Protein 1USC (pdb70)

CATH classification: 2.30.110.10

Organism: Thermus thermophilus (NCBI:txid274)

Radius of gyration: 19.07 Å; Cα contacts (8 Å, |Δi|>4): 968; chains: 2; bounding box: 37×52×51 Å

Structure (mmCIF, N/CA/C/O backbone):
data_1USC
#
_entry.id   1USC
#
_cell.length_a   70.321
_cell.length_b   77.571
_cell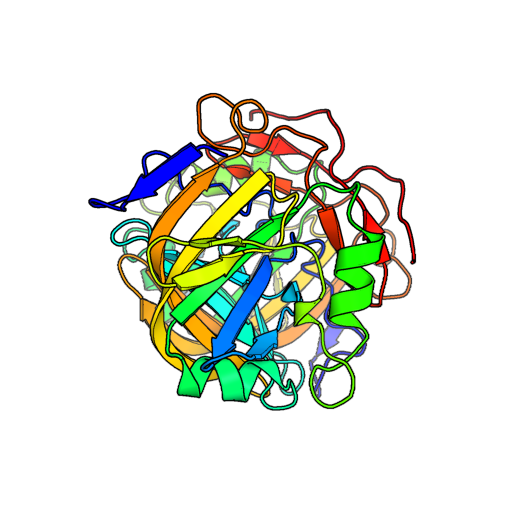.length_c   63.860
_cell.angle_alpha   90.00
_cell.angle_beta   90.00
_cell.angle_gamma   90.00
#
_symmetry.space_group_name_H-M   'P 21 21 2'
#
loop_
_entity.id
_entity.type
_entity.pdbx_description
1 polymer 'PUTATIVE STYRENE MONOOXYGENASE SMALL COMPONENT'
2 non-polymer 'FLAVIN MONONUCLEOTIDE'
3 non-polymer 'ACETATE ION'
4 water water
#
loop_
_atom_site.group_PDB
_atom_site.id
_atom_site.type_symbol
_atom_site.label_atom_id
_atom_site.label_alt_id
_atom_site.label_comp_id
_atom_site.label_asym_id
_atom_site.label_entity_id
_atom_site.label_seq_id
_atom_site.pdbx_PDB_ins_code
_atom_site.Cartn_x
_atom_site.Cartn_y
_atom_site.Cartn_z
_atom_site.occupancy
_atom_site.B_iso_or_equiv
_atom_site.auth_seq_id
_atom_site.auth_comp_id
_atom_site.auth_asym_id
_atom_site.auth_atom_id
_atom_site.pdbx_PDB_model_num
ATOM 1 N N . MET A 1 1 ? 62.972 -16.883 -8.890 1.00 33.06 1 MET A N 1
ATOM 2 C CA . MET A 1 1 ? 62.296 -17.403 -7.668 1.00 27.76 1 MET A CA 1
ATOM 3 C C . MET A 1 1 ? 61.258 -18.454 -8.054 1.00 26.14 1 MET A C 1
ATOM 4 O O . MET A 1 1 ? 60.257 -18.146 -8.701 1.00 32.88 1 MET A O 1
ATOM 9 N N . ARG A 1 2 ? 61.513 -19.699 -7.660 1.00 23.80 2 ARG A N 1
ATOM 10 C CA . ARG A 1 2 ? 60.616 -20.813 -7.958 1.00 21.75 2 ARG A CA 1
ATOM 11 C C . ARG A 1 2 ? 59.240 -20.608 -7.346 1.00 19.35 2 ARG A C 1
ATOM 12 O O . ARG A 1 2 ? 59.111 -20.025 -6.272 1.00 17.05 2 ARG A O 1
ATOM 20 N N . SER A 1 3 ? 58.213 -21.099 -8.028 1.00 15.97 3 SER A N 1
ATOM 21 C CA . SER A 1 3 ? 56.857 -20.999 -7.514 1.00 13.40 3 SER A CA 1
ATOM 22 C C . SER A 1 3 ? 56.040 -22.198 -7.958 1.00 15.77 3 SER A C 1
ATOM 23 O O . SER A 1 3 ? 56.341 -22.838 -8.969 1.00 17.12 3 SER A O 1
ATOM 26 N N . TYR A 1 4 ? 55.018 -22.514 -7.179 1.00 14.24 4 TYR A N 1
ATOM 27 C CA . TYR A 1 4 ? 54.121 -23.605 -7.501 1.00 13.42 4 TYR A CA 1
ATOM 28 C C . TYR A 1 4 ? 52.796 -23.336 -6.812 1.00 14.64 4 TYR A C 1
ATOM 29 O O . TYR A 1 4 ? 52.746 -22.642 -5.793 1.00 14.35 4 TYR A O 1
ATOM 38 N N . ARG A 1 5 ? 51.716 -23.843 -7.393 1.00 13.90 5 ARG A N 1
ATOM 39 C CA . ARG A 1 5 ? 50.395 -23.659 -6.817 1.00 14.05 5 ARG A CA 1
ATOM 40 C C . ARG A 1 5 ? 50.160 -24.743 -5.778 1.00 14.42 5 ARG A C 1
ATOM 41 O O . ARG A 1 5 ? 50.538 -25.895 -5.983 1.00 15.39 5 ARG A O 1
ATOM 49 N N . ALA A 1 6 ? 49.555 -24.370 -4.655 1.00 13.41 6 ALA A N 1
ATOM 50 C CA . ALA A 1 6 ? 49.269 -25.334 -3.603 1.00 13.85 6 ALA A CA 1
ATOM 51 C C . ALA A 1 6 ? 48.261 -26.333 -4.150 1.00 14.98 6 ALA A C 1
ATOM 52 O O . ALA A 1 6 ? 47.295 -25.957 -4.814 1.00 14.95 6 ALA A O 1
ATOM 54 N N . GLN A 1 7 ? 48.494 -27.608 -3.867 1.00 13.09 7 GLN A N 1
ATOM 55 C CA . GLN A 1 7 ? 47.634 -28.683 -4.343 1.00 14.98 7 GLN A CA 1
ATOM 56 C C . GLN A 1 7 ? 47.173 -29.534 -3.164 1.00 15.36 7 GLN A C 1
ATOM 57 O O . GLN A 1 7 ? 46.573 -30.595 -3.335 1.00 16.95 7 GLN A O 1
ATOM 63 N N . GLY A 1 8 ? 47.450 -29.031 -1.966 1.00 15.41 8 GLY A N 1
ATOM 64 C CA . GLY A 1 8 ? 47.098 -29.715 -0.736 1.00 15.29 8 GLY A CA 1
ATOM 65 C C . GLY A 1 8 ? 48.158 -29.323 0.274 1.00 15.00 8 GLY A C 1
ATOM 66 O O . GLY A 1 8 ? 48.734 -28.242 0.159 1.00 15.38 8 GLY A O 1
ATOM 67 N N . PRO A 1 9 ? 48.446 -30.163 1.277 1.00 13.17 9 PRO A N 1
ATOM 68 C CA . PRO A 1 9 ? 49.477 -29.789 2.252 1.00 13.25 9 PRO A CA 1
ATOM 69 C C . PRO A 1 9 ? 50.805 -29.572 1.529 1.00 11.45 9 PRO A C 1
ATOM 70 O O . PRO A 1 9 ? 51.089 -30.236 0.529 1.00 12.58 9 PRO A O 1
ATOM 75 N N . LEU A 1 10 ? 51.614 -28.642 2.020 1.00 11.99 10 LEU A N 1
ATOM 76 C CA . LEU A 1 10 ? 52.899 -28.377 1.388 1.00 10.66 10 LEU A CA 1
ATOM 77 C C . LEU A 1 10 ? 53.892 -29.494 1.705 1.00 11.13 10 LEU A C 1
ATOM 78 O O . LEU A 1 10 ? 53.781 -30.160 2.734 1.00 10.85 10 LEU A O 1
ATOM 83 N N . PRO A 1 11 ? 54.873 -29.724 0.814 1.00 12.14 11 PRO A N 1
ATOM 84 C CA . PRO A 1 11 ? 55.872 -30.775 1.044 1.00 13.95 11 PRO A CA 1
ATOM 85 C C . PRO A 1 11 ? 56.573 -30.517 2.372 1.00 16.11 11 PRO A C 1
ATOM 86 O O . PRO A 1 11 ? 56.928 -31.443 3.101 1.00 19.05 11 PRO A O 1
ATOM 90 N N . GLY A 1 12 ? 56.761 -29.233 2.657 1.00 15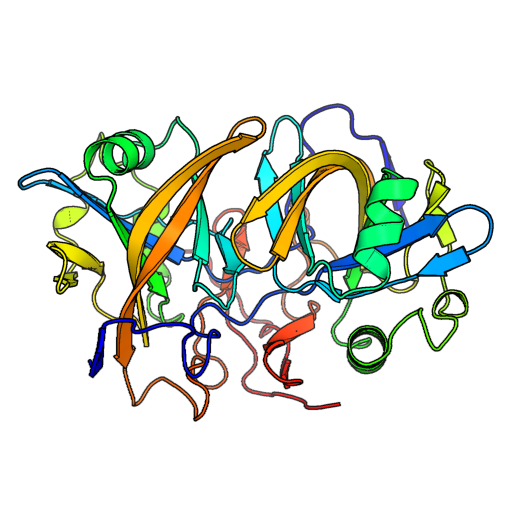.90 12 GLY A N 1
ATOM 91 C CA . GLY A 1 12 ? 57.385 -28.784 3.885 1.00 15.51 12 GLY A CA 1
ATOM 92 C C . GLY A 1 12 ? 56.740 -27.445 4.196 1.00 17.24 12 GLY A C 1
ATOM 93 O O . GLY A 1 12 ? 56.780 -26.533 3.373 1.00 20.73 12 GLY A O 1
ATOM 94 N N . PHE A 1 13 ? 56.132 -27.326 5.371 1.00 11.75 13 PHE A N 1
ATOM 95 C CA . PHE A 1 13 ? 55.451 -26.098 5.772 1.00 10.63 13 PHE A CA 1
ATOM 96 C C . PHE A 1 13 ? 56.304 -25.393 6.827 1.00 11.48 13 PHE A C 1
ATOM 97 O O . PHE A 1 13 ? 55.870 -25.193 7.965 1.00 12.68 13 PHE A O 1
ATOM 105 N N . TYR A 1 14 ? 57.513 -24.999 6.433 1.00 11.40 14 TYR A N 1
ATOM 106 C CA . TYR A 1 14 ? 58.446 -24.365 7.364 1.00 10.12 14 TYR A CA 1
ATOM 107 C C . TYR A 1 14 ? 59.054 -23.052 6.880 1.00 10.57 14 TYR A C 1
ATOM 108 O O . TYR A 1 14 ? 60.050 -22.589 7.439 1.00 12.03 14 TYR A O 1
ATOM 117 N N . HIS A 1 15 ? 58.459 -22.442 5.864 1.00 8.98 15 HIS A N 1
ATOM 118 C CA . HIS A 1 15 ? 59.007 -21.204 5.316 1.00 10.29 15 HIS A CA 1
ATOM 119 C C . HIS A 1 15 ? 59.058 -20.037 6.289 1.00 10.30 15 HIS A C 1
ATOM 120 O O . HIS A 1 15 ? 59.883 -19.133 6.132 1.00 10.65 15 HIS A O 1
ATOM 127 N N . TYR A 1 16 ? 58.176 -20.060 7.283 1.00 8.75 16 TYR A N 1
ATOM 128 C CA . TYR A 1 16 ? 58.093 -18.987 8.269 1.00 9.82 16 TYR A CA 1
ATOM 129 C C . TYR A 1 16 ? 58.846 -19.267 9.567 1.00 8.26 16 TYR A C 1
ATOM 130 O O . TYR A 1 16 ? 58.719 -18.515 10.532 1.00 8.37 16 TYR A O 1
ATOM 139 N N . TYR A 1 17 ? 59.620 -20.348 9.590 1.00 9.15 17 TYR A N 1
ATOM 140 C CA . TYR A 1 17 ? 60.414 -20.703 10.765 1.00 8.55 17 TYR A CA 1
ATOM 141 C C . TYR A 1 17 ? 61.745 -19.953 10.660 1.00 10.34 17 TYR A C 1
ATOM 142 O O . TYR A 1 17 ? 62.102 -19.468 9.589 1.00 10.35 17 TYR A O 1
ATOM 151 N N . PRO A 1 18 ? 62.520 -19.882 11.752 1.00 9.91 18 PRO A N 1
ATOM 152 C CA . PRO A 1 18 ? 62.287 -20.442 13.085 1.00 8.72 18 PRO A CA 1
ATOM 153 C C . PRO A 1 18 ? 61.333 -19.643 13.964 1.00 9.83 18 PRO A C 1
ATOM 154 O O . PRO A 1 18 ? 60.986 -18.496 13.673 1.00 9.88 18 PRO A O 1
ATOM 158 N N . GLY A 1 19 ? 60.924 -20.274 15.056 1.00 9.15 19 GLY A N 1
ATOM 159 C CA . GLY A 1 19 ? 60.039 -19.628 16.001 1.00 8.48 19 GLY A CA 1
ATOM 160 C C . GLY A 1 19 ? 60.357 -20.126 17.394 1.00 8.69 19 GLY A C 1
ATOM 161 O O . GLY A 1 19 ? 60.920 -21.209 17.561 1.00 9.71 19 GLY A O 1
ATOM 162 N N . VAL A 1 20 ? 60.030 -19.324 18.398 1.00 9.04 20 VAL A N 1
ATOM 163 C CA . VAL A 1 20 ? 60.247 -19.729 19.776 1.00 8.23 20 VAL A CA 1
ATOM 164 C C . VAL A 1 20 ? 59.102 -20.666 20.140 1.00 8.37 20 VAL A C 1
ATOM 165 O O . VAL A 1 20 ? 57.938 -20.360 19.886 1.00 9.43 20 VAL A O 1
ATOM 169 N N . PRO A 1 21 ? 59.417 -21.836 20.701 1.00 7.02 21 PRO A N 1
ATOM 170 C CA . PRO A 1 21 ? 58.355 -22.768 21.079 1.00 9.20 21 PRO A CA 1
ATOM 171 C C . PRO A 1 21 ? 57.824 -22.414 22.466 1.00 8.41 21 PRO A C 1
ATOM 172 O O . PRO A 1 21 ? 58.597 -22.156 23.389 1.00 13.52 21 PRO A O 1
ATOM 176 N N . ALA A 1 22 ? 56.506 -22.364 22.601 1.00 7.48 22 ALA A N 1
ATOM 177 C CA . ALA A 1 22 ? 55.893 -22.067 23.886 1.00 8.46 22 ALA A CA 1
ATOM 178 C C . ALA A 1 22 ? 55.604 -23.405 24.543 1.00 9.21 22 ALA A C 1
ATOM 179 O O . ALA A 1 22 ? 54.935 -24.253 23.952 1.00 10.54 22 ALA A O 1
ATOM 181 N N . VAL A 1 23 ? 56.128 -23.621 25.744 1.00 6.36 23 VAL A N 1
ATOM 182 C CA . VAL A 1 23 ? 55.844 -24.871 26.424 1.00 7.04 23 VAL A CA 1
ATOM 183 C C . VAL A 1 23 ? 54.510 -24.701 27.130 1.00 6.01 23 VAL A C 1
ATOM 184 O O . VAL A 1 23 ? 54.357 -23.863 28.018 1.00 6.72 23 VAL A O 1
ATOM 188 N N . VAL A 1 24 ? 53.543 -25.501 26.706 1.00 7.48 24 VAL A N 1
ATOM 189 C CA . VAL A 1 24 ? 52.206 -25.450 27.263 1.00 7.78 24 VAL A CA 1
ATOM 190 C C . VAL A 1 24 ? 52.063 -26.432 28.412 1.00 6.20 24 VAL A C 1
ATOM 191 O O . VAL A 1 24 ? 52.205 -27.642 28.230 1.00 8.07 24 VAL A O 1
ATOM 195 N N . GLY A 1 25 ? 51.806 -25.894 29.600 1.00 7.05 25 GLY A N 1
ATOM 196 C CA . GLY A 1 25 ? 51.626 -26.725 30.775 1.00 7.18 25 GLY A CA 1
ATOM 197 C C . GLY A 1 25 ? 50.165 -26.752 31.172 1.00 7.45 25 GLY A C 1
ATOM 198 O O . GLY A 1 25 ? 49.498 -25.717 31.203 1.00 8.26 25 GLY A O 1
ATOM 199 N N . VAL A 1 26 ? 49.655 -27.939 31.471 1.00 7.21 26 VAL A N 1
ATOM 200 C CA . VAL A 1 26 ? 48.260 -28.063 31.862 1.00 7.51 26 VAL A CA 1
ATOM 201 C C . VAL A 1 26 ? 48.129 -29.104 32.964 1.00 9.24 26 VAL A C 1
ATOM 202 O O . VAL A 1 26 ? 48.852 -30.104 32.980 1.00 8.76 26 VAL A O 1
ATOM 206 N N . ARG A 1 27 ? 47.218 -28.848 33.897 1.00 9.65 27 ARG A N 1
ATOM 207 C CA . ARG A 1 27 ? 46.979 -29.756 35.009 1.00 9.33 27 ARG A CA 1
ATOM 208 C C . ARG A 1 27 ? 45.493 -30.054 35.147 1.00 10.77 27 ARG A C 1
ATOM 209 O O . ARG A 1 27 ? 44.665 -29.145 35.115 1.00 11.59 27 ARG A O 1
ATOM 217 N N . VAL A 1 28 ? 45.169 -31.337 35.263 1.00 10.61 28 VAL A N 1
ATOM 218 C CA . VAL A 1 28 ? 43.796 -31.781 35.477 1.00 10.63 28 VAL A CA 1
ATOM 219 C C . VAL A 1 28 ? 43.899 -32.630 36.740 1.00 10.66 28 VAL A C 1
ATOM 220 O O . VAL A 1 28 ? 44.438 -33.739 36.724 1.00 11.32 28 VAL A O 1
ATOM 224 N N . GLU A 1 29 ? 43.398 -32.076 37.839 1.00 12.09 29 GLU A N 1
ATOM 225 C CA . GLU A 1 29 ? 43.465 -32.720 39.143 1.00 12.84 29 GLU A CA 1
ATOM 226 C C . GLU A 1 29 ? 44.942 -32.952 39.475 1.00 12.56 29 GLU A C 1
ATOM 227 O O . GLU A 1 29 ? 45.698 -31.984 39.537 1.00 12.27 29 GLU A O 1
ATOM 233 N N . GLU A 1 30 ? 45.381 -34.191 39.671 1.00 11.69 30 GLU A N 1
ATOM 234 C CA . GLU A 1 30 ? 46.792 -34.408 39.997 1.00 13.52 30 GLU A CA 1
ATOM 235 C C . GLU A 1 30 ? 47.704 -34.517 38.777 1.00 12.63 30 GLU A C 1
ATOM 236 O O . GLU A 1 30 ? 48.921 -34.347 38.890 1.00 16.79 30 GLU A O 1
ATOM 242 N N . ARG A 1 31 ? 47.121 -34.791 37.616 1.00 11.17 31 ARG A N 1
ATOM 243 C CA . ARG A 1 31 ? 47.902 -34.981 36.399 1.00 11.56 31 ARG A CA 1
ATOM 244 C C . ARG A 1 31 ? 48.418 -33.712 35.735 1.00 9.84 31 ARG A C 1
ATOM 245 O O . ARG A 1 31 ? 47.659 -32.785 35.452 1.00 10.76 31 ARG A O 1
ATOM 253 N N . VAL A 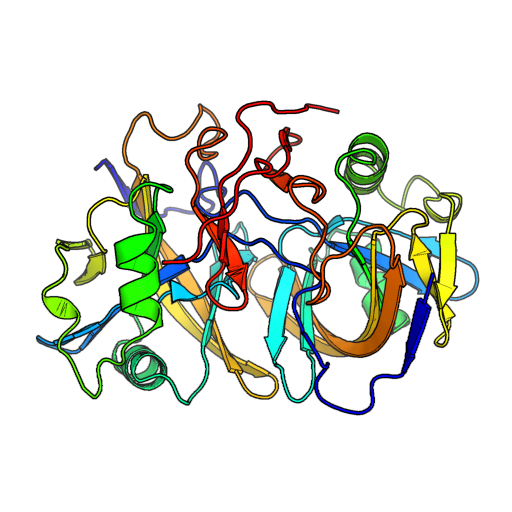1 32 ? 49.722 -33.693 35.486 1.00 9.58 32 VAL A N 1
ATOM 254 C CA . VAL A 1 32 ? 50.375 -32.563 34.839 1.00 8.63 32 VAL A CA 1
ATOM 255 C C . VAL A 1 32 ? 50.993 -33.015 33.522 1.00 9.55 32 VAL A C 1
ATOM 256 O O . VAL A 1 32 ? 51.568 -34.102 33.436 1.00 8.73 32 VAL A O 1
ATOM 260 N N . ASN A 1 33 ? 50.859 -32.184 32.494 1.00 8.04 33 ASN A N 1
ATOM 261 C CA . ASN A 1 33 ? 51.420 -32.499 31.184 1.00 8.07 33 ASN A CA 1
ATOM 262 C C . ASN A 1 33 ? 52.031 -31.241 30.587 1.00 9.46 33 ASN A C 1
ATOM 263 O O . ASN A 1 33 ? 51.609 -30.128 30.908 1.00 8.52 33 ASN A O 1
ATOM 268 N N . PHE A 1 34 ? 53.038 -31.428 29.734 1.00 8.07 34 PHE A N 1
ATOM 269 C CA . PHE A 1 34 ? 53.702 -30.325 29.050 1.00 8.09 34 PHE A CA 1
ATOM 270 C C . PHE A 1 34 ? 53.918 -30.727 27.609 1.00 7.68 34 PHE A C 1
ATOM 271 O O . PHE A 1 34 ? 54.162 -31.890 27.308 1.00 9.91 34 PHE A O 1
ATOM 279 N N A CYS A 1 35 ? 53.793 -29.759 26.703 0.50 10.66 35 CYS A N 1
ATOM 280 N N B CYS A 1 35 ? 53.869 -29.750 26.725 0.50 10.38 35 CYS A N 1
ATOM 281 C CA A CYS A 1 35 ? 53.957 -30.012 25.271 0.50 12.82 35 CYS A CA 1
ATOM 282 C CA B CYS A 1 35 ? 54.145 -30.027 25.339 0.50 9.90 35 CYS A CA 1
ATOM 283 C C A CYS A 1 35 ? 54.323 -28.718 24.529 0.50 12.35 35 CYS A C 1
ATOM 284 C C B CYS A 1 35 ? 54.443 -28.708 24.667 0.50 8.63 35 CYS A C 1
ATOM 285 O O A CYS A 1 35 ? 53.575 -27.739 24.567 0.50 17.30 35 CYS A O 1
ATOM 286 O O B CYS A 1 35 ? 53.785 -27.693 24.909 0.50 5.78 35 CYS A O 1
ATOM 291 N N . PRO A 1 36 ? 55.491 -28.694 23.854 1.00 8.30 36 PRO A N 1
ATOM 292 C CA . PRO A 1 36 ? 55.881 -27.484 23.141 1.00 7.46 36 PRO A CA 1
ATOM 293 C C . PRO A 1 36 ? 54.963 -27.210 21.969 1.00 9.42 36 PRO A C 1
ATOM 294 O O . PRO A 1 36 ? 54.439 -28.129 21.334 1.00 7.81 36 PRO A O 1
ATOM 298 N N . ALA A 1 37 ? 54.771 -25.928 21.702 1.00 8.84 37 ALA A N 1
ATOM 299 C CA . ALA A 1 37 ? 53.946 -25.489 20.593 1.00 9.95 37 ALA A CA 1
ATOM 300 C C . ALA A 1 37 ? 54.674 -24.357 19.877 1.00 9.81 37 ALA A C 1
ATOM 301 O O . ALA A 1 37 ? 54.778 -23.260 20.415 1.00 8.95 37 ALA A O 1
ATOM 303 N N . VAL A 1 38 ? 55.205 -24.621 18.682 1.00 10.42 38 VAL A N 1
ATOM 304 C CA . VAL A 1 38 ? 55.895 -23.568 17.942 1.00 13.80 38 VAL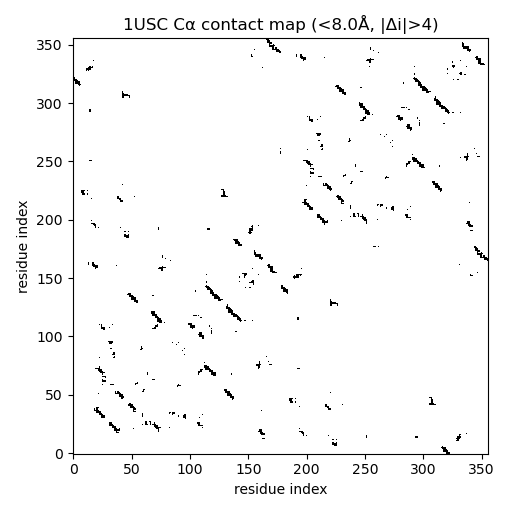 A CA 1
ATOM 305 C C . VAL A 1 38 ? 54.862 -22.696 17.227 1.00 9.65 38 VAL A C 1
ATOM 306 O O . VAL A 1 38 ? 55.161 -21.573 16.808 1.00 11.05 38 VAL A O 1
ATOM 310 N N . TRP A 1 39 ? 53.639 -23.208 17.091 1.00 8.96 39 TRP A N 1
ATOM 311 C CA . TRP A 1 39 ? 52.586 -22.405 16.484 1.00 7.61 39 TRP A CA 1
ATOM 312 C C . TRP A 1 39 ? 51.933 -21.639 17.626 1.00 8.61 39 TRP A C 1
ATOM 313 O O . TRP A 1 39 ? 50.960 -22.095 18.238 1.00 8.58 39 TRP A O 1
ATOM 324 N N . ASN A 1 40 ? 52.509 -20.482 17.934 1.00 6.45 40 ASN A N 1
ATOM 325 C CA . ASN A 1 40 ? 52.009 -19.628 18.998 1.00 6.76 40 ASN A CA 1
ATOM 326 C C . ASN A 1 40 ? 52.228 -18.192 18.564 1.00 7.86 40 ASN A C 1
ATOM 327 O O . ASN A 1 40 ? 53.068 -17.913 17.701 1.00 8.55 40 ASN A O 1
ATOM 332 N N . THR A 1 41 ? 51.466 -17.278 19.147 1.00 7.94 41 THR A N 1
ATOM 333 C CA . THR A 1 41 ? 51.586 -15.879 18.784 1.00 9.67 41 THR A CA 1
ATOM 334 C C . THR A 1 41 ? 50.794 -14.996 19.725 1.00 9.17 41 THR A C 1
ATOM 335 O O . THR A 1 41 ? 49.850 -15.444 20.382 1.00 7.93 41 THR A O 1
ATOM 339 N N . GLY A 1 42 ? 51.202 -13.736 19.798 1.00 10.25 42 GLY A N 1
ATOM 340 C CA . GLY A 1 42 ? 50.467 -12.787 20.602 1.00 8.98 42 GLY A CA 1
ATOM 341 C C . GLY A 1 42 ? 49.217 -12.532 19.782 1.00 8.71 42 GLY A C 1
ATOM 342 O O . GLY A 1 42 ? 49.234 -12.695 18.557 1.00 8.80 42 GLY A O 1
ATOM 343 N N . LEU A 1 43 ? 48.127 -12.152 20.439 1.00 7.04 43 LEU A N 1
ATOM 344 C CA . LEU A 1 43 ? 46.884 -11.890 19.729 1.00 7.21 43 LEU A CA 1
ATOM 345 C C . LEU A 1 43 ? 46.252 -10.559 20.104 1.00 8.28 43 LEU A C 1
ATOM 346 O O . LEU A 1 43 ? 45.436 -10.029 19.349 1.00 9.25 43 LEU A O 1
ATOM 351 N N . SER A 1 44 ? 46.630 -10.018 21.258 1.00 7.84 44 SER A N 1
ATOM 352 C CA . SER A 1 44 ? 46.091 -8.738 21.713 1.00 9.33 44 SER A CA 1
ATOM 353 C C . SER A 1 44 ? 46.969 -8.196 22.826 1.00 7.88 44 SER A C 1
ATOM 354 O O . SER A 1 44 ? 47.502 -8.962 23.628 1.00 8.61 44 SER A O 1
ATOM 357 N N . ALA A 1 45 ? 47.133 -6.878 22.870 1.00 8.71 45 ALA A N 1
ATOM 358 C CA . ALA A 1 45 ? 47.938 -6.266 23.917 1.00 10.10 45 ALA A CA 1
ATOM 359 C C . ALA A 1 45 ? 47.027 -5.813 25.058 1.00 10.13 45 ALA A C 1
ATOM 360 O O . ALA A 1 45 ? 47.347 -5.997 26.231 1.00 10.58 45 ALA A O 1
ATOM 362 N N . ASP A 1 46 ? 45.886 -5.230 24.704 1.00 10.62 46 ASP A N 1
ATOM 363 C CA . ASP A 1 46 ? 44.925 -4.752 25.695 1.00 11.42 46 ASP A CA 1
ATOM 364 C C . ASP A 1 46 ? 43.529 -5.259 25.340 1.00 12.77 46 ASP A C 1
ATOM 365 O O . ASP A 1 46 ? 42.853 -4.687 24.488 1.00 13.75 46 ASP A O 1
ATOM 370 N N . PRO A 1 47 ? 43.074 -6.341 25.993 1.00 11.34 47 PRO A N 1
ATOM 371 C CA . PRO A 1 47 ? 43.755 -7.120 27.032 1.00 11.16 47 PRO A CA 1
ATOM 372 C C . PRO A 1 47 ? 44.857 -8.015 26.468 1.00 9.55 47 PRO A C 1
ATOM 373 O O . PRO A 1 47 ? 44.889 -8.300 25.271 1.00 9.56 47 PRO A O 1
ATOM 377 N N . PRO A 1 48 ? 45.775 -8.473 27.329 1.00 10.07 48 PRO A N 1
ATOM 378 C CA . PRO A 1 48 ? 46.851 -9.337 26.837 1.00 8.73 48 PRO A CA 1
ATOM 379 C C . PRO A 1 48 ? 46.344 -10.742 26.527 1.00 9.74 48 PRO A C 1
ATOM 380 O O . PRO A 1 48 ? 45.943 -11.483 27.430 1.00 9.42 48 PRO A O 1
ATOM 384 N N . LEU A 1 49 ? 46.345 -11.092 25.244 1.00 7.80 49 LEU A N 1
ATOM 385 C CA . LEU A 1 49 ? 45.887 -12.405 24.806 1.00 7.76 49 LEU A CA 1
ATOM 386 C C . LEU A 1 49 ? 47.014 -13.087 24.047 1.00 8.80 49 LEU A C 1
ATOM 387 O O . LEU A 1 49 ? 47.720 -12.457 23.256 1.00 8.05 49 LEU A O 1
ATOM 392 N N . PHE A 1 50 ? 47.158 -14.384 24.283 1.00 8.08 50 PHE A N 1
ATOM 393 C CA . PHE A 1 50 ? 48.211 -15.181 23.671 1.00 8.27 50 PHE A CA 1
ATOM 394 C C . PHE A 1 50 ? 47.589 -16.486 23.193 1.00 7.77 50 PHE A C 1
ATOM 395 O O . PHE A 1 50 ? 46.793 -17.096 23.910 1.00 9.53 50 PHE A O 1
ATOM 403 N N . GLY A 1 51 ? 47.950 -16.925 21.993 1.00 6.71 51 GLY A N 1
ATOM 404 C CA . GLY A 1 51 ? 47.371 -18.153 21.484 1.00 9.85 51 GLY A CA 1
ATOM 405 C C . GLY A 1 51 ? 48.356 -19.245 21.125 1.00 8.87 51 GLY A C 1
ATOM 406 O O . GLY A 1 51 ? 49.500 -18.969 20.757 1.00 7.37 51 GLY A O 1
ATOM 407 N N . VAL A 1 52 ? 47.913 -20.492 21.264 1.00 6.78 52 VAL A N 1
ATOM 408 C CA . VAL A 1 52 ? 48.713 -21.658 20.901 1.00 7.39 52 VAL A CA 1
ATOM 409 C C . VAL A 1 52 ? 47.813 -22.555 20.048 1.00 7.19 52 VAL A C 1
ATOM 410 O O . VAL A 1 52 ? 46.634 -22.748 20.367 1.00 8.54 52 VAL A O 1
ATOM 414 N N . SER A 1 53 ? 48.364 -23.075 18.953 1.00 6.75 53 SER A N 1
ATOM 415 C CA . SER A 1 53 ? 47.617 -23.933 18.034 1.00 7.59 53 SER A CA 1
ATOM 416 C C . SER A 1 53 ? 47.995 -25.382 18.300 1.00 8.00 53 SER A C 1
ATOM 417 O O . SER A 1 53 ? 49.127 -25.795 18.040 1.00 9.18 53 SER A O 1
ATOM 420 N N . ILE A 1 54 ? 47.032 -26.150 18.802 1.00 8.38 54 ILE A N 1
ATOM 421 C CA . ILE A 1 54 ? 47.249 -27.541 19.182 1.00 8.93 54 ILE A CA 1
ATOM 422 C C . ILE A 1 54 ? 46.399 -28.534 18.393 1.00 8.23 54 ILE A C 1
ATOM 423 O O . ILE A 1 54 ? 45.187 -28.356 18.247 1.00 8.36 54 ILE A O 1
ATOM 428 N N . SER A 1 55 ? 47.038 -29.591 17.902 1.00 8.31 55 SER A N 1
ATOM 429 C CA . SER A 1 55 ? 46.336 -30.624 17.152 1.00 10.11 55 SER A CA 1
ATOM 430 C C . SER A 1 55 ? 45.441 -31.453 18.069 1.00 10.00 55 SER A C 1
ATOM 431 O O . SER A 1 55 ? 45.806 -31.746 19.205 1.00 9.70 55 SER A O 1
ATOM 434 N N . PRO A 1 56 ? 44.251 -31.839 17.586 1.00 9.77 56 PRO A N 1
ATOM 435 C CA . PRO A 1 56 ? 43.349 -32.650 18.412 1.00 10.97 56 PRO A CA 1
ATOM 436 C C . PRO A 1 56 ? 43.979 -34.011 18.720 1.00 12.43 56 PRO A C 1
ATOM 437 O O . PRO A 1 56 ? 43.481 -34.758 19.560 1.00 14.23 56 PRO A O 1
ATOM 442 N N . LYS A 1 57 ? 45.079 -34.322 18.038 1.00 11.68 57 LYS A N 1
ATOM 443 C CA . LYS A 1 57 ? 45.780 -35.587 18.242 1.00 13.73 57 LYS A CA 1
ATOM 444 C C . LYS A 1 57 ? 46.653 -35.577 19.491 1.00 11.79 57 LYS A C 1
ATOM 445 O O . LYS A 1 57 ? 47.076 -36.633 19.962 1.00 13.90 57 LYS A O 1
ATOM 451 N N . ARG A 1 58 ? 46.940 -34.392 20.023 1.00 11.62 58 ARG A N 1
ATOM 452 C CA . ARG A 1 58 ? 47.778 -34.311 21.214 1.00 10.00 58 ARG A CA 1
ATOM 453 C C . ARG A 1 58 ? 46.969 -34.570 22.478 1.00 9.52 58 ARG A C 1
ATOM 454 O O . ARG A 1 58 ? 45.813 -34.158 22.585 1.00 10.67 58 ARG A O 1
ATOM 462 N N . PHE A 1 59 ? 47.591 -35.246 23.435 1.00 8.54 59 PHE A N 1
ATOM 463 C CA . PHE A 1 59 ? 46.954 -35.536 24.715 1.00 9.88 59 PHE A CA 1
ATOM 464 C C . PHE A 1 59 ? 46.598 -34.191 25.364 1.00 10.58 59 PHE A C 1
ATOM 465 O O . PHE A 1 59 ? 45.568 -34.044 26.025 1.00 10.08 59 PHE A O 1
ATOM 473 N N . THR A 1 60 ? 47.457 -33.202 25.140 1.00 8.15 60 THR A N 1
ATOM 474 C CA . THR A 1 60 ? 47.274 -31.867 25.689 1.00 10.02 60 THR A CA 1
ATOM 475 C C . THR A 1 60 ? 45.960 -31.211 25.262 1.00 9.19 60 THR A C 1
ATOM 476 O O . THR A 1 60 ? 45.364 -30.454 26.023 1.00 8.89 60 THR A O 1
ATOM 480 N N . HIS A 1 61 ? 45.513 -31.500 24.046 1.00 9.96 61 HIS A N 1
ATOM 481 C CA . HIS A 1 61 ? 44.281 -30.914 23.529 1.00 8.79 61 HIS A CA 1
ATOM 482 C C . HIS A 1 61 ? 43.107 -31.167 24.478 1.00 8.78 61 HIS A C 1
ATOM 483 O O . HIS A 1 61 ? 42.412 -30.236 24.884 1.00 10.48 61 HIS A O 1
ATOM 490 N N . GLY A 1 62 ? 42.906 -32.428 24.845 1.00 9.85 62 GLY A N 1
ATOM 491 C CA . GLY A 1 62 ? 41.818 -32.770 25.744 1.00 10.91 62 GLY A CA 1
ATOM 492 C C . GLY A 1 62 ? 41.985 -32.184 27.132 1.00 10.60 62 GLY A C 1
ATOM 493 O O . GLY A 1 62 ? 41.009 -31.793 27.767 1.00 11.07 62 GLY A O 1
ATOM 494 N N . LEU A 1 63 ? 43.223 -32.128 27.615 1.00 9.49 63 LEU A N 1
ATOM 495 C CA . LEU A 1 63 ? 43.486 -31.573 28.939 1.00 9.81 63 LEU A CA 1
ATOM 496 C C . LEU A 1 63 ? 43.142 -30.085 28.991 1.00 9.47 63 LEU A C 1
ATOM 497 O O . LEU A 1 63 ? 42.600 -29.604 29.984 1.00 8.74 63 LEU A O 1
ATOM 502 N N . LEU A 1 64 ? 43.453 -29.361 27.919 1.00 9.50 64 LEU A N 1
ATOM 503 C CA . LEU A 1 64 ? 43.161 -27.932 27.854 1.00 9.24 64 LEU A CA 1
ATOM 504 C C . LEU A 1 64 ? 41.654 -27.688 27.919 1.00 8.55 64 LEU A C 1
ATOM 505 O O . LEU A 1 64 ? 41.194 -26.767 28.595 1.00 9.48 64 LEU A O 1
ATOM 510 N N . LEU A 1 65 ? 40.888 -28.515 27.216 1.00 10.10 65 LEU A N 1
ATOM 511 C CA . LEU A 1 65 ? 39.439 -28.365 27.211 1.00 11.12 65 LEU A CA 1
ATOM 512 C C . LEU A 1 65 ? 38.846 -28.664 28.585 1.00 12.21 65 LEU A C 1
ATOM 513 O O . LEU A 1 65 ? 37.829 -28.088 28.973 1.00 13.61 65 LEU A O 1
ATOM 518 N N . LYS A 1 66 ? 39.485 -29.562 29.326 1.00 11.57 66 LYS A N 1
ATOM 519 C CA . LYS A 1 66 ? 39.009 -29.903 30.659 1.00 12.83 66 LYS A CA 1
ATOM 520 C C . LYS A 1 66 ? 39.394 -28.850 31.697 1.00 11.48 66 LYS A C 1
ATOM 521 O O . LYS A 1 66 ? 38.555 -28.401 32.477 1.00 13.63 66 LYS A O 1
ATOM 527 N N . ALA A 1 67 ? 40.663 -28.449 31.697 1.00 10.24 67 ALA A N 1
ATOM 528 C CA . ALA A 1 67 ? 41.174 -27.476 32.657 1.00 10.51 67 ALA A CA 1
ATOM 529 C C . ALA A 1 67 ? 40.736 -26.032 32.423 1.00 9.64 67 ALA A C 1
ATOM 530 O O . ALA A 1 67 ? 40.459 -25.302 33.376 1.00 12.22 67 ALA A O 1
ATOM 532 N N . ARG A 1 68 ? 40.688 -25.623 31.159 1.00 10.22 68 ARG A N 1
ATOM 533 C CA . ARG A 1 68 ? 40.310 -24.257 30.794 1.00 11.28 68 ARG A CA 1
ATOM 534 C C . ARG A 1 68 ? 41.329 -23.248 31.335 1.00 10.40 68 ARG A C 1
ATOM 535 O O . ARG A 1 68 ? 41.051 -22.053 31.416 1.00 10.19 68 ARG A O 1
ATOM 543 N N . ARG A 1 69 ? 42.505 -23.745 31.708 1.00 10.66 69 ARG A N 1
ATOM 544 C CA . ARG A 1 69 ? 43.594 -22.920 32.233 1.00 10.28 69 ARG A CA 1
ATOM 545 C C . ARG A 1 69 ? 44.893 -23.601 31.840 1.00 9.69 69 ARG A C 1
ATOM 546 O O . ARG A 1 69 ? 44.963 -24.827 31.800 1.00 10.20 69 ARG A O 1
ATOM 554 N N . PHE A 1 70 ? 45.924 -22.816 31.558 1.00 9.06 70 PHE A N 1
ATOM 555 C CA . PHE A 1 70 ? 47.205 -23.394 31.186 1.00 8.24 70 PHE A CA 1
ATOM 556 C C . PHE A 1 70 ? 48.318 -22.379 31.302 1.00 7.53 70 PHE A C 1
ATOM 557 O O . PHE A 1 70 ? 48.075 -21.191 31.507 1.00 7.96 70 PHE A O 1
ATOM 565 N N . SER A 1 71 ? 49.548 -22.864 31.200 1.00 8.53 71 SER A N 1
ATOM 566 C CA . SER A 1 71 ? 50.700 -21.984 31.236 1.00 7.21 71 SER A CA 1
ATOM 567 C C . SER A 1 71 ? 51.366 -22.041 29.871 1.00 7.43 71 SER A C 1
ATOM 568 O O . SER A 1 71 ? 51.150 -22.970 29.094 1.00 7.32 71 SER A O 1
ATOM 571 N N . ALA A 1 72 ? 52.156 -21.015 29.581 1.00 7.45 72 ALA A N 1
ATOM 572 C CA . ALA A 1 72 ? 52.947 -20.953 28.362 1.00 7.14 72 ALA A CA 1
ATOM 573 C C . ALA A 1 72 ? 54.286 -20.438 28.874 1.00 7.22 72 ALA A C 1
ATOM 574 O O . ALA A 1 72 ? 54.382 -19.299 29.333 1.00 7.10 72 ALA A O 1
ATOM 576 N N . SER A 1 73 ? 55.306 -21.289 28.837 1.00 6.74 73 SER A N 1
ATOM 577 C CA . SER A 1 73 ? 56.622 -20.899 29.315 1.00 6.99 73 SER A CA 1
ATOM 578 C C . SER A 1 73 ? 57.652 -20.876 28.195 1.00 7.63 73 SER A C 1
ATOM 579 O O . SER A 1 73 ? 57.557 -21.622 27.213 1.00 7.40 73 SER A O 1
ATOM 582 N N . PHE A 1 74 ? 58.641 -20.007 28.365 1.00 7.41 74 PHE A N 1
ATOM 583 C CA . PHE A 1 74 ? 59.684 -19.795 27.371 1.00 7.23 74 PHE A CA 1
ATOM 584 C C . PHE A 1 74 ? 61.021 -20.120 28.009 1.00 7.92 74 PHE A C 1
ATOM 585 O O . PHE A 1 74 ? 61.394 -19.558 29.039 1.00 8.65 74 PHE A O 1
ATOM 593 N N . HIS A 1 75 ? 61.732 -21.038 27.369 1.00 7.77 75 HIS A N 1
ATOM 594 C CA . HIS A 1 75 ? 62.971 -21.571 27.905 1.00 8.47 75 HIS A CA 1
ATOM 595 C C . HIS A 1 75 ? 64.274 -21.260 27.195 1.00 8.58 75 HIS A C 1
ATOM 596 O O . HIS A 1 75 ? 64.308 -21.061 25.984 1.00 9.41 75 HIS A O 1
ATOM 603 N N . PRO A 1 76 ? 65.377 -21.218 27.960 1.00 8.66 76 PRO A N 1
ATOM 604 C CA . PRO A 1 76 ? 66.701 -20.934 27.402 1.00 10.68 76 PRO A CA 1
ATOM 605 C C . PRO A 1 76 ? 67.159 -22.073 26.501 1.00 10.03 76 PRO A C 1
ATOM 606 O O . PRO A 1 76 ? 66.702 -23.213 26.639 1.00 10.37 76 PRO A O 1
ATOM 611 N N . PHE A 1 77 ? 68.066 -21.756 25.585 1.00 10.68 77 PHE A N 1
ATOM 612 C CA . PHE A 1 77 ? 68.608 -22.739 24.657 1.00 12.79 77 PHE A CA 1
ATOM 613 C C . PHE A 1 77 ? 69.156 -23.957 25.405 1.00 12.67 77 PHE A C 1
ATOM 614 O O . PHE A 1 77 ? 69.126 -25.077 24.893 1.00 11.50 77 PHE A O 1
ATOM 622 N N . GLY A 1 78 ? 69.649 -23.729 26.618 1.00 11.12 78 GLY A N 1
ATOM 623 C CA . GLY A 1 78 ? 70.205 -24.808 27.417 1.00 12.13 78 GLY A CA 1
ATOM 624 C C . GLY A 1 78 ? 69.241 -25.941 27.717 1.00 14.10 78 GLY A C 1
ATOM 625 O O . GLY A 1 78 ? 69.669 -27.042 28.073 1.00 14.28 78 GLY A O 1
ATOM 626 N N . GLN A 1 79 ? 67.942 -25.683 27.584 1.00 10.58 79 GLN A N 1
ATOM 627 C CA . GLN A 1 79 ? 66.940 -26.713 27.841 1.00 10.08 79 GLN A CA 1
ATOM 628 C C . GLN A 1 79 ? 66.398 -27.351 26.564 1.00 10.72 79 GLN A C 1
ATOM 629 O O . GLN A 1 79 ? 65.330 -27.965 26.569 1.00 10.94 79 GLN A O 1
ATOM 635 N N . LYS A 1 80 ? 67.144 -27.213 25.475 1.00 9.04 80 LYS A N 1
ATOM 636 C CA . LYS A 1 80 ? 66.751 -27.781 24.192 1.00 10.80 80 LYS A CA 1
ATOM 637 C C . LYS A 1 80 ? 66.370 -29.262 24.281 1.00 10.61 80 LYS A C 1
ATOM 638 O O . LYS A 1 80 ? 65.338 -29.681 23.748 1.00 10.87 80 LYS A O 1
ATOM 644 N N . ASP A 1 81 ? 67.203 -30.055 24.948 1.00 10.74 81 ASP A N 1
ATOM 645 C CA . ASP A 1 81 ? 66.943 -31.486 25.065 1.00 11.97 81 ASP A CA 1
ATOM 646 C C . ASP A 1 81 ? 65.636 -31.810 25.786 1.00 10.96 81 ASP A C 1
ATOM 647 O O . ASP A 1 81 ? 64.897 -32.698 25.362 1.00 11.10 81 ASP A O 1
ATOM 652 N N . LEU A 1 82 ? 65.349 -31.092 26.867 1.00 10.22 82 LEU A N 1
ATOM 653 C CA . LEU A 1 82 ? 64.120 -31.325 27.621 1.00 8.92 82 LEU A CA 1
ATOM 654 C C . LEU A 1 82 ? 62.906 -30.926 26.781 1.00 8.23 82 LEU A C 1
ATOM 655 O O . LEU A 1 82 ? 61.918 -31.664 26.696 1.00 9.08 82 LEU A O 1
ATOM 660 N N . VAL A 1 83 ? 62.978 -29.758 26.153 1.00 8.21 83 VAL A N 1
ATOM 661 C CA . VAL A 1 83 ? 61.873 -29.303 25.327 1.00 8.31 83 VAL A CA 1
ATOM 662 C C . VAL A 1 83 ? 61.616 -30.299 24.198 1.00 8.52 83 VAL A C 1
ATOM 663 O O . VAL A 1 83 ? 60.468 -30.666 23.933 1.00 8.57 83 VAL A O 1
ATOM 667 N N . HIS A 1 84 ? 62.678 -30.763 23.545 1.00 9.37 84 HIS A N 1
ATOM 668 C CA . HIS A 1 84 ? 62.502 -31.719 22.460 1.00 9.81 84 HIS A CA 1
ATOM 669 C C . HIS A 1 84 ? 61.891 -33.029 22.958 1.00 9.40 84 HIS A C 1
ATOM 670 O O . HIS A 1 84 ? 61.037 -33.619 22.290 1.00 9.89 84 HIS A O 1
ATOM 677 N N . TRP A 1 85 ? 62.326 -33.483 24.129 1.00 8.86 85 TRP A N 1
ATOM 678 C CA . TRP A 1 85 ? 61.796 -34.721 24.691 1.00 9.86 85 TRP A CA 1
ATOM 679 C C . TRP A 1 85 ? 60.295 -34.568 24.942 1.00 8.95 85 TRP A C 1
ATOM 680 O O . TRP A 1 85 ? 59.505 -35.454 24.615 1.00 8.96 85 TRP A O 1
ATOM 691 N N . LEU A 1 86 ? 59.903 -33.439 25.520 1.00 7.99 86 LEU A N 1
ATOM 692 C CA . LEU A 1 86 ? 58.494 -33.187 25.793 1.00 8.35 86 LEU A CA 1
ATOM 693 C C . LEU A 1 86 ? 57.682 -33.114 24.503 1.00 8.56 86 LEU A C 1
ATOM 694 O O . LEU A 1 86 ? 56.478 -33.381 24.502 1.00 10.20 86 LEU A O 1
ATOM 699 N N . GLY A 1 87 ? 58.339 -32.747 23.406 1.00 7.36 87 GLY A N 1
ATOM 700 C CA . GLY A 1 87 ? 57.649 -32.659 22.132 1.00 9.05 87 GLY A CA 1
ATOM 701 C C . GLY A 1 87 ? 57.792 -33.906 21.277 1.00 10.02 87 GLY A C 1
ATOM 702 O O . GLY A 1 87 ? 57.377 -33.910 20.118 1.00 11.57 87 GLY A O 1
ATOM 703 N N . SER A 1 88 ? 58.365 -34.966 21.841 1.00 8.42 88 SER A N 1
ATOM 704 C CA . SER A 1 88 ? 58.560 -36.210 21.097 1.00 9.73 88 SER A CA 1
ATOM 705 C C . SER A 1 88 ? 57.948 -37.424 21.791 1.00 10.84 88 SER A C 1
ATOM 706 O O . SER A 1 88 ? 58.122 -38.558 21.344 1.00 11.31 88 SER A O 1
ATOM 710 N N . HIS A 1 89 ? 57.236 -37.176 22.884 1.00 9.71 89 HIS A N 1
ATOM 711 C CA . HIS A 1 89 ? 56.579 -38.229 23.651 1.00 9.41 89 HIS A CA 1
ATOM 712 C C . HIS A 1 89 ? 55.214 -37.707 24.078 1.00 10.40 89 HIS A C 1
ATOM 713 O O . HIS A 1 89 ? 55.037 -36.501 24.258 1.00 10.11 89 HIS A O 1
ATOM 720 N N . SER A 1 90 ? 54.254 -38.612 24.238 1.00 9.38 90 SER A N 1
ATOM 721 C CA . SER A 1 90 ? 52.896 -38.233 24.617 1.00 10.62 90 SER A CA 1
ATOM 722 C C . SER A 1 90 ? 52.510 -38.603 26.043 1.00 10.83 90 SER A C 1
ATOM 723 O O . SER A 1 90 ? 52.942 -39.631 26.572 1.00 9.43 90 SER A O 1
ATOM 726 N N . GLY A 1 91 ? 51.673 -37.762 26.647 1.00 10.21 91 GLY A N 1
ATOM 727 C CA . GLY A 1 91 ? 51.201 -38.010 27.996 1.00 10.55 91 GLY A CA 1
ATOM 728 C C . GLY A 1 91 ? 50.344 -39.260 28.044 1.00 9.57 91 GLY A C 1
ATOM 729 O O . GLY A 1 91 ? 50.007 -39.744 29.125 1.00 10.69 91 GLY A O 1
ATOM 730 N N . ARG A 1 92 ? 49.970 -39.772 26.875 1.00 9.99 92 ARG A N 1
ATOM 731 C CA . ARG A 1 92 ? 49.177 -40.996 26.805 1.00 10.09 92 ARG A CA 1
ATOM 732 C C . ARG A 1 92 ? 50.060 -42.180 27.173 1.00 11.24 92 ARG A C 1
ATOM 733 O O . ARG A 1 92 ? 49.562 -43.233 27.573 1.00 11.21 92 ARG A O 1
ATOM 741 N N . GLU A 1 93 ? 51.373 -42.004 27.039 1.00 8.95 93 GLU A N 1
ATOM 742 C CA . GLU A 1 93 ? 52.318 -43.088 27.294 1.00 10.56 93 GLU A CA 1
ATOM 743 C C . GLU A 1 93 ? 53.415 -42.845 28.324 1.00 9.05 93 GLU A C 1
ATOM 744 O O . GLU A 1 93 ? 54.171 -43.762 28.648 1.00 11.33 93 GLU A O 1
ATOM 750 N N . VAL A 1 94 ? 53.514 -41.626 28.840 1.00 8.51 94 VAL A N 1
ATOM 751 C CA . VAL A 1 94 ? 54.525 -41.319 29.842 1.00 9.71 94 VAL A CA 1
ATOM 752 C C . VAL A 1 94 ? 54.058 -40.140 30.685 1.00 11.09 94 VAL A C 1
ATOM 753 O O . VAL A 1 94 ? 53.391 -39.235 30.180 1.00 10.90 94 VAL A O 1
ATOM 757 N N . ASP A 1 95 ? 54.380 -40.165 31.976 1.00 9.05 95 ASP A N 1
ATOM 758 C CA . ASP A 1 95 ? 53.995 -39.074 32.860 1.00 10.15 95 ASP A CA 1
ATOM 759 C C . ASP A 1 95 ? 55.015 -37.952 32.744 1.00 12.94 95 ASP A C 1
ATOM 760 O O . ASP A 1 95 ? 56.094 -38.013 33.337 1.00 14.51 95 ASP A O 1
ATOM 765 N N . LYS A 1 96 ? 54.676 -36.925 31.976 1.00 10.43 96 LYS A N 1
ATOM 766 C CA . LYS A 1 96 ? 55.585 -35.804 31.800 1.00 11.86 96 LYS A CA 1
ATOM 767 C C . LYS A 1 96 ? 55.529 -34.869 33.004 1.00 13.05 96 LYS A C 1
ATOM 768 O O . LYS A 1 96 ? 56.311 -33.926 33.109 1.00 13.01 96 LYS A O 1
ATOM 774 N N . GLY A 1 97 ? 54.617 -35.160 33.926 1.00 13.44 97 GLY A N 1
ATOM 775 C CA . GLY A 1 97 ? 54.481 -34.349 35.121 1.00 14.92 97 GLY A CA 1
ATOM 776 C C . GLY A 1 97 ? 55.664 -34.494 36.056 1.00 18.61 97 GLY A C 1
ATOM 777 O O . GLY A 1 97 ? 55.784 -33.752 37.030 1.00 21.28 97 GLY A O 1
ATOM 778 N N . GLN A 1 98 ? 56.541 -35.451 35.769 1.00 17.52 98 GLN A N 1
ATOM 779 C CA . GLN A 1 98 ? 57.716 -35.664 36.598 1.00 19.50 98 GLN A CA 1
ATOM 780 C C . GLN A 1 98 ? 58.823 -34.677 36.251 1.00 17.49 98 GLN A C 1
ATOM 781 O O . GLN A 1 98 ? 59.837 -34.597 36.945 1.00 19.48 98 GLN A O 1
ATOM 787 N N . ALA A 1 99 ? 58.629 -33.926 35.171 1.00 13.59 99 ALA A N 1
ATOM 788 C CA . ALA A 1 99 ? 59.608 -32.921 34.781 1.00 14.36 99 ALA A CA 1
ATOM 789 C C . ALA A 1 99 ? 59.512 -31.846 35.859 1.00 12.49 99 ALA A C 1
ATOM 790 O O . ALA A 1 99 ? 58.413 -31.449 36.244 1.00 12.79 99 ALA A O 1
ATOM 792 N N . PRO A 1 100 ? 60.657 -31.368 36.370 1.00 11.37 100 PRO A N 1
ATOM 793 C CA . PRO A 1 100 ? 60.645 -30.336 37.412 1.00 10.53 100 PRO A CA 1
ATOM 794 C C . PRO A 1 100 ? 59.744 -29.159 37.048 1.00 11.08 100 PRO A C 1
ATOM 795 O O . PRO A 1 100 ? 59.871 -28.573 35.968 1.00 10.40 100 PRO A O 1
ATOM 799 N N . HIS A 1 101 ? 58.838 -28.815 37.958 1.00 10.21 101 HIS A N 1
ATOM 800 C CA . HIS A 1 101 ? 57.902 -27.724 37.727 1.00 9.10 101 HIS A CA 1
ATOM 801 C C . HIS A 1 101 ? 57.318 -27.215 39.036 1.00 12.98 101 HIS A C 1
ATOM 802 O O . HIS A 1 101 ? 57.528 -27.805 40.096 1.00 12.95 101 HIS A O 1
ATOM 809 N N . PHE A 1 102 ? 56.583 -26.112 38.954 1.00 11.24 102 PHE A N 1
ATOM 810 C CA . PHE A 1 102 ? 55.925 -25.548 40.123 1.00 10.51 102 PHE A CA 1
ATOM 811 C C . PHE A 1 102 ? 54.534 -25.100 39.694 1.00 11.07 102 PHE A C 1
ATOM 812 O O . PHE A 1 102 ? 54.241 -25.031 38.496 1.00 12.98 102 PHE A O 1
ATOM 820 N N . LEU A 1 103 ? 53.666 -24.829 40.660 1.00 11.69 103 LEU A N 1
ATOM 821 C CA . LEU A 1 103 ? 52.315 -24.392 40.350 1.00 12.34 103 LEU A CA 1
ATOM 822 C C . LEU A 1 103 ? 52.190 -22.883 40.503 1.00 12.44 103 LEU A C 1
ATOM 823 O O . LEU A 1 103 ? 52.643 -22.306 41.490 1.00 12.76 103 LEU A O 1
ATOM 828 N N . GLY A 1 104 ? 51.580 -22.248 39.510 1.00 10.50 104 GLY A N 1
ATOM 829 C CA . GLY A 1 104 ? 51.406 -20.808 39.555 1.00 9.89 104 GLY A CA 1
ATOM 830 C C . GLY A 1 104 ? 50.271 -20.385 40.471 1.00 13.09 104 GLY A C 1
ATOM 831 O O . GLY A 1 104 ? 49.631 -21.219 41.122 1.00 12.93 104 GLY A O 1
ATOM 832 N N . HIS A 1 105 ? 50.013 -19.082 40.513 1.00 11.62 105 HIS A N 1
ATOM 833 C CA . HIS A 1 105 ? 48.960 -18.524 41.353 1.00 11.48 105 HIS A CA 1
ATOM 834 C C . HIS A 1 105 ? 47.572 -19.083 41.042 1.00 15.41 105 HIS A C 1
ATOM 835 O O . HIS A 1 105 ? 46.730 -19.203 41.935 1.00 16.22 105 HIS A O 1
ATOM 842 N N . THR A 1 106 ? 47.335 -19.427 39.779 1.00 12.25 106 THR A N 1
ATOM 843 C CA . THR A 1 106 ? 46.040 -19.960 39.371 1.00 13.29 106 THR A CA 1
ATOM 844 C C . THR A 1 106 ? 46.027 -21.484 39.360 1.00 12.34 106 THR A C 1
ATOM 845 O O . THR A 1 106 ? 45.044 -22.099 38.948 1.00 15.01 106 THR A O 1
ATOM 849 N N . GLY A 1 107 ? 47.128 -22.088 39.799 1.00 10.61 107 GLY A N 1
ATOM 850 C CA . GLY A 1 107 ? 47.200 -23.535 39.851 1.00 11.41 107 GLY A CA 1
ATOM 851 C C . GLY A 1 107 ? 47.739 -24.226 38.613 1.00 11.15 107 GLY A C 1
ATOM 852 O O . GLY A 1 107 ? 47.836 -25.451 38.593 1.00 11.19 107 GLY A O 1
ATOM 853 N N . VAL A 1 108 ? 48.085 -23.465 37.579 1.00 10.94 108 VAL A N 1
ATOM 854 C CA . VAL A 1 108 ? 48.621 -24.066 36.362 1.00 9.39 108 VAL A CA 1
ATOM 855 C C . VAL A 1 108 ? 50.074 -24.483 36.595 1.00 9.17 108 VAL A C 1
ATOM 856 O O . VAL A 1 108 ? 50.801 -23.835 37.346 1.00 10.56 108 VAL A O 1
ATOM 860 N N . PRO A 1 109 ? 50.512 -25.583 35.966 1.00 8.26 109 PRO A N 1
ATOM 861 C CA . PRO A 1 109 ? 51.891 -26.041 36.143 1.00 8.88 109 PRO A CA 1
ATOM 862 C C . PRO A 1 109 ? 52.839 -25.310 35.202 1.00 8.80 109 PRO A C 1
ATOM 863 O O . PRO A 1 109 ? 52.553 -25.168 34.012 1.00 8.86 109 PRO A O 1
ATOM 867 N N . ILE A 1 110 ? 53.959 -24.852 35.748 1.00 8.90 110 ILE A N 1
ATOM 868 C CA . ILE A 1 110 ? 54.966 -24.127 34.978 1.00 8.02 110 ILE A CA 1
ATOM 869 C C . ILE A 1 110 ? 56.292 -24.892 35.013 1.00 9.15 110 ILE A C 1
ATOM 870 O O . ILE A 1 110 ? 56.850 -25.147 36.085 1.00 9.86 110 ILE A O 1
ATOM 875 N N . LEU A 1 111 ? 56.783 -25.268 33.836 1.00 8.59 111 LEU A N 1
ATOM 876 C CA . LEU A 1 111 ? 58.031 -26.014 33.724 1.00 9.16 111 LEU A CA 1
ATOM 877 C C . LEU A 1 111 ? 59.186 -25.186 34.279 1.00 10.37 111 LEU A C 1
ATOM 878 O O . LEU A 1 111 ? 59.364 -24.025 33.908 1.00 9.79 111 LEU A O 1
ATOM 883 N N A GLU A 1 112 ? 59.964 -25.778 35.179 0.50 10.65 112 GLU A N 1
ATOM 884 N N B GLU A 1 112 ? 59.974 -25.800 35.155 0.50 10.32 112 GLU A N 1
ATOM 885 C CA A GLU A 1 112 ? 61.083 -25.061 35.774 0.50 10.50 112 GLU A CA 1
ATOM 886 C CA B GLU A 1 112 ? 61.116 -25.142 35.783 0.50 10.66 112 GLU A CA 1
ATOM 887 C C A GLU A 1 112 ? 62.212 -24.792 34.787 0.50 10.22 112 GLU A C 1
ATOM 888 C C B GLU A 1 112 ? 62.246 -24.821 34.800 0.50 9.95 112 GLU A C 1
ATOM 889 O O A GLU A 1 112 ? 62.445 -25.564 33.856 0.50 10.79 112 GLU A O 1
ATOM 890 O O B GLU A 1 112 ? 62.512 -25.588 33.874 0.50 10.63 112 GLU A O 1
ATOM 901 N N . GLY A 1 113 ? 62.905 -23.681 35.008 1.00 11.28 113 GLY A N 1
ATOM 902 C CA . GLY A 1 113 ? 64.010 -23.294 34.147 1.00 10.45 113 GLY A CA 1
ATOM 903 C C . GLY A 1 113 ? 63.700 -22.198 33.142 1.00 10.26 113 GLY A C 1
ATOM 904 O O . GLY A 1 113 ? 64.601 -21.683 32.480 1.00 11.39 113 GLY A O 1
ATOM 905 N N . ALA A 1 114 ? 62.426 -21.834 33.028 1.00 9.65 114 ALA A N 1
ATOM 906 C CA . ALA A 1 114 ? 62.003 -20.807 32.079 1.00 8.52 114 ALA A CA 1
ATOM 907 C C . ALA A 1 114 ? 62.511 -19.416 32.440 1.00 9.70 114 ALA A C 1
ATOM 908 O O . ALA A 1 114 ? 62.697 -19.104 33.614 1.00 10.19 114 ALA A O 1
ATOM 910 N N . TYR A 1 115 ? 62.755 -18.581 31.433 1.00 9.00 115 TYR A N 1
ATOM 911 C CA . TYR A 1 115 ? 63.164 -17.214 31.724 1.00 8.92 115 TYR A CA 1
ATOM 912 C C . TYR A 1 115 ? 61.904 -16.357 31.862 1.00 8.52 115 TYR A C 1
ATOM 913 O O . TYR A 1 115 ? 61.946 -15.253 32.396 1.00 9.12 115 TYR A O 1
ATOM 922 N N . ALA A 1 116 ? 60.778 -16.887 31.394 1.00 7.95 116 ALA A N 1
ATOM 923 C CA . ALA A 1 116 ? 59.502 -16.187 31.493 1.00 8.13 116 ALA A CA 1
ATOM 924 C C . ALA A 1 116 ? 58.354 -17.160 31.266 1.00 8.00 116 ALA A C 1
ATOM 925 O O . ALA A 1 116 ? 58.517 -18.194 30.615 1.00 7.86 116 ALA A O 1
ATOM 927 N N . ALA A 1 117 ? 57.191 -16.832 31.816 1.00 7.64 117 ALA A N 1
ATOM 928 C CA . ALA A 1 117 ? 56.015 -17.674 31.645 1.00 8.09 117 ALA A CA 1
ATOM 929 C C . ALA A 1 117 ? 54.733 -16.903 31.916 1.00 7.23 117 ALA A C 1
ATOM 930 O O . ALA A 1 117 ? 54.720 -15.935 32.680 1.00 8.14 117 ALA A O 1
ATOM 932 N N . TYR A 1 118 ? 53.661 -17.334 31.259 1.00 6.90 118 TYR A N 1
ATOM 933 C CA . TYR A 1 118 ? 52.343 -16.739 31.432 1.00 7.48 118 TYR A CA 1
ATOM 934 C C . TYR A 1 118 ? 51.383 -17.758 32.029 1.00 8.88 118 TYR A C 1
ATOM 935 O O . TYR A 1 118 ? 51.452 -18.950 31.718 1.00 8.96 118 TYR A O 1
ATOM 944 N N . GLU A 1 119 ? 50.500 -17.283 32.897 1.00 7.77 119 GLU A N 1
ATOM 945 C CA . GLU A 1 119 ? 49.442 -18.124 33.435 1.00 7.89 119 GLU A CA 1
ATOM 946 C C . GLU A 1 119 ? 48.261 -17.615 32.619 1.00 8.06 119 GLU A C 1
ATOM 947 O O . GLU A 1 119 ? 47.995 -16.411 32.579 1.00 9.08 119 GLU A O 1
ATOM 953 N N . LEU A 1 120 ? 47.570 -18.524 31.947 1.00 8.65 120 LEU A N 1
ATOM 954 C CA . LEU A 1 120 ? 46.459 -18.141 31.091 1.00 8.34 120 LEU A CA 1
ATOM 955 C C . LEU A 1 120 ? 45.119 -18.772 31.425 1.00 9.65 120 LEU A C 1
ATOM 956 O O . LEU A 1 120 ? 45.047 -19.907 31.896 1.00 10.02 120 LEU A O 1
ATOM 961 N N . GLU A 1 121 ? 44.062 -18.006 31.179 1.00 9.16 121 GLU A N 1
ATOM 962 C CA . GLU A 1 121 ? 42.694 -18.474 31.351 1.00 10.24 121 GLU A CA 1
ATOM 963 C C . GLU A 1 121 ? 42.205 -18.661 29.922 1.00 8.60 121 GLU A C 1
ATOM 964 O O . GLU A 1 121 ? 42.324 -17.749 29.105 1.00 10.80 121 GLU A O 1
ATOM 970 N N . LEU A 1 122 ? 41.676 -19.837 29.606 1.00 9.54 122 LEU A N 1
ATOM 971 C CA . LEU A 1 122 ? 41.201 -20.094 28.252 1.00 11.14 122 LEU A CA 1
ATOM 972 C C . LEU A 1 122 ? 39.948 -19.283 27.950 1.00 11.81 122 LEU A C 1
ATOM 973 O O . LEU A 1 122 ? 38.938 -19.405 28.643 1.00 13.82 122 LEU A O 1
ATOM 978 N N . LEU A 1 123 ? 40.015 -18.453 26.915 1.00 10.95 123 LEU A N 1
ATOM 979 C CA . LEU A 1 123 ? 38.877 -17.623 26.536 1.00 11.87 123 LEU A CA 1
ATOM 980 C C . LEU A 1 123 ? 38.052 -18.231 25.414 1.00 13.35 123 LEU A C 1
ATOM 981 O O . LEU A 1 123 ? 36.823 -18.309 25.503 1.00 14.48 123 LEU A O 1
ATOM 986 N N . GLU A 1 124 ? 38.730 -18.663 24.356 1.00 12.85 124 GLU A N 1
ATOM 987 C CA . GLU A 1 124 ? 38.053 -19.243 23.204 1.00 13.76 124 GLU A CA 1
ATOM 988 C C . GLU A 1 124 ? 38.915 -20.287 22.522 1.00 11.94 124 GLU A C 1
ATOM 989 O O . GLU A 1 124 ? 40.138 -20.297 22.676 1.00 12.15 124 GLU A O 1
ATOM 995 N N . VAL A 1 125 ? 38.261 -21.153 21.757 1.00 11.31 125 VAL A N 1
ATOM 996 C CA . VAL A 1 125 ? 38.934 -22.194 20.990 1.00 11.85 125 VAL A CA 1
ATOM 997 C C . VAL A 1 125 ? 38.318 -22.157 19.598 1.00 12.24 125 VAL A C 1
ATOM 998 O O . VAL A 1 125 ? 37.095 -22.189 19.454 1.00 13.57 125 VAL A O 1
ATOM 1002 N N . HIS A 1 126 ? 39.158 -22.083 18.573 1.00 10.76 126 HIS A N 1
ATOM 1003 C CA . HIS A 1 126 ? 38.677 -22.031 17.200 1.00 11.38 126 HIS A CA 1
ATOM 1004 C C . HIS A 1 126 ? 39.380 -23.059 16.335 1.00 11.63 126 HIS A C 1
ATOM 1005 O O . HIS A 1 126 ? 40.605 -23.161 16.352 1.00 12.11 126 HIS A O 1
ATOM 1012 N N . THR A 1 127 ? 38.601 -23.819 15.576 1.00 10.49 127 THR A N 1
ATOM 1013 C CA . THR A 1 127 ? 39.159 -24.826 14.695 1.00 12.55 127 THR A CA 1
ATOM 1014 C C . THR A 1 127 ? 39.547 -24.216 13.355 1.00 13.59 127 THR A C 1
ATOM 1015 O O . THR A 1 127 ? 38.734 -23.569 12.694 1.00 13.69 127 THR A O 1
ATOM 1019 N N . PHE A 1 128 ? 40.803 -24.413 12.974 1.00 10.73 128 PHE A N 1
ATOM 1020 C CA . PHE A 1 128 ? 41.314 -23.944 11.690 1.00 10.26 128 PHE A CA 1
ATOM 1021 C C . PHE A 1 128 ? 42.000 -25.152 11.067 1.00 10.55 128 PHE A C 1
ATOM 1022 O O . PHE A 1 128 ? 43.125 -25.493 11.430 1.00 11.41 128 PHE A O 1
ATOM 1030 N N . GLY A 1 129 ? 41.321 -25.820 10.143 1.00 11.71 129 GLY A N 1
ATOM 1031 C CA . GLY A 1 129 ? 41.935 -26.980 9.529 1.00 12.00 129 GLY A CA 1
ATOM 1032 C C . GLY A 1 129 ? 42.224 -28.079 10.538 1.00 11.84 129 GLY A C 1
ATOM 1033 O O . GLY A 1 129 ? 41.358 -28.425 11.346 1.00 15.13 129 GLY A O 1
ATOM 1034 N N . ASP A 1 130 ? 43.445 -28.607 10.518 1.00 10.73 130 ASP A N 1
ATOM 1035 C CA . ASP A 1 130 ? 43.807 -29.702 11.417 1.00 10.15 130 ASP A CA 1
ATOM 1036 C C . ASP A 1 130 ? 44.356 -29.353 12.803 1.00 9.35 130 ASP A C 1
ATOM 1037 O O . ASP A 1 130 ? 44.898 -30.218 13.491 1.00 11.32 130 ASP A O 1
ATOM 1042 N N . HIS A 1 131 ? 44.225 -28.095 13.214 1.00 9.63 131 HIS A N 1
ATOM 1043 C CA . HIS A 1 131 ? 44.670 -27.678 14.547 1.00 8.96 131 HIS A CA 1
ATOM 1044 C C . HIS A 1 131 ? 43.639 -26.722 15.128 1.00 9.11 131 HIS A C 1
ATOM 1045 O O . HIS A 1 131 ? 42.947 -26.014 14.388 1.00 10.83 131 HIS A O 1
ATOM 1052 N N . ASP A 1 132 ? 43.544 -26.694 16.451 1.00 7.96 132 ASP A N 1
ATOM 1053 C CA . ASP A 1 132 ? 42.631 -25.789 17.131 1.00 8.67 132 ASP A CA 1
ATOM 1054 C C . ASP A 1 132 ? 43.445 -24.698 17.821 1.00 8.06 132 ASP A C 1
ATOM 1055 O O . ASP A 1 132 ? 44.436 -24.986 18.502 1.00 8.39 132 ASP A O 1
ATOM 1060 N N . LEU A 1 133 ? 43.038 -23.451 17.628 1.00 8.53 133 LEU A N 1
ATOM 1061 C CA . LEU A 1 133 ? 43.717 -22.333 18.257 1.00 8.30 133 LEU A CA 1
ATOM 1062 C C . LEU A 1 133 ? 43.086 -22.073 19.618 1.00 8.25 133 LEU A C 1
ATOM 1063 O O . LEU A 1 133 ? 41.889 -21.785 19.716 1.00 9.30 133 LEU A O 1
ATOM 1068 N N . PHE A 1 134 ? 43.894 -22.194 20.665 1.00 8.19 134 PHE A N 1
ATOM 1069 C CA . PHE A 1 134 ? 43.445 -21.949 22.026 1.00 7.55 134 PHE A CA 1
ATOM 1070 C C . PHE A 1 134 ? 43.881 -20.538 22.371 1.00 8.57 134 PHE A C 1
ATOM 1071 O O . PHE A 1 134 ? 45.077 -20.251 22.446 1.00 9.08 134 PHE A O 1
ATOM 1079 N N . VAL A 1 135 ? 42.910 -19.652 22.557 1.00 8.34 135 VAL A N 1
ATOM 1080 C CA . VAL A 1 135 ? 43.194 -18.259 22.876 1.00 9.54 135 VAL A CA 1
ATOM 1081 C C . VAL A 1 135 ? 43.091 -18.048 24.375 1.00 9.88 135 VAL A C 1
ATOM 1082 O O . VAL A 1 135 ? 42.022 -18.226 24.966 1.00 10.76 135 VAL A O 1
ATOM 1086 N N . GLY A 1 136 ? 44.206 -17.671 24.993 1.00 8.72 136 GLY A N 1
ATOM 1087 C CA . GLY A 1 136 ? 44.200 -17.457 26.424 1.00 9.67 136 GLY A CA 1
ATOM 1088 C C . GLY A 1 136 ? 44.453 -16.027 26.842 1.00 8.89 136 GLY A C 1
ATOM 1089 O O . GLY A 1 136 ? 45.131 -15.267 26.145 1.00 10.17 136 GLY A O 1
ATOM 1090 N N . ARG A 1 137 ? 43.875 -15.649 27.974 1.00 9.31 137 ARG A N 1
ATOM 1091 C CA . ARG A 1 137 ? 44.079 -14.319 28.513 1.00 8.40 137 ARG A CA 1
ATOM 1092 C C . ARG A 1 137 ? 45.160 -14.440 29.573 1.00 8.90 137 ARG A C 1
ATOM 1093 O O . ARG A 1 137 ? 45.085 -15.300 30.455 1.00 9.34 137 ARG A O 1
ATOM 1101 N N . VAL A 1 138 ? 46.175 -13.592 29.474 1.00 8.99 138 VAL A N 1
ATOM 1102 C CA . VAL A 1 138 ? 47.269 -13.614 30.435 1.00 8.61 138 VAL A CA 1
ATOM 1103 C C . VAL A 1 138 ? 46.772 -13.028 31.752 1.00 10.09 138 VAL A C 1
ATOM 1104 O O . VAL A 1 138 ? 46.391 -11.859 31.803 1.00 10.43 138 VAL A O 1
ATOM 1108 N N . VAL A 1 139 ? 46.767 -13.834 32.811 1.00 8.51 139 VAL A N 1
ATOM 1109 C CA . VAL A 1 139 ? 46.307 -13.344 34.108 1.00 10.55 139 VAL A CA 1
ATOM 1110 C C . VAL A 1 139 ? 47.444 -13.173 35.108 1.00 10.45 139 VAL A C 1
ATOM 1111 O O . VAL A 1 139 ? 47.289 -12.481 36.115 1.00 11.35 139 VAL A O 1
ATOM 1115 N N . ALA A 1 140 ? 48.584 -13.802 34.835 1.00 9.01 140 ALA A N 1
ATOM 1116 C CA . ALA A 1 140 ? 49.754 -13.669 35.694 1.00 8.44 140 ALA A CA 1
ATOM 1117 C C . ALA A 1 140 ? 51.009 -13.844 34.849 1.00 8.21 140 ALA A C 1
ATOM 1118 O O . ALA A 1 140 ? 51.006 -14.586 33.866 1.00 8.09 140 ALA A O 1
ATOM 1120 N N . VAL A 1 141 ? 52.071 -13.149 35.240 1.00 7.92 141 VAL A N 1
ATOM 1121 C CA . VAL A 1 141 ? 53.340 -13.178 34.523 1.00 8.74 141 VAL A CA 1
ATOM 1122 C C . VAL A 1 141 ? 54.489 -13.549 35.448 1.00 9.33 141 VAL A C 1
ATOM 1123 O O . VAL A 1 141 ? 54.588 -13.032 36.561 1.00 9.24 141 VAL A O 1
ATOM 1127 N N . TRP A 1 142 ? 55.353 -14.440 34.976 1.00 8.70 142 TRP A N 1
ATOM 1128 C CA . TRP A 1 142 ? 56.529 -14.872 35.721 1.00 8.86 142 TRP A CA 1
ATOM 1129 C C . TRP A 1 142 ? 57.770 -14.492 34.924 1.00 10.14 142 TRP A C 1
ATOM 1130 O O . TRP A 1 142 ? 57.812 -14.681 33.708 1.00 8.27 142 TRP A O 1
ATOM 1141 N N . GLU A 1 143 ? 58.775 -13.952 35.606 1.00 10.76 143 GLU A N 1
ATOM 1142 C CA . GLU A 1 143 ? 60.013 -13.553 34.946 1.00 9.72 143 GLU A CA 1
ATOM 1143 C C . GLU A 1 143 ? 61.234 -13.902 35.786 1.00 13.82 143 GLU A C 1
ATOM 1144 O O . GLU A 1 143 ? 61.240 -13.678 36.997 1.00 13.83 143 GLU A O 1
ATOM 1150 N N . GLU A 1 144 ? 62.261 -14.460 35.152 1.00 13.57 144 GLU A N 1
ATOM 1151 C CA . GLU A 1 144 ? 63.491 -14.771 35.869 1.00 16.15 144 GLU A CA 1
ATOM 1152 C C . GLU A 1 144 ? 64.296 -13.481 35.734 1.00 17.84 144 GLU A C 1
ATOM 1153 O O . GLU A 1 144 ? 64.912 -13.220 34.701 1.00 19.15 144 GLU A O 1
ATOM 1159 N N A GLU A 1 145 ? 64.263 -12.678 36.792 0.50 21.51 145 GLU A N 1
ATOM 1160 N N B GLU A 1 145 ? 64.271 -12.673 36.787 0.50 22.02 145 GLU A N 1
ATOM 1161 C CA A GLU A 1 145 ? 64.951 -11.392 36.846 0.50 23.87 145 GLU A CA 1
ATOM 1162 C CA B GLU A 1 145 ? 64.959 -11.386 36.820 0.50 25.02 145 GLU A CA 1
ATOM 1163 C C A GLU A 1 145 ? 66.396 -11.428 36.358 0.50 21.76 145 GLU A C 1
ATOM 1164 C C B GLU A 1 145 ? 66.364 -11.363 36.217 0.50 23.91 145 GLU A C 1
ATOM 1165 O O A GLU A 1 145 ? 67.209 -12.217 36.840 0.50 22.55 145 GLU A O 1
ATOM 1166 O O B GLU A 1 145 ? 66.790 -10.345 35.671 0.50 24.95 145 GLU A O 1
ATOM 1177 N N A GLY A 1 146 ? 66.706 -10.561 35.398 0.50 18.41 146 GLY A N 1
ATOM 1178 N N B GLY A 1 146 ? 67.079 -12.480 36.303 0.50 21.94 146 GLY A N 1
ATOM 1179 C CA A GLY A 1 146 ? 68.054 -10.491 34.866 0.50 16.08 146 GLY A CA 1
ATOM 1180 C CA B GLY A 1 146 ? 68.431 -12.522 35.774 0.50 19.21 146 GLY A CA 1
ATOM 1181 C C A GLY A 1 146 ? 68.208 -11.084 33.480 0.50 15.22 146 GLY A C 1
ATOM 1182 C C B GLY A 1 146 ? 68.601 -13.026 34.352 0.50 16.56 146 GLY A C 1
ATOM 1183 O O A GLY A 1 146 ? 69.213 -10.849 32.810 0.50 15.12 146 GLY A O 1
ATOM 1184 O O B GLY A 1 146 ? 69.719 -13.048 33.837 0.50 16.05 146 GLY A O 1
ATOM 1185 N N A LEU A 1 147 ? 67.214 -11.847 33.038 0.50 11.74 147 LEU A N 1
ATOM 1186 N N B LEU A 1 147 ? 67.510 -13.420 33.705 0.50 15.39 147 LEU A N 1
ATOM 1187 C CA A LEU A 1 147 ? 67.279 -12.470 31.723 0.50 11.42 147 LEU A CA 1
ATOM 1188 C CA B LEU A 1 147 ? 67.596 -13.931 32.341 0.50 13.99 147 LEU A CA 1
ATOM 1189 C C A LEU A 1 147 ? 66.526 -11.690 30.649 0.50 12.02 147 LEU A C 1
ATOM 1190 C C B LEU A 1 147 ? 66.911 -13.046 31.301 0.50 13.44 147 LEU A C 1
ATOM 1191 O O A LEU A 1 147 ? 66.554 -12.054 29.474 0.50 12.44 147 LEU A O 1
ATOM 1192 O O B LEU A 1 147 ? 66.919 -13.363 30.111 0.50 14.67 147 LEU A O 1
ATOM 1201 N N A LEU A 1 148 ? 65.864 -10.612 31.058 0.50 11.71 148 LEU A N 1
ATOM 1202 N N B LEU A 1 148 ? 66.331 -11.934 31.745 0.50 12.59 148 LEU A N 1
ATOM 1203 C CA A LEU A 1 148 ? 65.117 -9.759 30.136 0.50 11.56 148 LEU A CA 1
ATOM 1204 C CA B LEU A 1 148 ? 65.635 -11.019 30.841 0.50 12.89 148 LEU A CA 1
ATOM 1205 C C A LEU A 1 148 ? 65.683 -8.346 30.233 0.50 12.65 148 LEU A C 1
ATOM 1206 C C B LEU A 1 148 ? 66.275 -9.634 30.810 0.50 15.56 148 LEU A C 1
ATOM 1207 O O A LEU A 1 148 ? 66.098 -7.922 31.313 0.50 13.96 148 LEU A O 1
ATOM 1208 O O B LEU A 1 148 ? 66.976 -9.245 31.745 0.50 13.66 148 LEU A O 1
ATOM 1217 N N A ASP A 1 149 ? 65.710 -7.615 29.119 0.50 11.40 149 ASP A N 1
ATOM 1218 N N B ASP A 1 149 ? 66.026 -8.893 29.732 0.50 16.65 149 ASP A N 1
ATOM 1219 C CA A ASP A 1 149 ? 66.229 -6.251 29.159 0.50 11.53 149 ASP A CA 1
ATOM 1220 C CA B ASP A 1 149 ? 66.563 -7.544 29.602 0.50 20.68 149 ASP A CA 1
ATOM 1221 C C A ASP A 1 149 ? 65.219 -5.315 29.815 0.50 11.40 149 ASP A C 1
ATOM 1222 C C B ASP A 1 149 ? 65.564 -6.555 30.194 0.50 22.06 149 ASP A C 1
ATOM 1223 O O A ASP A 1 149 ? 64.156 -5.754 30.256 0.50 12.37 149 ASP A O 1
ATOM 1224 O O B ASP A 1 149 ? 64.564 -6.958 30.788 0.50 20.27 149 ASP A O 1
ATOM 1233 N N A GLU A 1 150 ? 65.554 -4.031 29.885 0.50 14.67 150 GLU A N 1
ATOM 1234 N N B GLU A 1 150 ? 65.833 -5.266 30.022 0.50 26.32 150 GLU A N 1
ATOM 1235 C CA A GLU A 1 150 ? 64.681 -3.040 30.510 0.50 19.65 150 GLU A CA 1
ATOM 1236 C CA B GLU A 1 150 ? 64.972 -4.215 30.556 0.50 29.01 150 GLU A CA 1
ATOM 1237 C C A GLU A 1 150 ? 63.284 -2.973 29.902 0.50 16.98 150 GLU A C 1
ATOM 1238 C C B GLU A 1 150 ? 63.500 -4.318 30.163 0.50 27.88 150 GLU A C 1
ATOM 1239 O O A GLU A 1 150 ? 62.339 -2.533 30.558 0.50 18.99 150 GLU A O 1
ATOM 1240 O O B GLU A 1 150 ? 62.624 -3.899 30.923 0.50 26.94 150 GLU A O 1
ATOM 1251 N N A LYS A 1 151 ? 63.151 -3.409 28.654 0.50 12.70 151 LYS A N 1
ATOM 1252 N N B LYS A 1 151 ? 63.221 -4.875 28.989 0.50 26.77 151 LYS A N 1
ATOM 1253 C CA A LYS A 1 151 ? 61.862 -3.369 27.976 0.50 10.90 151 LYS A CA 1
ATOM 1254 C CA B LYS A 1 151 ? 61.841 -4.979 28.525 0.50 24.06 151 LYS A CA 1
ATOM 1255 C C A LYS A 1 151 ? 61.091 -4.682 28.046 0.50 9.32 151 LYS A C 1
ATOM 1256 C C B LYS A 1 151 ? 61.211 -6.366 28.598 0.50 23.51 151 LYS A C 1
ATOM 1257 O O A LYS A 1 151 ? 59.981 -4.782 27.522 0.50 11.16 151 LYS A O 1
ATOM 1258 O O B LYS A 1 151 ? 60.173 -6.612 27.984 0.50 23.34 151 LYS A O 1
ATOM 1269 N N A GLY A 1 152 ? 61.678 -5.684 28.694 0.50 10.05 152 GLY A N 1
ATOM 1270 N N B GLY A 1 152 ? 61.835 -7.268 29.345 0.50 22.62 152 GLY A N 1
ATOM 1271 C CA A GLY A 1 152 ? 61.013 -6.968 28.833 0.50 10.01 152 GLY A CA 1
ATOM 1272 C CA B GLY A 1 152 ? 61.285 -8.605 29.490 0.50 21.97 152 GLY A CA 1
ATOM 1273 C C A GLY A 1 152 ? 61.315 -7.972 27.736 0.50 8.11 152 GLY A C 1
ATOM 1274 C C B GLY A 1 152 ? 61.567 -9.578 28.362 0.50 19.56 152 GLY A C 1
ATOM 1275 O O A GLY A 1 152 ? 60.706 -9.039 27.676 0.50 9.29 152 GLY A O 1
ATOM 1276 O O B GLY A 1 152 ? 60.941 -10.635 28.286 0.50 21.10 152 GLY A O 1
ATOM 1277 N N A ARG A 1 153 ? 62.262 -7.639 26.869 0.50 7.16 153 ARG A N 1
ATOM 1278 N N B ARG A 1 153 ? 62.501 -9.234 27.483 0.50 20.13 153 ARG A N 1
ATOM 1279 C CA A ARG A 1 153 ? 62.628 -8.527 25.773 0.50 7.88 153 ARG A CA 1
ATOM 1280 C CA B ARG A 1 153 ? 62.853 -10.117 26.377 0.50 18.24 153 ARG A CA 1
ATOM 1281 C C A ARG A 1 153 ? 63.703 -9.513 26.214 0.50 8.45 153 ARG A C 1
ATOM 1282 C C B ARG A 1 153 ? 64.036 -10.968 26.831 0.50 17.19 153 ARG A C 1
ATOM 1283 O O A ARG A 1 153 ? 64.680 -9.123 26.855 0.50 7.43 153 ARG A O 1
ATOM 1284 O O B ARG A 1 153 ? 64.837 -10.530 27.655 0.50 15.75 153 ARG A O 1
ATOM 1299 N N A PRO A 1 154 ? 63.532 -10.808 25.906 0.50 10.31 154 PRO A N 1
ATOM 1300 N N B PRO A 1 154 ? 64.156 -12.201 26.312 0.50 13.84 154 PRO A N 1
ATOM 1301 C CA A PRO A 1 154 ? 64.562 -11.768 26.316 0.50 10.67 154 PRO A CA 1
ATOM 1302 C CA B PRO A 1 154 ? 65.277 -13.056 26.715 0.50 12.98 154 PRO A CA 1
ATOM 1303 C C A PRO A 1 154 ? 65.893 -11.347 25.688 0.50 8.53 154 PRO A C 1
ATOM 1304 C C B PRO A 1 154 ? 66.611 -12.398 26.373 0.50 13.36 154 PRO A C 1
ATOM 1305 O O A PRO A 1 154 ? 65.946 -11.038 24.494 0.50 9.11 154 PRO A O 1
ATOM 1306 O O B PRO A 1 154 ? 66.752 -11.777 25.319 0.50 12.03 154 PRO A O 1
ATOM 1313 N N A LYS A 1 155 ? 66.957 -11.304 26.485 0.50 12.56 155 LYS A N 1
ATOM 1314 N N B LYS A 1 155 ? 67.583 -12.528 27.271 0.50 13.72 155 LYS A N 1
ATOM 1315 C CA A LYS A 1 155 ? 68.259 -10.891 25.958 0.50 13.75 155 LYS A CA 1
ATOM 1316 C CA B LYS A 1 155 ? 68.895 -11.934 27.057 0.50 16.84 155 LYS A CA 1
ATOM 1317 C C A LYS A 1 155 ? 68.686 -11.733 24.757 0.50 11.90 155 LYS A C 1
ATOM 1318 C C B LYS A 1 155 ? 69.578 -12.465 25.799 0.50 15.80 155 LYS A C 1
ATOM 1319 O O A LYS A 1 155 ? 68.446 -12.938 24.709 0.50 11.64 155 LYS A O 1
ATOM 1320 O O B LYS A 1 155 ? 69.163 -13.479 25.233 0.50 12.85 155 LYS A O 1
ATOM 1331 N N A PRO A 1 156 ? 69.333 -11.096 23.771 0.50 11.87 156 PRO A N 1
ATOM 1332 N N B PRO A 1 156 ? 70.644 -11.780 25.347 0.50 13.51 156 PRO A N 1
ATOM 1333 C CA A PRO A 1 156 ? 69.814 -11.737 22.546 0.50 12.26 156 PRO A CA 1
ATOM 1334 C CA B PRO A 1 156 ? 71.416 -12.140 24.154 0.50 14.25 156 PRO A CA 1
ATOM 1335 C C A PRO A 1 156 ? 70.675 -12.987 22.759 0.50 12.45 156 PRO A C 1
ATOM 1336 C C B PRO A 1 156 ? 71.579 -13.629 23.880 0.50 14.76 156 PRO A C 1
ATOM 1337 O O A PRO A 1 156 ? 71.675 -12.939 23.475 0.50 13.56 156 PRO A O 1
ATOM 1338 O O B PRO A 1 156 ? 72.132 -14.367 24.698 0.50 14.90 156 PRO A O 1
ATOM 1345 N N A GLY A 1 157 ? 70.291 -14.099 22.133 0.50 11.85 157 GLY A N 1
ATOM 1346 N N B GLY A 1 157 ? 71.096 -14.050 22.715 0.50 13.29 157 GLY A N 1
ATOM 1347 C CA A GLY A 1 157 ? 71.059 -15.329 22.247 0.50 14.03 157 GLY A CA 1
ATOM 1348 C CA B GLY A 1 157 ? 71.190 -15.438 22.310 0.50 14.17 157 GLY A CA 1
ATOM 1349 C C A GLY A 1 157 ? 70.544 -16.390 23.208 0.50 14.91 157 GLY A C 1
ATOM 1350 C C B GLY A 1 157 ? 70.650 -16.423 23.324 0.50 13.80 157 GLY A C 1
ATOM 1351 O O A GLY A 1 157 ? 70.873 -17.568 23.077 0.50 14.03 157 GLY A O 1
ATOM 1352 O O B GLY A 1 157 ? 71.056 -17.586 23.340 0.50 14.93 157 GLY A O 1
ATOM 1353 N N . LEU A 1 158 ? 69.727 -15.974 24.169 1.00 13.43 158 LEU A N 1
ATOM 1354 C CA . LEU A 1 158 ? 69.170 -16.867 25.176 1.00 15.03 158 LEU A CA 1
ATOM 1355 C C . LEU A 1 158 ? 68.033 -17.777 24.715 1.00 12.45 158 LEU A C 1
ATOM 1356 O O . LEU A 1 158 ? 67.962 -18.938 25.111 1.00 12.60 158 LEU A O 1
ATOM 1361 N N . ALA A 1 159 ? 67.149 -17.249 23.879 1.00 11.74 159 ALA A N 1
ATOM 1362 C CA . ALA A 1 159 ? 65.987 -18.003 23.423 1.00 10.96 159 ALA A CA 1
ATOM 1363 C C . ALA A 1 159 ? 66.257 -19.264 22.617 1.00 11.47 159 ALA A C 1
ATOM 1364 O O . ALA A 1 159 ? 67.228 -19.361 21.869 1.00 13.32 159 ALA A O 1
ATOM 1366 N N . LEU A 1 160 ? 65.376 -20.240 22.795 1.00 11.86 160 LEU A N 1
ATOM 1367 C CA . LEU A 1 160 ? 65.458 -21.490 22.059 1.00 11.16 160 LEU A CA 1
ATOM 1368 C C . LEU A 1 160 ? 64.634 -21.276 20.790 1.00 11.31 160 LEU A C 1
ATOM 1369 O O . LEU A 1 160 ? 63.488 -20.822 20.859 1.00 12.60 160 LEU A O 1
ATOM 1374 N N . LEU A 1 161 ? 65.221 -21.567 19.634 1.00 10.10 161 LEU A N 1
ATOM 1375 C CA . LEU A 1 161 ? 64.522 -21.417 18.362 1.00 12.28 161 LEU A CA 1
ATOM 1376 C C . LEU A 1 161 ? 64.299 -22.785 17.737 1.00 11.96 161 LEU A C 1
ATOM 1377 O O . LEU A 1 161 ? 65.185 -23.643 17.767 1.00 13.17 161 LEU A O 1
ATOM 1382 N N . TYR A 1 162 ? 63.117 -22.986 17.166 1.00 9.91 162 TYR A N 1
ATOM 1383 C CA . TYR A 1 162 ? 62.795 -24.253 16.526 1.00 10.33 162 TYR A CA 1
ATOM 1384 C C . TYR A 1 162 ? 62.656 -24.039 15.028 1.00 8.84 162 TYR A C 1
ATOM 1385 O O . TYR A 1 162 ? 61.965 -23.120 14.595 1.00 9.37 162 TYR A O 1
ATOM 1394 N N . TYR A 1 163 ? 63.313 -24.893 14.245 1.00 10.36 163 TYR A N 1
ATOM 1395 C CA . TYR A 1 163 ? 63.279 -24.812 12.784 1.00 10.53 163 TYR A CA 1
ATOM 1396 C C . TYR A 1 163 ? 62.373 -25.874 12.167 1.00 11.28 163 TYR A C 1
ATOM 1397 O O . TYR A 1 163 ? 62.227 -25.939 10.946 1.00 13.04 163 TYR A O 1
ATOM 1406 N N . GLY A 1 164 ? 61.776 -26.712 13.006 1.00 9.78 164 GLY A N 1
ATOM 1407 C CA . GLY A 1 164 ? 60.914 -27.765 12.501 1.00 14.11 164 GLY A CA 1
ATOM 1408 C C . GLY A 1 164 ? 61.678 -29.065 12.318 1.00 11.51 164 GLY A C 1
ATOM 1409 O O . GLY A 1 164 ? 62.900 -29.062 12.175 1.00 13.70 164 GLY A O 1
ATOM 1410 N N . LYS A 1 165 ? 60.959 -30.183 12.333 1.00 15.44 165 LYS A N 1
ATOM 1411 C CA . LYS A 1 165 ? 61.570 -31.496 12.159 1.00 15.00 165 LYS A CA 1
ATOM 1412 C C . LYS A 1 165 ? 62.769 -31.783 13.063 1.00 14.38 165 LYS A C 1
ATOM 1413 O O . LYS A 1 165 ? 63.803 -32.273 12.601 1.00 17.98 165 LYS A O 1
ATOM 1419 N N . GLY A 1 166 ? 62.628 -31.467 14.348 1.00 13.93 166 GLY A N 1
ATOM 1420 C CA . GLY A 1 166 ? 63.688 -31.735 15.305 1.00 15.03 166 GLY A CA 1
ATOM 1421 C C . GLY A 1 166 ? 64.958 -30.908 15.226 1.00 15.83 166 GLY A C 1
ATOM 1422 O O . GLY A 1 166 ? 65.969 -31.271 15.828 1.00 17.70 166 GLY A O 1
ATOM 1423 N N . LEU A 1 167 ? 64.925 -29.800 14.495 1.00 14.25 167 LEU A N 1
ATOM 1424 C CA . LEU A 1 167 ? 66.105 -28.954 14.380 1.00 14.34 167 LEU A CA 1
ATOM 1425 C C . LEU A 1 167 ? 65.938 -27.704 15.240 1.00 14.26 167 LEU A C 1
ATOM 1426 O O . LEU A 1 167 ? 64.911 -27.031 15.173 1.00 13.49 167 LEU A O 1
ATOM 1431 N N . TYR A 1 168 ? 66.951 -27.405 16.048 1.00 14.10 168 TYR A N 1
ATOM 1432 C CA . TYR A 1 168 ? 66.911 -26.240 16.928 1.00 14.37 168 TYR A CA 1
ATOM 1433 C C . TYR A 1 168 ? 68.112 -25.334 16.752 1.00 14.56 168 TYR A C 1
ATOM 1434 O O . TYR A 1 168 ? 69.132 -25.721 16.182 1.00 17.14 168 TYR A O 1
ATOM 1443 N N . GLY A 1 169 ? 67.974 -24.121 17.271 1.00 14.21 169 GLY A N 1
ATOM 1444 C CA . GLY A 1 169 ? 69.039 -23.146 17.201 1.00 11.99 169 GLY A CA 1
ATOM 1445 C C . GLY A 1 169 ? 68.792 -22.087 18.256 1.00 12.23 169 GLY A C 1
ATOM 1446 O O . GLY A 1 169 ? 67.980 -22.275 19.157 1.00 10.22 169 GLY A O 1
ATOM 1447 N N . ARG A 1 170 ? 69.499 -20.972 18.143 1.00 12.70 170 ARG A N 1
ATOM 1448 C CA . ARG A 1 170 ? 69.355 -19.873 19.083 1.00 10.64 170 ARG A CA 1
ATOM 1449 C C . ARG A 1 170 ? 69.692 -18.607 18.316 1.00 12.09 170 ARG A C 1
ATOM 1450 O O . ARG A 1 170 ? 70.301 -18.671 17.250 1.00 11.40 170 ARG A O 1
ATOM 1458 N N . PRO A 1 171 ? 69.289 -17.439 18.836 1.00 10.57 171 PRO A N 1
ATOM 1459 C CA . PRO A 1 171 ? 69.605 -16.202 18.120 1.00 11.29 171 PRO A CA 1
ATOM 1460 C C . PRO A 1 171 ? 71.073 -15.853 18.305 1.00 9.36 171 PRO A C 1
ATOM 1461 O O . PRO A 1 171 ? 71.716 -16.303 19.260 1.00 10.77 171 PRO A O 1
ATOM 1465 N N . ALA A 1 172 ? 71.605 -15.059 17.385 1.00 10.96 172 ALA A N 1
ATOM 1466 C CA . ALA A 1 172 ? 72.981 -14.607 17.502 1.00 11.15 172 ALA A CA 1
ATOM 1467 C C . ALA A 1 172 ? 72.933 -13.532 18.586 1.00 11.39 172 ALA A C 1
ATOM 1468 O O . ALA A 1 172 ? 71.858 -13.022 18.910 1.00 12.04 172 ALA A O 1
ATOM 1470 N N . GLU A 1 173 ? 74.078 -13.187 19.160 1.00 12.46 173 GLU A N 1
ATOM 1471 C CA . GLU A 1 173 ? 74.092 -12.159 20.195 1.00 14.74 173 GLU A CA 1
ATOM 1472 C C . GLU A 1 173 ? 73.924 -10.760 19.617 1.00 14.11 173 GLU A C 1
ATOM 1473 O O . GLU A 1 173 ? 73.348 -9.884 20.262 1.00 19.42 173 GLU A O 1
ATOM 1479 N N . GLU A 1 174 ? 74.413 -10.552 18.399 1.00 14.06 174 GLU A N 1
ATOM 1480 C CA . GLU A 1 174 ? 74.324 -9.237 17.771 1.00 18.79 174 GLU A CA 1
ATOM 1481 C C . GLU A 1 174 ? 72.902 -8.832 17.407 1.00 17.47 174 GLU A C 1
ATOM 1482 O O . GLU A 1 174 ? 72.094 -9.655 16.974 1.00 14.34 174 GLU A O 1
ATOM 1488 N N . THR A 1 175 ? 72.608 -7.549 17.580 1.00 18.59 175 THR A N 1
ATOM 1489 C CA . THR A 1 175 ? 71.291 -7.016 17.263 1.00 16.22 175 THR A CA 1
ATOM 1490 C C . THR A 1 175 ? 71.421 -5.786 16.372 1.00 18.66 175 THR A C 1
ATOM 1491 O O . THR A 1 175 ? 72.526 -5.285 16.139 1.00 17.61 175 THR A O 1
ATOM 1495 N N . PHE A 1 176 ? 70.284 -5.309 15.875 1.00 12.48 176 PHE A N 1
ATOM 1496 C CA . PHE A 1 176 ? 70.247 -4.138 15.005 1.00 12.10 176 PHE A CA 1
ATOM 1497 C C . PHE A 1 176 ? 69.079 -3.253 15.411 1.00 12.81 176 PHE A C 1
ATOM 1498 O O . PHE A 1 176 ? 68.019 -3.754 15.783 1.00 10.76 176 PHE A O 1
ATOM 1506 N N . ALA A 1 177 ? 69.270 -1.939 15.327 1.00 10.82 177 ALA A N 1
ATOM 1507 C CA . ALA A 1 177 ? 68.212 -0.991 15.648 1.00 12.27 177 ALA A CA 1
ATOM 1508 C C . ALA A 1 177 ? 68.115 -0.007 14.484 1.00 11.18 177 ALA A C 1
ATOM 1509 O O . ALA A 1 177 ? 68.753 1.046 14.495 1.00 12.03 177 ALA A O 1
ATOM 1511 N N . PRO A 1 178 ? 67.328 -0.350 13.451 1.00 10.46 178 PRO A N 1
ATOM 1512 C CA . PRO A 1 178 ? 67.135 0.490 12.263 1.00 14.74 178 PRO A CA 1
ATOM 1513 C C . PRO A 1 178 ? 66.566 1.863 12.601 1.00 16.33 178 PRO A C 1
ATOM 1514 O O . PRO A 1 178 ? 66.849 2.814 11.844 1.00 21.17 178 PRO A O 1
ATOM 1519 N N . MET B 1 1 ? 62.068 -16.712 40.991 1.00 29.08 1 MET B N 1
ATOM 1520 C CA . MET B 1 1 ? 61.370 -16.191 39.780 1.00 25.03 1 MET B CA 1
ATOM 1521 C C . MET B 1 1 ? 60.271 -15.214 40.202 1.00 24.03 1 MET B C 1
ATOM 1522 O O . MET B 1 1 ? 59.351 -15.575 40.934 1.00 28.70 1 MET B O 1
ATOM 1527 N N . ARG B 1 2 ? 60.393 -13.970 39.746 1.00 21.63 2 ARG B N 1
ATOM 1528 C CA . ARG B 1 2 ? 59.439 -12.906 40.060 1.00 19.57 2 ARG B CA 1
ATOM 1529 C C . ARG B 1 2 ? 58.100 -13.104 39.351 1.00 15.44 2 ARG B C 1
ATOM 1530 O O . ARG B 1 2 ? 58.049 -13.681 38.267 1.00 12.59 2 ARG B O 1
ATOM 1538 N N . SER B 1 3 ? 57.021 -12.620 39.961 1.00 12.71 3 SER B N 1
ATOM 1539 C CA . SER B 1 3 ? 55.696 -12.734 39.355 1.00 11.58 3 SER B CA 1
ATOM 1540 C C . SER B 1 3 ? 54.798 -11.568 39.739 1.00 13.69 3 SER B C 1
ATOM 1541 O O . SER B 1 3 ? 55.021 -10.899 40.749 1.00 13.79 3 SER B O 1
ATOM 1544 N N . TYR B 1 4 ? 53.792 -11.320 38.912 1.00 10.40 4 TYR B N 1
ATOM 1545 C CA . TYR B 1 4 ? 52.818 -10.275 39.180 1.00 11.09 4 TYR B CA 1
ATOM 1546 C C . TYR B 1 4 ? 51.534 -10.638 38.452 1.00 10.67 4 TYR B C 1
ATOM 1547 O O . TYR B 1 4 ? 51.546 -11.418 37.496 1.00 10.79 4 TYR B O 1
ATOM 1556 N N . ARG B 1 5 ? 50.418 -10.108 38.931 1.00 12.07 5 ARG B N 1
ATOM 1557 C CA . ARG B 1 5 ? 49.127 -10.377 38.323 1.00 12.92 5 ARG B CA 1
ATOM 1558 C C . ARG B 1 5 ? 48.800 -9.304 37.294 1.00 13.24 5 ARG B C 1
ATOM 1559 O O . ARG B 1 5 ? 49.063 -8.124 37.514 1.00 14.24 5 ARG B O 1
ATOM 1567 N N . ALA B 1 6 ? 48.245 -9.716 36.159 1.00 10.54 6 ALA B N 1
ATOM 1568 C CA . ALA B 1 6 ? 47.884 -8.766 35.112 1.00 11.59 6 ALA B CA 1
ATOM 1569 C C . ALA B 1 6 ? 46.838 -7.797 35.656 1.00 12.34 6 ALA B C 1
ATOM 1570 O O . ALA B 1 6 ? 45.898 -8.208 36.332 1.00 12.72 6 ALA B O 1
ATOM 1572 N N . GLN B 1 7 ? 47.008 -6.514 35.350 1.00 11.62 7 GLN B N 1
ATOM 1573 C CA . GLN B 1 7 ? 46.098 -5.465 35.816 1.00 10.79 7 GLN B CA 1
ATOM 1574 C C . GLN B 1 7 ? 45.696 -4.577 34.643 1.00 13.66 7 GLN B C 1
ATOM 1575 O O . GLN B 1 7 ? 45.135 -3.492 34.821 1.00 13.58 7 GLN B O 1
ATOM 1581 N N . GLY B 1 8 ? 45.989 -5.063 33.444 1.00 11.74 8 GLY B N 1
ATOM 1582 C CA . GLY B 1 8 ? 45.695 -4.345 32.221 1.00 13.27 8 GLY B CA 1
ATOM 1583 C C . GLY B 1 8 ? 46.780 -4.757 31.248 1.00 13.96 8 GLY B C 1
ATOM 1584 O O . GLY B 1 8 ? 47.342 -5.845 31.396 1.00 11.83 8 GLY B O 1
ATOM 1585 N N . PRO B 1 9 ? 47.103 -3.934 30.241 1.00 12.28 9 PRO B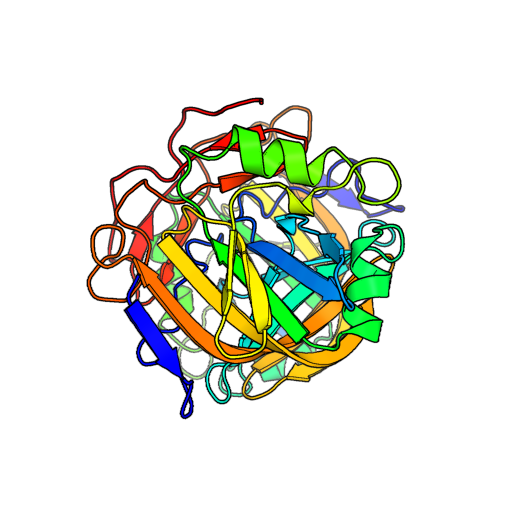 N 1
ATOM 1586 C CA . PRO B 1 9 ? 48.161 -4.344 29.313 1.00 10.99 9 PRO B CA 1
ATOM 1587 C C . PRO B 1 9 ? 49.455 -4.540 30.106 1.00 11.73 9 PRO B C 1
ATOM 1588 O O . PRO B 1 9 ? 49.696 -3.846 31.098 1.00 13.08 9 PRO B O 1
ATOM 1593 N N . LEU B 1 10 ? 50.278 -5.492 29.687 1.00 8.90 10 LEU B N 1
ATOM 1594 C CA . LEU B 1 10 ? 51.533 -5.757 30.381 1.00 8.99 10 LEU B CA 1
ATOM 1595 C C . LEU B 1 10 ? 52.538 -4.634 30.142 1.00 9.80 10 LEU B C 1
ATOM 1596 O O . LEU B 1 10 ? 52.523 -3.982 29.097 1.00 11.38 10 LEU B O 1
ATOM 1601 N N . PRO B 1 11 ? 53.423 -4.385 31.117 1.00 10.32 11 PRO B N 1
ATOM 1602 C CA . PRO B 1 11 ? 54.422 -3.323 30.946 1.00 11.09 11 PRO B CA 1
ATOM 1603 C C . PRO B 1 11 ? 55.256 -3.597 29.697 1.00 12.80 11 PRO B C 1
ATOM 1604 O O . PRO B 1 11 ? 55.760 -2.681 29.048 1.00 16.03 11 PRO B O 1
ATOM 1608 N N . GLY B 1 12 ? 55.384 -4.880 29.379 1.00 14.20 12 GLY B N 1
ATOM 1609 C CA . GLY B 1 12 ? 56.110 -5.326 28.207 1.00 13.39 12 GLY B CA 1
ATOM 1610 C C . GLY B 1 12 ? 55.481 -6.657 27.842 1.00 11.01 12 GLY B C 1
ATOM 1611 O O . GLY B 1 12 ? 55.298 -7.503 28.713 1.00 12.52 12 GLY B O 1
ATOM 1612 N N . PHE B 1 13 ? 55.125 -6.842 26.574 1.00 12.08 13 PHE B N 1
ATOM 1613 C CA . PHE B 1 13 ? 54.500 -8.084 26.118 1.00 9.69 13 PHE B CA 1
ATOM 1614 C C . PHE B 1 13 ? 55.428 -8.701 25.071 1.00 9.14 13 PHE B C 1
ATOM 1615 O O . PHE B 1 13 ? 55.036 -8.919 23.923 1.00 11.74 13 PHE B O 1
ATOM 1623 N N . TYR B 1 14 ? 56.661 -8.989 25.486 1.00 7.25 14 TYR B N 1
ATOM 1624 C CA . TYR B 1 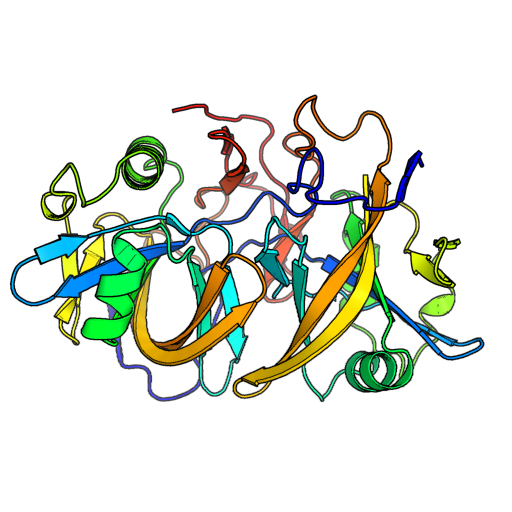14 ? 57.675 -9.522 24.582 1.00 7.74 14 TYR B CA 1
ATOM 1625 C C . TYR B 1 14 ? 58.358 -10.792 25.061 1.00 8.18 14 TYR B C 1
ATOM 1626 O O . TYR B 1 14 ? 59.377 -11.189 24.502 1.00 8.52 14 TYR B O 1
ATOM 1635 N N . HIS B 1 15 ? 57.787 -11.444 26.065 1.00 7.56 15 HIS B N 1
ATOM 1636 C CA . HIS B 1 15 ? 58.399 -12.642 26.629 1.00 7.32 15 HIS B CA 1
ATOM 1637 C C . HIS B 1 15 ? 58.584 -13.796 25.660 1.00 9.02 15 HIS B C 1
ATOM 1638 O O . HIS B 1 15 ? 59.472 -14.632 25.859 1.00 8.94 15 HIS B O 1
ATOM 1645 N N . TYR B 1 16 ? 57.752 -13.833 24.622 1.00 7.57 16 TYR B N 1
ATOM 1646 C CA . TYR B 1 16 ? 57.784 -14.896 23.622 1.00 7.55 16 TYR B CA 1
ATOM 1647 C C . TYR B 1 16 ? 58.550 -14.535 22.353 1.00 6.78 16 TYR B C 1
ATOM 1648 O O . TYR B 1 16 ? 58.486 -15.258 21.360 1.00 8.08 16 TYR B O 1
ATOM 1657 N N . TYR B 1 17 ? 59.250 -13.407 22.381 1.00 8.45 17 TYR B N 1
ATOM 1658 C CA . TYR B 1 17 ? 60.052 -12.972 21.239 1.00 8.29 17 TYR B CA 1
ATOM 1659 C C . TYR B 1 17 ? 61.442 -13.615 21.364 1.00 8.03 17 TYR B C 1
ATOM 1660 O O . TYR B 1 17 ? 61.819 -14.090 22.436 1.00 8.70 17 TYR B O 1
ATOM 1669 N N . PRO B 1 18 ? 62.242 -13.599 20.287 1.00 10.06 18 PRO B N 1
ATOM 1670 C CA . PRO B 1 18 ? 61.962 -13.025 18.972 1.00 9.27 18 PRO B CA 1
ATOM 1671 C C . PRO B 1 18 ? 61.090 -13.893 18.085 1.00 8.11 18 PRO B C 1
ATOM 1672 O O . PRO B 1 18 ? 60.823 -15.059 18.378 1.00 9.31 18 PRO B O 1
ATOM 1676 N N . GLY B 1 19 ? 60.673 -13.301 16.977 1.00 8.95 19 GLY B N 1
ATOM 1677 C CA . GLY B 1 19 ? 59.861 -14.012 16.017 1.00 9.85 19 GLY B CA 1
ATOM 1678 C C . GLY B 1 19 ? 60.201 -13.507 14.633 1.00 9.03 19 GLY B C 1
ATOM 1679 O O . GLY B 1 19 ? 60.748 -12.410 14.475 1.00 8.84 19 GLY B O 1
ATOM 1680 N N . VAL B 1 20 ? 59.911 -14.317 13.626 1.00 8.35 20 VAL B N 1
ATOM 1681 C CA . VAL B 1 20 ? 60.146 -13.915 12.251 1.00 9.92 20 VAL B CA 1
ATOM 1682 C C . VAL B 1 20 ? 58.962 -13.036 11.866 1.00 8.48 20 VAL B C 1
ATOM 1683 O O . VAL B 1 20 ? 57.808 -13.403 12.101 1.00 10.80 20 VAL B O 1
ATOM 1687 N N . PRO B 1 21 ? 59.224 -11.849 11.309 1.00 7.41 21 PRO B N 1
ATOM 1688 C CA . PRO B 1 21 ? 58.107 -10.987 10.920 1.00 10.36 21 PRO B CA 1
ATOM 1689 C C . PRO B 1 21 ? 57.639 -11.337 9.511 1.00 9.93 21 PRO B C 1
ATOM 1690 O O . PRO B 1 21 ? 58.450 -11.449 8.592 1.00 14.86 21 PRO B O 1
ATOM 1694 N N . ALA B 1 22 ? 56.338 -11.537 9.346 1.00 8.22 22 ALA B N 1
ATOM 1695 C CA . ALA B 1 22 ? 55.792 -11.850 8.035 1.00 8.55 22 ALA B CA 1
ATOM 1696 C C . ALA B 1 22 ? 55.420 -10.531 7.379 1.00 9.53 22 ALA B C 1
ATOM 1697 O O . ALA B 1 22 ? 54.673 -9.737 7.956 1.00 10.80 22 ALA B O 1
ATOM 1699 N N . VAL B 1 23 ? 55.958 -10.268 6.194 1.00 7.53 23 VAL B N 1
ATOM 1700 C CA . VAL B 1 23 ? 55.600 -9.036 5.507 1.00 8.26 23 VAL B CA 1
ATOM 1701 C C . VAL B 1 23 ? 54.309 -9.321 4.751 1.00 7.88 23 VAL B C 1
ATOM 1702 O O . VAL B 1 23 ? 54.268 -10.167 3.854 1.00 8.33 23 VAL B O 1
ATOM 1706 N N . VAL B 1 24 ? 53.248 -8.632 5.155 1.00 8.37 24 VAL B N 1
ATOM 1707 C CA . VAL B 1 24 ? 51.933 -8.796 4.557 1.00 8.94 24 VAL B CA 1
ATOM 1708 C C . VAL B 1 24 ? 51.747 -7.817 3.408 1.00 9.01 24 VAL B C 1
ATOM 1709 O O . VAL B 1 24 ? 51.789 -6.604 3.602 1.00 9.10 24 VAL B O 1
ATOM 1713 N N . GLY B 1 25 ? 51.556 -8.359 2.211 1.00 8.59 25 GLY B N 1
ATOM 1714 C CA . GLY B 1 25 ? 51.349 -7.523 1.046 1.00 8.80 25 GLY B CA 1
ATOM 1715 C C . GLY B 1 25 ? 49.905 -7.618 0.607 1.00 8.31 25 GLY B C 1
ATOM 1716 O O . GLY B 1 25 ? 49.330 -8.705 0.569 1.00 10.37 25 GLY B O 1
ATOM 1717 N N . VAL B 1 26 ? 49.307 -6.478 0.281 1.00 9.62 26 VAL B N 1
ATOM 1718 C CA . VAL B 1 26 ? 47.920 -6.457 -0.158 1.00 8.94 26 VAL B CA 1
ATOM 1719 C C . VAL B 1 26 ? 47.733 -5.419 -1.258 1.00 10.80 26 VAL B C 1
ATOM 1720 O O . VAL B 1 26 ? 48.389 -4.378 -1.263 1.00 11.07 26 VAL B O 1
ATOM 1724 N N . ARG B 1 27 ? 46.841 -5.722 -2.195 1.00 11.05 27 ARG B N 1
ATOM 1725 C CA . ARG B 1 27 ? 46.556 -4.829 -3.309 1.00 14.11 27 ARG B CA 1
ATOM 1726 C C . ARG B 1 27 ? 45.057 -4.676 -3.514 1.00 12.64 27 ARG B C 1
ATOM 1727 O O . ARG B 1 27 ? 44.314 -5.657 -3.532 1.00 14.86 27 ARG B O 1
ATOM 1735 N N . VAL B 1 28 ? 44.622 -3.431 -3.653 1.00 14.20 28 VAL B N 1
ATOM 1736 C CA . VAL B 1 28 ? 43.223 -3.124 -3.909 1.00 15.17 28 VAL B CA 1
ATOM 1737 C C . VAL B 1 28 ? 43.290 -2.220 -5.126 1.00 16.36 28 VAL B C 1
ATOM 1738 O O . VAL B 1 28 ? 43.783 -1.094 -5.047 1.00 15.66 28 VAL B O 1
ATOM 1742 N N . GLU B 1 29 ? 42.815 -2.736 -6.254 1.00 17.22 29 GLU B N 1
ATOM 1743 C CA . GLU B 1 29 ? 42.864 -2.005 -7.509 1.00 21.88 29 GLU B CA 1
ATOM 1744 C C . GLU B 1 29 ? 44.330 -1.735 -7.841 1.00 19.86 29 GLU B C 1
ATOM 1745 O O . GLU B 1 29 ? 45.113 -2.673 -7.988 1.00 23.48 29 GLU B O 1
ATOM 1751 N N . GLU B 1 30 ? 44.716 -0.469 -7.935 1.00 20.08 30 GLU B N 1
ATOM 1752 C CA . GLU B 1 30 ? 46.097 -0.137 -8.267 1.00 19.33 30 GLU B CA 1
ATOM 1753 C C . GLU B 1 30 ? 46.995 0.052 -7.045 1.00 17.82 30 GLU B C 1
ATOM 1754 O O . GLU B 1 30 ? 48.219 -0.008 -7.153 1.00 18.92 30 GLU B O 1
ATOM 1760 N N . ARG B 1 31 ? 46.385 0.266 -5.886 1.00 14.01 31 ARG B N 1
ATOM 1761 C CA . ARG B 1 31 ? 47.141 0.513 -4.664 1.00 14.45 31 ARG B CA 1
ATOM 1762 C C . ARG B 1 31 ? 47.726 -0.721 -3.975 1.00 11.26 31 ARG B C 1
ATOM 1763 O O . ARG B 1 31 ? 47.022 -1.689 -3.693 1.00 13.60 31 ARG B O 1
ATOM 1771 N N . VAL B 1 32 ? 49.027 -0.659 -3.707 1.00 10.21 32 VAL B N 1
ATOM 1772 C CA . VAL B 1 32 ? 49.738 -1.737 -3.028 1.00 11.06 32 VAL B CA 1
ATOM 1773 C C . VAL B 1 32 ? 50.249 -1.235 -1.680 1.00 11.22 32 VAL B C 1
ATOM 1774 O O . VAL B 1 32 ? 50.711 -0.097 -1.565 1.00 10.70 32 VAL B O 1
ATOM 1778 N N . ASN B 1 33 ? 50.162 -2.086 -0.662 1.00 11.10 33 ASN B N 1
ATOM 1779 C CA . ASN B 1 33 ? 50.636 -1.727 0.672 1.00 10.01 33 ASN B CA 1
ATOM 1780 C C . ASN B 1 33 ? 51.314 -2.941 1.290 1.00 10.09 33 ASN B C 1
ATOM 1781 O O . ASN B 1 33 ? 50.985 -4.078 0.956 1.00 10.89 33 ASN B O 1
ATOM 1786 N N . PHE B 1 34 ? 52.280 -2.687 2.168 1.00 9.47 34 PHE B N 1
ATOM 1787 C CA . PHE B 1 34 ? 52.999 -3.743 2.874 1.00 8.77 34 PHE B CA 1
ATOM 1788 C C . PHE B 1 34 ? 53.138 -3.334 4.324 1.00 11.49 34 PHE B C 1
ATOM 1789 O O . PHE B 1 34 ? 53.296 -2.157 4.634 1.00 11.67 34 PHE B O 1
ATOM 1797 N N A CYS B 1 35 ? 53.053 -4.307 5.227 0.50 11.27 35 CYS B N 1
ATOM 1798 N N B CYS B 1 35 ? 53.105 -4.317 5.206 0.50 11.41 35 CYS B N 1
ATOM 1799 C CA A CYS B 1 35 ? 53.183 -4.037 6.658 0.50 12.43 35 CYS B CA 1
ATOM 1800 C CA B CYS B 1 35 ? 53.294 -4.046 6.610 0.50 11.35 35 CYS B CA 1
ATOM 1801 C C A CYS B 1 35 ? 53.598 -5.323 7.380 0.50 12.62 35 CYS B C 1
ATOM 1802 C C B CYS B 1 35 ? 53.687 -5.344 7.277 0.50 10.26 35 CYS B C 1
ATOM 1803 O O A CYS B 1 35 ? 52.903 -6.339 7.308 0.50 16.92 35 CYS B O 1
ATOM 1804 O O B CYS B 1 35 ? 53.086 -6.395 7.044 0.50 6.92 35 CYS B O 1
ATOM 1809 N N . PRO B 1 36 ? 54.753 -5.296 8.074 1.00 10.19 36 PRO B N 1
ATOM 1810 C CA . PRO B 1 36 ? 55.233 -6.476 8.784 1.00 8.24 36 PRO B CA 1
ATOM 1811 C C . PRO B 1 36 ? 54.308 -6.846 9.931 1.00 9.75 36 PRO B C 1
ATOM 1812 O O . PRO B 1 36 ? 53.670 -5.986 10.546 1.00 8.90 36 PRO B O 1
ATOM 1816 N N . ALA B 1 37 ? 54.223 -8.142 10.191 1.00 8.20 37 ALA B N 1
ATOM 1817 C CA . ALA B 1 37 ? 53.401 -8.654 11.271 1.00 7.82 37 ALA B CA 1
ATOM 1818 C C . ALA B 1 37 ? 54.197 -9.726 11.997 1.00 9.62 37 ALA B C 1
ATOM 1819 O O . ALA B 1 37 ? 54.402 -10.806 11.455 1.00 7.96 37 ALA B O 1
ATOM 1821 N N . VAL B 1 38 ? 54.664 -9.427 13.211 1.00 10.41 38 VAL B N 1
ATOM 1822 C CA . VAL B 1 38 ? 55.415 -10.418 13.974 1.00 12.23 38 VAL B CA 1
ATOM 1823 C C . VAL B 1 38 ? 54.433 -11.370 14.661 1.00 9.65 38 VAL B C 1
ATOM 1824 O O . VAL B 1 38 ? 54.802 -12.473 15.075 1.00 9.39 38 VAL B O 1
ATOM 1828 N N . TRP B 1 39 ? 53.176 -10.948 14.775 1.00 8.26 39 TRP B N 1
ATOM 1829 C CA . TRP B 1 39 ? 52.165 -11.821 15.344 1.00 7.14 39 TRP B CA 1
ATOM 1830 C C . TRP B 1 39 ? 51.618 -12.634 14.178 1.00 7.83 39 TRP B C 1
ATOM 1831 O O . TRP B 1 39 ? 50.622 -12.268 13.548 1.00 8.63 39 TRP B O 1
ATOM 1842 N N . ASN B 1 40 ? 52.308 -13.726 13.871 1.00 6.27 40 ASN B N 1
ATOM 1843 C CA . ASN B 1 40 ? 51.907 -14.610 12.789 1.00 7.86 40 ASN B CA 1
ATOM 1844 C C . ASN B 1 40 ? 52.233 -16.029 13.221 1.00 8.86 40 ASN B C 1
ATOM 1845 O O . ASN B 1 40 ? 53.073 -16.242 14.105 1.00 8.65 40 ASN B O 1
ATOM 1850 N N . THR B 1 41 ? 51.561 -16.999 12.617 1.00 8.00 41 THR B N 1
ATOM 1851 C CA . THR B 1 41 ? 51.804 -18.389 12.963 1.00 9.35 41 THR B CA 1
ATOM 1852 C C . THR B 1 41 ? 51.122 -19.335 11.994 1.00 10.15 41 THR B C 1
ATOM 1853 O O . THR B 1 41 ? 50.155 -18.970 11.322 1.00 8.19 41 THR B O 1
ATOM 1857 N N . GLY B 1 42 ? 51.650 -20.550 11.910 1.00 9.73 42 GLY B N 1
ATOM 1858 C CA . GLY B 1 42 ? 51.012 -21.555 11.089 1.00 9.32 42 GLY B CA 1
ATOM 1859 C C . GLY B 1 42 ? 49.765 -21.903 11.886 1.00 8.55 42 GLY B C 1
ATOM 1860 O O . GLY B 1 42 ? 49.744 -21.746 13.113 1.00 9.71 42 GLY B O 1
ATOM 1861 N N . LEU B 1 43 ? 48.717 -22.359 11.206 1.00 8.27 43 LEU B N 1
ATOM 1862 C CA . LEU B 1 43 ? 47.476 -22.714 11.886 1.00 7.51 43 LEU B CA 1
ATOM 1863 C C . LEU B 1 43 ? 46.955 -24.093 11.489 1.00 9.05 43 LEU B C 1
ATOM 1864 O O . LEU B 1 43 ? 46.154 -24.685 12.211 1.00 9.27 43 LEU B O 1
ATOM 1869 N N . SER B 1 44 ? 47.410 -24.603 10.349 1.00 8.10 44 SER B N 1
ATOM 1870 C CA . SER B 1 44 ? 46.994 -25.917 9.868 1.00 7.94 44 SER B CA 1
ATOM 1871 C C . SER B 1 44 ? 47.941 -26.377 8.770 1.00 8.77 44 SER B C 1
ATOM 1872 O O . SER B 1 44 ? 48.451 -25.559 8.003 1.00 9.14 44 SER B O 1
ATOM 1875 N N . ALA B 1 45 ? 48.181 -27.683 8.697 1.00 8.94 45 ALA B N 1
ATOM 1876 C CA . ALA B 1 45 ? 49.050 -28.232 7.661 1.00 11.11 45 ALA B CA 1
ATOM 1877 C C . ALA B 1 45 ? 48.181 -28.709 6.500 1.00 9.97 45 ALA B C 1
ATOM 1878 O O . ALA B 1 45 ? 48.475 -28.443 5.338 1.00 10.36 45 ALA B O 1
ATOM 1880 N N . ASP B 1 46 ? 47.104 -29.411 6.831 1.00 11.01 46 ASP B N 1
ATOM 1881 C CA . ASP B 1 46 ? 46.180 -29.927 5.830 1.00 11.39 46 ASP B CA 1
ATOM 1882 C C . ASP B 1 46 ? 44.753 -29.512 6.182 1.00 11.51 46 ASP B C 1
ATOM 1883 O O . ASP B 1 46 ? 44.126 -30.107 7.051 1.00 13.34 46 ASP B O 1
ATOM 1888 N N . PRO B 1 47 ? 44.225 -28.469 5.516 1.00 12.22 47 PRO B N 1
ATOM 1889 C CA . PRO B 1 47 ? 44.877 -27.672 4.474 1.00 12.21 47 PRO B CA 1
ATOM 18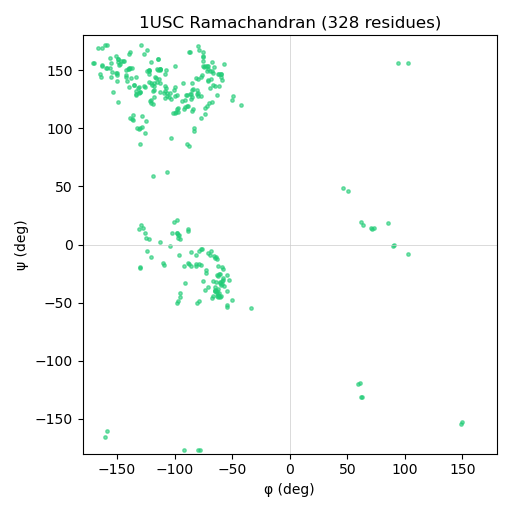90 C C . PRO B 1 47 ? 45.906 -26.716 5.068 1.00 10.02 47 PRO B C 1
ATOM 1891 O O . PRO B 1 47 ? 45.923 -26.485 6.278 1.00 11.69 47 PRO B O 1
ATOM 1895 N N . PRO B 1 48 ? 46.777 -26.144 4.224 1.00 9.00 48 PRO B N 1
ATOM 1896 C CA . PRO B 1 48 ? 47.795 -25.214 4.719 1.00 9.68 48 PRO B CA 1
ATOM 1897 C C . PRO B 1 48 ? 47.198 -23.844 5.024 1.00 9.24 48 PRO B C 1
ATOM 1898 O O . PRO B 1 48 ? 46.816 -23.109 4.112 1.00 10.53 48 PRO B O 1
ATOM 1902 N N . LEU B 1 49 ? 47.103 -23.520 6.312 1.00 8.70 49 LEU B N 1
ATOM 1903 C CA . LEU B 1 49 ? 46.550 -22.246 6.759 1.00 8.52 49 LEU B CA 1
ATOM 1904 C C . LEU B 1 49 ? 47.601 -21.493 7.561 1.00 9.29 49 LEU B C 1
ATOM 1905 O O . LEU B 1 49 ? 48.325 -22.082 8.369 1.00 8.80 49 LEU B O 1
ATOM 1910 N N . PHE B 1 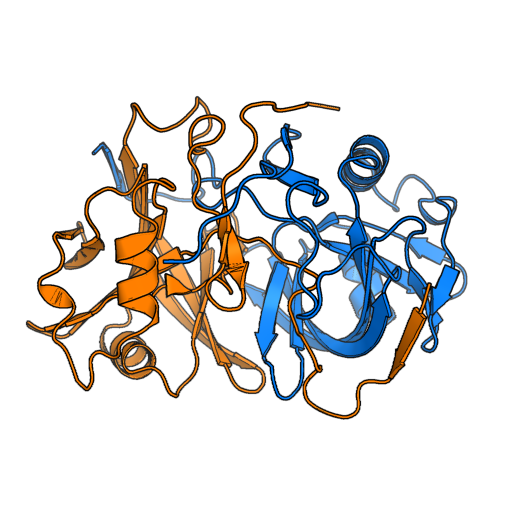50 ? 47.663 -20.185 7.334 1.00 9.07 50 PHE B N 1
ATOM 1911 C CA . PHE B 1 50 ? 48.629 -19.309 7.980 1.00 7.50 50 PHE B CA 1
ATOM 1912 C C . PHE B 1 50 ? 47.889 -18.063 8.448 1.00 8.91 50 PHE B C 1
ATOM 1913 O O . PHE B 1 50 ? 47.063 -17.521 7.714 1.00 10.37 50 PHE B O 1
ATOM 1921 N N . GLY B 1 51 ? 48.180 -17.603 9.659 1.00 7.60 51 GLY B N 1
ATOM 1922 C CA . GLY B 1 51 ? 47.493 -16.431 10.158 1.00 7.49 51 GLY B CA 1
ATOM 1923 C C . GLY B 1 51 ? 48.372 -15.268 10.561 1.00 7.65 51 GLY B C 1
ATOM 1924 O O . GLY B 1 51 ? 49.516 -15.452 10.979 1.00 7.92 51 GLY B O 1
ATOM 1925 N N . VAL B 1 52 ? 47.833 -14.064 10.407 1.00 7.49 52 VAL B N 1
ATOM 1926 C CA . VAL B 1 52 ? 48.522 -12.840 10.800 1.00 6.91 52 VAL B CA 1
ATOM 1927 C C . VAL B 1 52 ? 47.518 -12.017 11.602 1.00 7.78 52 VAL B C 1
ATOM 1928 O O . VAL B 1 52 ? 46.345 -11.900 11.222 1.00 8.69 52 VAL B O 1
ATOM 1932 N N . SER B 1 53 ? 47.975 -11.474 12.725 1.00 7.77 53 SER B N 1
ATOM 1933 C CA . SER B 1 53 ? 47.130 -10.672 13.605 1.00 7.33 53 SER B CA 1
ATOM 1934 C C . SER B 1 53 ? 47.404 -9.199 13.335 1.00 9.63 53 SER B C 1
ATOM 1935 O O . SER B 1 53 ? 48.494 -8.700 13.617 1.00 10.89 53 SER B O 1
ATOM 1938 N N . ILE B 1 54 ? 46.394 -8.515 12.801 1.00 8.89 54 ILE B N 1
ATOM 1939 C CA . ILE B 1 54 ? 46.496 -7.115 12.411 1.00 9.35 54 ILE B CA 1
ATOM 1940 C C . ILE B 1 54 ? 45.537 -6.200 13.173 1.00 8.10 54 ILE B C 1
ATOM 1941 O O . ILE B 1 54 ? 44.346 -6.484 13.289 1.00 9.59 54 ILE B O 1
ATOM 1946 N N . SER B 1 55 ? 46.064 -5.095 13.682 1.00 9.17 55 SER B N 1
ATOM 1947 C CA . SER B 1 55 ? 45.249 -4.133 14.406 1.00 9.35 55 SER B CA 1
ATOM 1948 C C . SER B 1 55 ? 44.311 -3.392 13.463 1.00 11.71 55 SER B C 1
ATOM 1949 O O . SER B 1 55 ? 44.688 -3.044 12.342 1.00 11.45 55 SER B O 1
ATOM 1952 N N . PRO B 1 56 ? 43.067 -3.147 13.898 1.00 10.10 56 PRO B N 1
ATOM 1953 C CA . PRO B 1 56 ? 42.124 -2.424 13.038 1.00 11.54 56 PRO B CA 1
ATOM 1954 C C . PRO B 1 56 ? 42.632 -1.007 12.758 1.00 12.06 56 PRO B C 1
ATOM 1955 O O . PRO B 1 56 ? 42.117 -0.315 11.879 1.00 14.97 56 PRO B O 1
ATOM 1960 N N . LYS B 1 57 ? 43.651 -0.586 13.504 1.00 11.90 57 LYS B N 1
ATOM 1961 C CA . LYS B 1 57 ? 44.235 0.741 13.332 1.00 14.95 57 LYS B CA 1
ATOM 1962 C C . LYS B 1 57 ? 45.146 0.825 12.107 1.00 13.41 57 LYS B C 1
ATOM 1963 O O . LYS B 1 57 ? 45.459 1.923 11.637 1.00 15.60 57 LYS B O 1
ATOM 1969 N N . ARG B 1 58 ? 45.579 -0.322 11.591 1.00 10.50 58 ARG B N 1
ATOM 1970 C CA . ARG B 1 58 ? 46.463 -0.328 10.430 1.00 11.62 58 ARG B CA 1
ATOM 1971 C C . ARG B 1 58 ? 45.685 -0.110 9.139 1.00 10.54 58 ARG B C 1
ATOM 1972 O O . ARG B 1 58 ? 44.570 -0.609 8.976 1.00 11.62 58 ARG B O 1
ATOM 1980 N N . PHE B 1 59 ? 46.287 0.635 8.221 1.00 11.66 59 PHE B N 1
ATOM 1981 C CA . PHE B 1 59 ? 45.684 0.897 6.921 1.00 11.90 59 PHE B CA 1
ATOM 1982 C C . PHE B 1 59 ? 45.491 -0.458 6.227 1.00 12.29 59 PHE B C 1
ATOM 1983 O O . PHE B 1 59 ? 44.539 -0.665 5.481 1.00 12.55 59 PHE B O 1
ATOM 1991 N N . THR B 1 60 ? 46.401 -1.385 6.510 1.00 10.73 60 THR B N 1
ATOM 1992 C CA . THR B 1 60 ? 46.364 -2.722 5.930 1.00 10.89 60 THR B CA 1
ATOM 1993 C C . THR B 1 60 ? 45.095 -3.504 6.271 1.00 10.11 60 THR B C 1
ATOM 1994 O O . THR B 1 60 ? 44.620 -4.301 5.466 1.00 10.59 60 THR B O 1
ATOM 1998 N N . HIS B 1 61 ? 44.555 -3.276 7.464 1.00 10.44 61 HIS B N 1
ATOM 1999 C CA . HIS B 1 61 ? 43.357 -3.972 7.920 1.00 11.30 61 HIS B CA 1
ATOM 2000 C C . HIS B 1 61 ? 42.205 -3.832 6.927 1.00 10.76 61 HIS B C 1
ATOM 2001 O O . HIS B 1 61 ? 41.634 -4.827 6.484 1.00 12.14 61 HIS B O 1
ATOM 2008 N N . GLY B 1 62 ? 41.879 -2.594 6.570 1.00 13.26 62 GLY B N 1
ATOM 2009 C CA . GLY B 1 62 ? 40.797 -2.357 5.631 1.00 13.58 62 GLY B CA 1
ATOM 2010 C C . GLY B 1 62 ? 41.052 -2.959 4.262 1.00 12.14 62 GLY B C 1
ATOM 2011 O O . GLY B 1 62 ? 40.138 -3.480 3.617 1.00 13.80 62 GLY B O 1
ATOM 2012 N N . LEU B 1 63 ? 42.299 -2.890 3.810 1.00 12.84 63 LEU B N 1
ATOM 2013 C CA . LEU B 1 63 ? 42.656 -3.437 2.508 1.00 14.41 63 LEU B CA 1
ATOM 2014 C C . LEU B 1 63 ? 42.479 -4.953 2.470 1.00 13.65 63 LEU B C 1
ATOM 2015 O O . LEU B 1 63 ? 42.020 -5.504 1.470 1.00 13.01 63 LEU B O 1
ATOM 2020 N N . LEU B 1 64 ? 42.847 -5.626 3.556 1.00 11.84 64 LEU B N 1
ATOM 2021 C CA . LEU B 1 64 ? 42.711 -7.077 3.622 1.00 10.94 64 LEU B CA 1
ATOM 2022 C C . LEU B 1 64 ? 41.246 -7.485 3.509 1.00 10.73 64 LEU B C 1
ATOM 2023 O O . LEU B 1 64 ? 40.910 -8.432 2.801 1.00 12.15 64 LEU B O 1
ATOM 2028 N N . LEU B 1 65 ? 40.378 -6.766 4.212 1.00 13.08 65 LEU B N 1
ATOM 2029 C CA . LEU B 1 65 ? 38.952 -7.070 4.186 1.00 13.37 65 LEU B CA 1
ATOM 2030 C C . LEU B 1 65 ? 38.353 -6.865 2.798 1.00 15.61 65 LEU B C 1
ATOM 2031 O O . LEU B 1 65 ? 37.418 -7.565 2.408 1.00 16.30 65 LEU B O 1
ATOM 2036 N N . LYS B 1 66 ? 38.894 -5.908 2.052 1.00 13.77 66 LYS B N 1
ATOM 2037 C CA . LYS B 1 66 ? 38.394 -5.628 0.711 1.00 15.27 66 LYS B CA 1
ATOM 2038 C C . LYS B 1 66 ? 38.933 -6.609 -0.330 1.00 15.53 66 LYS B C 1
ATOM 2039 O O . LYS B 1 66 ? 38.170 -7.180 -1.110 1.00 15.94 66 LYS B O 1
ATOM 2045 N N . ALA B 1 67 ? 40.249 -6.802 -0.337 1.00 13.22 67 ALA B N 1
ATOM 2046 C CA . ALA B 1 67 ? 40.886 -7.700 -1.295 1.00 12.62 67 ALA B CA 1
ATOM 2047 C C . ALA B 1 67 ? 40.602 -9.178 -1.037 1.00 13.65 67 ALA B C 1
ATOM 2048 O O . ALA B 1 67 ? 40.454 -9.955 -1.979 1.00 15.13 67 ALA B O 1
ATOM 2050 N N . ARG B 1 68 ? 40.531 -9.562 0.236 1.00 14.78 68 ARG B N 1
ATOM 2051 C CA . ARG B 1 68 ? 40.273 -10.954 0.609 1.00 15.13 68 ARG B CA 1
ATOM 2052 C C . ARG B 1 68 ? 41.373 -11.884 0.096 1.00 12.19 68 ARG B C 1
ATOM 2053 O O . ARG B 1 68 ? 41.178 -13.097 -0.011 1.00 13.50 68 ARG B O 1
ATOM 2061 N N . ARG B 1 69 ? 42.520 -11.292 -0.223 1.00 11.98 69 ARG B N 1
ATOM 2062 C CA . ARG B 1 69 ? 43.693 -12.007 -0.720 1.00 13.75 69 ARG B CA 1
ATOM 2063 C C . ARG B 1 69 ? 44.903 -11.208 -0.267 1.00 13.63 69 ARG B C 1
ATOM 2064 O O . ARG B 1 69 ? 44.841 -9.980 -0.174 1.00 13.24 69 ARG B O 1
ATOM 2072 N N . PHE B 1 70 ? 46.007 -11.892 0.006 1.00 12.16 70 PHE B N 1
ATOM 2073 C CA . PHE B 1 70 ? 47.214 -11.204 0.434 1.00 11.15 70 PHE B CA 1
ATOM 2074 C C . PHE B 1 70 ? 48.427 -12.112 0.369 1.00 9.84 70 PHE B C 1
ATOM 2075 O O . PHE B 1 70 ? 48.303 -13.316 0.147 1.00 10.35 70 PHE B O 1
ATOM 2083 N N . SER B 1 71 ? 49.603 -11.520 0.529 1.00 10.08 71 SER B N 1
ATOM 2084 C CA . SER B 1 71 ? 50.837 -12.286 0.533 1.00 9.19 71 SER B CA 1
ATOM 2085 C C . SER B 1 71 ? 51.454 -12.195 1.918 1.00 9.03 71 SER B C 1
ATOM 2086 O O . SER B 1 71 ? 51.125 -11.305 2.705 1.00 9.75 71 SER B O 1
ATOM 2089 N N . ALA B 1 72 ? 52.332 -13.143 2.207 1.00 8.20 72 ALA B N 1
ATOM 2090 C CA . ALA B 1 72 ? 53.082 -13.171 3.452 1.00 8.53 72 ALA B CA 1
ATOM 2091 C C . ALA B 1 72 ? 54.476 -13.590 2.998 1.00 7.35 72 ALA B C 1
ATOM 2092 O O . ALA B 1 72 ? 54.684 -14.729 2.580 1.00 8.98 72 ALA B O 1
ATOM 2094 N N . SER B 1 73 ? 55.422 -12.656 3.041 1.00 8.20 73 SER B N 1
ATOM 2095 C CA . SER B 1 73 ? 56.784 -12.948 2.611 1.00 9.00 73 SER B CA 1
ATOM 2096 C C . SER B 1 73 ? 57.762 -12.919 3.777 1.00 8.67 73 SER B C 1
ATOM 2097 O O . SER B 1 73 ? 57.564 -12.197 4.760 1.00 8.44 73 SER B O 1
ATOM 2100 N N . PHE B 1 74 ? 58.821 -13.711 3.647 1.00 8.57 74 PHE B N 1
ATOM 2101 C CA . PHE B 1 74 ? 59.834 -13.863 4.682 1.00 7.99 74 PHE B CA 1
ATOM 2102 C C . PHE B 1 74 ? 61.185 -13.461 4.107 1.00 10.58 74 PHE B C 1
ATOM 2103 O O . PHE B 1 74 ? 61.650 -14.020 3.107 1.00 10.05 74 PHE B O 1
ATOM 2111 N N . HIS B 1 75 ? 61.812 -12.493 4.769 1.00 10.06 75 HIS B N 1
ATOM 2112 C CA . HIS B 1 75 ? 63.052 -11.891 4.294 1.00 8.85 75 HIS B CA 1
ATOM 2113 C C . HIS B 1 75 ? 64.345 -12.098 5.063 1.00 10.52 75 HIS B C 1
ATOM 2114 O O . HIS B 1 75 ? 64.341 -12.273 6.278 1.00 10.14 75 HIS B O 1
ATOM 2121 N N . PRO B 1 76 ? 65.481 -12.068 4.345 1.00 10.80 76 PRO B N 1
ATOM 2122 C CA . PRO B 1 76 ? 66.794 -12.242 4.972 1.00 10.20 76 PRO B CA 1
ATOM 2123 C C . PRO B 1 76 ? 67.052 -11.053 5.895 1.00 10.21 76 PRO B C 1
ATOM 2124 O O . PRO B 1 76 ? 66.523 -9.959 5.666 1.00 11.26 76 PRO B O 1
ATOM 2128 N N . PHE B 1 77 ? 67.861 -11.257 6.928 1.00 11.30 77 PHE B N 1
ATOM 2129 C CA . PHE B 1 77 ? 68.137 -10.183 7.873 1.00 12.02 77 PHE B CA 1
ATOM 2130 C C . PHE B 1 77 ? 68.743 -8.951 7.211 1.00 12.59 77 PHE B C 1
ATOM 2131 O O . PHE B 1 77 ? 68.664 -7.852 7.755 1.00 13.42 77 PHE B O 1
ATOM 2139 N N . GLY B 1 78 ? 69.327 -9.131 6.030 1.00 12.50 78 GLY B N 1
ATOM 2140 C CA . GLY B 1 78 ? 69.922 -8.010 5.323 1.00 15.75 78 GLY B CA 1
ATOM 2141 C C . GLY B 1 78 ? 68.909 -6.941 4.949 1.00 14.07 78 GLY B C 1
ATOM 2142 O O . GLY B 1 78 ? 69.279 -5.801 4.662 1.00 15.81 78 GLY B O 1
ATOM 2143 N N . GLN B 1 79 ? 67.630 -7.303 4.944 1.00 12.22 79 GLN B N 1
ATOM 2144 C CA . GLN B 1 79 ? 66.569 -6.360 4.604 1.00 11.25 79 GLN B CA 1
ATOM 2145 C C . GLN B 1 79 ? 65.892 -5.762 5.839 1.00 10.29 79 GLN B C 1
ATOM 2146 O O . GLN B 1 79 ? 64.771 -5.253 5.758 1.00 11.09 79 GLN B O 1
ATOM 2152 N N . LYS B 1 80 ? 66.577 -5.807 6.975 1.00 10.57 80 LYS B N 1
ATOM 2153 C CA . LYS B 1 80 ? 66.019 -5.272 8.214 1.00 9.55 80 LYS B CA 1
ATOM 2154 C C . LYS B 1 80 ? 65.556 -3.818 8.102 1.00 9.68 80 LYS B C 1
ATOM 2155 O O . LYS B 1 80 ? 64.516 -3.456 8.649 1.00 10.69 80 LYS B O 1
ATOM 2161 N N . ASP B 1 81 ? 66.320 -2.985 7.398 1.00 11.42 81 ASP B N 1
ATOM 2162 C CA . ASP B 1 81 ? 65.958 -1.575 7.258 1.00 11.85 81 ASP B CA 1
ATOM 2163 C C . ASP B 1 81 ? 64.643 -1.376 6.516 1.00 10.42 81 ASP B C 1
ATOM 2164 O O . ASP B 1 81 ? 63.809 -0.569 6.925 1.00 11.14 81 ASP B O 1
ATOM 2169 N N . LEU B 1 82 ? 64.461 -2.107 5.421 1.00 8.96 82 LEU B N 1
ATOM 2170 C CA . LEU B 1 82 ? 63.237 -1.994 4.640 1.00 9.55 82 LEU B CA 1
ATOM 2171 C C . LEU B 1 82 ? 62.040 -2.512 5.433 1.00 9.30 82 LEU B C 1
ATOM 2172 O O . LEU B 1 82 ? 60.983 -1.886 5.449 1.00 9.11 82 LEU B O 1
ATOM 2177 N N . VAL B 1 83 ? 62.202 -3.654 6.094 1.00 9.68 83 VAL B N 1
ATOM 2178 C CA . VAL B 1 83 ? 61.110 -4.213 6.879 1.00 8.80 83 VAL B CA 1
ATOM 2179 C C . VAL B 1 83 ? 60.723 -3.248 7.999 1.00 9.26 83 VAL B C 1
ATOM 2180 O O . VAL B 1 83 ? 59.538 -3.007 8.234 1.00 9.16 83 VAL B O 1
ATOM 2184 N N . HIS B 1 84 ? 61.712 -2.680 8.682 1.00 9.18 84 HIS B N 1
ATOM 2185 C CA . HIS B 1 84 ? 61.403 -1.745 9.755 1.00 9.43 84 HIS B CA 1
ATOM 2186 C C . HIS B 1 84 ? 60.712 -0.499 9.213 1.00 9.51 84 HIS B C 1
ATOM 2187 O O . HIS B 1 84 ? 59.774 0.018 9.827 1.00 8.84 84 HIS B O 1
ATOM 2194 N N . TRP B 1 85 ? 61.172 -0.017 8.062 1.00 10.11 85 TRP B N 1
ATOM 2195 C CA . TRP B 1 85 ? 60.573 1.162 7.455 1.00 9.64 85 TRP B CA 1
ATOM 2196 C C . TRP B 1 85 ? 59.099 0.891 7.156 1.00 9.14 85 TRP B C 1
ATOM 2197 O O . TRP B 1 85 ? 58.235 1.720 7.449 1.00 10.01 85 TRP B O 1
ATOM 2208 N N . LEU B 1 86 ? 58.817 -0.275 6.581 1.00 8.97 86 LEU B N 1
ATOM 2209 C CA . LEU B 1 86 ? 57.447 -0.649 6.257 1.00 8.22 86 LEU B CA 1
ATOM 2210 C C . LEU B 1 86 ? 56.578 -0.757 7.508 1.00 8.92 86 LEU B C 1
ATOM 2211 O O . LEU B 1 86 ? 55.364 -0.563 7.448 1.00 9.22 86 LEU B O 1
ATOM 2216 N N . GLY B 1 87 ? 57.197 -1.067 8.641 1.00 8.94 87 GLY B N 1
ATOM 2217 C CA . GLY B 1 87 ? 56.445 -1.181 9.877 1.00 9.87 87 GLY B CA 1
ATOM 2218 C C . GLY B 1 87 ? 56.498 0.059 10.755 1.00 10.84 87 GLY B C 1
ATOM 2219 O O . GLY B 1 87 ? 56.054 0.023 11.902 1.00 12.88 87 GLY B O 1
ATOM 2220 N N . SER B 1 88 ? 57.036 1.155 10.224 1.00 10.31 88 SER B N 1
ATOM 2221 C CA . SER B 1 88 ? 57.145 2.401 10.980 1.00 12.42 88 SER B CA 1
ATOM 2222 C C . SER B 1 88 ? 56.431 3.565 10.293 1.00 10.66 88 SER B C 1
ATOM 2223 O O . SER B 1 88 ? 56.493 4.704 10.760 1.00 12.12 88 SER B O 1
ATOM 2227 N N . HIS B 1 89 ? 55.749 3.269 9.190 1.00 10.37 89 HIS B N 1
ATOM 2228 C CA . HIS B 1 89 ? 55.016 4.275 8.430 1.00 10.29 89 HIS B CA 1
ATOM 2229 C C . HIS B 1 89 ? 53.724 3.648 7.931 1.00 12.35 89 HIS B C 1
ATOM 2230 O O . HIS B 1 89 ? 53.671 2.443 7.691 1.00 10.52 89 HIS B O 1
ATOM 2237 N N . SER B 1 90 ? 52.687 4.464 7.776 1.00 11.43 90 SER B N 1
ATOM 2238 C CA . SER B 1 90 ? 51.390 3.979 7.320 1.00 10.08 90 SER B CA 1
ATOM 2239 C C . SER B 1 90 ? 51.039 4.368 5.891 1.00 11.23 90 SER B C 1
ATOM 2240 O O . SER B 1 90 ? 51.453 5.421 5.398 1.00 11.56 90 SER B O 1
ATOM 2243 N N . GLY B 1 91 ? 50.249 3.515 5.247 1.00 9.75 91 GLY B N 1
ATOM 2244 C CA . GLY B 1 91 ? 49.812 3.775 3.889 1.00 10.06 91 GLY B CA 1
ATOM 2245 C C . GLY B 1 91 ? 48.912 4.995 3.837 1.00 9.94 91 GLY B C 1
ATOM 2246 O O . GLY B 1 91 ? 48.572 5.475 2.755 1.00 10.69 91 GLY B O 1
ATOM 2247 N N . ARG B 1 92 ? 48.506 5.491 5.005 1.00 11.15 92 ARG B N 1
ATOM 2248 C CA . ARG B 1 92 ? 47.668 6.683 5.067 1.00 11.59 92 ARG B CA 1
ATOM 2249 C C . ARG B 1 92 ? 48.513 7.909 4.723 1.00 13.16 92 ARG B C 1
ATOM 2250 O O . ARG B 1 92 ? 47.988 8.930 4.272 1.00 14.12 92 ARG B O 1
ATOM 2258 N N . GLU B 1 93 ? 49.823 7.807 4.933 1.00 10.76 93 GLU B N 1
ATOM 2259 C CA . GLU B 1 93 ? 50.719 8.929 4.682 1.00 11.60 93 GLU B CA 1
ATOM 2260 C C . GLU B 1 93 ? 51.824 8.703 3.656 1.00 11.81 93 GLU B C 1
ATOM 2261 O O . GLU B 1 93 ? 52.490 9.655 3.254 1.00 13.25 93 GLU B O 1
ATOM 2272 N N . VAL B 1 94 ? 52.026 7.463 3.227 1.00 11.17 94 VAL B N 1
ATOM 2273 C CA . VAL B 1 94 ? 53.067 7.177 2.249 1.00 11.94 94 VAL B CA 1
ATOM 2274 C C . VAL B 1 94 ? 52.688 5.982 1.385 1.00 11.22 94 VAL B C 1
ATOM 2275 O O . VAL B 1 94 ? 52.111 5.012 1.876 1.00 12.98 94 VAL B O 1
ATOM 2279 N N . ASP B 1 95 ? 52.995 6.060 0.092 1.00 10.67 95 ASP B N 1
ATOM 2280 C CA . ASP B 1 95 ? 52.694 4.958 -0.813 1.00 11.58 95 ASP B CA 1
ATOM 2281 C C . ASP B 1 95 ? 53.811 3.932 -0.708 1.00 15.18 95 ASP B C 1
ATOM 2282 O O . ASP B 1 95 ? 54.855 4.075 -1.340 1.00 16.81 95 ASP B O 1
ATOM 2287 N N . LYS B 1 96 ? 53.591 2.896 0.091 1.00 11.88 96 LYS B N 1
ATOM 2288 C CA . LYS B 1 96 ? 54.598 1.861 0.266 1.00 14.15 96 LYS B CA 1
ATOM 2289 C C . LYS B 1 96 ? 54.638 0.915 -0.931 1.00 15.05 96 LYS B C 1
ATOM 2290 O O . LYS B 1 96 ? 55.487 0.027 -1.006 1.00 15.84 96 LYS B O 1
ATOM 2296 N N . GLY B 1 97 ? 53.730 1.132 -1.879 1.00 15.51 97 GLY B N 1
ATOM 2297 C CA . GLY B 1 97 ? 53.675 0.294 -3.064 1.00 18.32 97 GLY B CA 1
ATOM 2298 C C . GLY B 1 97 ? 54.837 0.509 -4.015 1.00 18.92 97 GLY B C 1
ATOM 2299 O O . GLY B 1 97 ? 54.981 -0.219 -4.998 1.00 20.10 97 GLY B O 1
ATOM 2300 N N . GLN B 1 98 ? 55.669 1.508 -3.741 1.00 17.98 98 GLN B N 1
ATOM 2301 C CA . GLN B 1 98 ? 56.812 1.772 -4.599 1.00 19.70 98 GLN B CA 1
ATOM 2302 C C . GLN B 1 98 ? 58.012 0.921 -4.206 1.00 17.50 98 GLN B C 1
ATOM 2303 O O . GLN B 1 98 ? 59.036 0.917 -4.889 1.00 19.77 98 GLN B O 1
ATOM 2309 N N . ALA B 1 99 ? 57.884 0.199 -3.097 1.00 15.57 99 ALA B N 1
ATOM 2310 C CA . ALA B 1 99 ? 58.956 -0.682 -2.656 1.00 15.10 99 ALA B CA 1
ATOM 2311 C C . ALA B 1 99 ? 59.033 -1.765 -3.727 1.00 14.09 99 ALA B C 1
ATOM 2312 O O . ALA B 1 99 ? 58.002 -2.244 -4.198 1.00 14.40 99 ALA B O 1
ATOM 2314 N N . PRO B 1 100 ? 60.250 -2.154 -4.138 1.00 14.96 100 PRO B N 1
ATOM 2315 C CA . PRO B 1 100 ? 60.389 -3.189 -5.167 1.00 13.20 100 PRO B CA 1
ATOM 2316 C C . PRO B 1 100 ? 59.560 -4.431 -4.850 1.00 13.05 100 PRO B C 1
ATOM 2317 O O . PRO B 1 100 ? 59.699 -5.025 -3.776 1.00 12.22 100 PRO B O 1
ATOM 2321 N N . HIS B 1 101 ? 58.696 -4.813 -5.785 1.00 12.53 101 HIS B N 1
ATOM 2322 C CA . HIS B 1 101 ? 57.839 -5.980 -5.607 1.00 12.84 101 HIS B CA 1
ATOM 2323 C C . HIS B 1 101 ? 57.353 -6.510 -6.953 1.00 16.20 101 HIS B C 1
ATOM 2324 O O . HIS B 1 101 ? 57.565 -5.891 -7.995 1.00 15.54 101 HIS B O 1
ATOM 2331 N N . PHE B 1 102 ? 56.702 -7.667 -6.918 1.00 13.01 102 PHE B N 1
ATOM 2332 C CA . PHE B 1 102 ? 56.144 -8.266 -8.121 1.00 13.72 102 PHE B CA 1
ATOM 2333 C C . PHE B 1 102 ? 54.784 -8.833 -7.735 1.00 16.36 102 PHE B C 1
ATOM 2334 O O . PHE B 1 102 ? 54.480 -8.958 -6.548 1.00 16.70 102 PHE B O 1
ATOM 2342 N N . LEU B 1 103 ? 53.952 -9.137 -8.724 1.00 14.00 103 LEU B N 1
ATOM 2343 C CA . LEU B 1 103 ? 52.631 -9.682 -8.450 1.00 13.78 103 LEU B CA 1
ATOM 2344 C C . LEU B 1 103 ? 52.646 -11.194 -8.625 1.00 14.76 103 LEU B C 1
ATOM 2345 O O . LEU B 1 103 ? 53.215 -11.710 -9.586 1.00 15.07 103 LEU B O 1
ATOM 2350 N N . GLY B 1 104 ? 52.026 -11.895 -7.683 1.00 12.82 104 GLY B N 1
ATOM 2351 C CA . GLY B 1 104 ? 51.974 -13.343 -7.752 1.00 12.40 104 GLY B CA 1
ATOM 2352 C C . GLY B 1 104 ? 50.906 -13.847 -8.704 1.00 13.75 104 GLY B C 1
ATOM 2353 O O . GLY B 1 104 ? 50.224 -13.065 -9.370 1.00 15.10 104 GLY B O 1
ATOM 2354 N N . HIS B 1 105 ? 50.755 -15.164 -8.763 1.00 13.52 105 HIS B N 1
ATOM 2355 C CA . HIS B 1 105 ? 49.773 -15.788 -9.641 1.00 14.11 105 HIS B CA 1
ATOM 2356 C C . HIS B 1 105 ? 48.345 -15.317 -9.384 1.00 16.88 105 HIS B C 1
ATOM 2357 O O . HIS B 1 105 ? 47.528 -15.263 -10.305 1.00 19.00 105 HIS B O 1
ATOM 2364 N N . THR B 1 106 ? 48.044 -14.969 -8.136 1.00 14.19 106 THR B N 1
ATOM 2365 C CA . THR B 1 106 ? 46.703 -14.521 -7.779 1.00 13.15 106 THR B CA 1
ATOM 2366 C C . THR B 1 106 ? 46.573 -13.003 -7.748 1.00 13.39 106 THR B C 1
ATOM 2367 O O . THR B 1 106 ? 45.534 -12.471 -7.358 1.00 17.74 106 THR B O 1
ATOM 2371 N N . GLY B 1 107 ? 47.632 -12.310 -8.150 1.00 14.17 107 GLY B N 1
ATOM 2372 C CA . GLY B 1 107 ? 47.594 -10.860 -8.182 1.00 14.26 107 GLY B CA 1
ATOM 2373 C C . GLY B 1 107 ? 48.024 -10.153 -6.912 1.00 14.56 107 GLY B C 1
ATOM 2374 O O . GLY B 1 107 ? 48.021 -8.922 -6.859 1.00 17.73 107 GLY B O 1
ATOM 2375 N N . VAL B 1 108 ? 48.379 -10.911 -5.881 1.00 13.19 108 VAL B N 1
ATOM 2376 C CA . VAL B 1 108 ? 48.816 -10.293 -4.637 1.00 12.65 108 VAL B CA 1
ATOM 2377 C C . VAL B 1 108 ? 50.248 -9.790 -4.800 1.00 12.26 108 VAL B C 1
ATOM 2378 O O . VAL B 1 108 ? 51.062 -10.405 -5.488 1.00 12.57 108 VAL B O 1
ATOM 2382 N N . PRO B 1 109 ? 50.569 -8.646 -4.182 1.00 11.46 109 PRO B N 1
ATOM 2383 C CA . PRO B 1 109 ? 51.916 -8.083 -4.282 1.00 10.03 109 PRO B CA 1
ATOM 2384 C C . PRO B 1 109 ? 52.885 -8.772 -3.327 1.00 10.02 109 PRO B C 1
ATOM 2385 O O . PRO B 1 109 ? 52.575 -8.971 -2.154 1.00 11.96 109 PRO B O 1
ATOM 2389 N N . ILE B 1 110 ? 54.057 -9.132 -3.838 1.00 10.71 110 ILE B N 1
ATOM 2390 C CA . ILE B 1 110 ? 55.076 -9.806 -3.044 1.00 10.64 110 ILE B CA 1
ATOM 2391 C C . ILE B 1 110 ? 56.346 -8.958 -3.022 1.00 10.99 110 ILE B C 1
ATOM 2392 O O . ILE B 1 110 ? 56.920 -8.650 -4.068 1.00 11.59 110 ILE B O 1
ATOM 2397 N N . LEU B 1 111 ? 56.777 -8.581 -1.823 1.00 10.52 111 LEU B N 1
ATOM 2398 C CA . LEU B 1 111 ? 57.970 -7.760 -1.659 1.00 10.66 111 LEU B CA 1
ATOM 2399 C C . LEU B 1 111 ? 59.214 -8.491 -2.162 1.00 11.67 111 LEU B C 1
ATOM 2400 O O . LEU B 1 111 ? 59.471 -9.631 -1.777 1.00 11.08 111 LEU B O 1
ATOM 2405 N N . GLU B 1 112 ? 59.981 -7.830 -3.023 1.00 12.43 112 GLU B N 1
ATOM 2406 C CA . GLU B 1 112 ? 61.193 -8.424 -3.579 1.00 12.42 112 GLU B CA 1
ATOM 2407 C C . GLU B 1 112 ? 62.292 -8.656 -2.546 1.00 13.12 112 GLU B C 1
ATOM 2408 O O . GLU B 1 112 ? 62.431 -7.895 -1.586 1.00 13.17 112 GLU B O 1
ATOM 2414 N N . GLY B 1 113 ? 63.070 -9.716 -2.756 1.00 12.77 113 GLY B N 1
ATOM 2415 C CA . GLY B 1 113 ? 64.172 -10.024 -1.864 1.00 11.29 113 GLY B CA 1
ATOM 2416 C C . GLY B 1 113 ? 63.925 -11.141 -0.872 1.00 10.09 113 GLY B C 1
ATOM 2417 O O . GLY B 1 113 ? 64.845 -11.577 -0.182 1.00 11.89 113 GLY B O 1
ATOM 2418 N N . ALA B 1 114 ? 62.684 -11.604 -0.798 1.00 12.31 114 ALA B N 1
ATOM 2419 C CA . ALA B 1 114 ? 62.322 -12.665 0.135 1.00 11.24 114 ALA B CA 1
ATOM 2420 C C . ALA B 1 114 ? 62.926 -14.010 -0.236 1.00 11.74 114 ALA B C 1
ATOM 2421 O O . ALA B 1 114 ? 63.152 -14.293 -1.413 1.00 12.57 114 ALA B O 1
ATOM 2423 N N . TYR B 1 115 ? 63.202 -14.837 0.768 1.00 10.88 115 TYR B N 1
ATOM 2424 C CA . TYR B 1 115 ? 63.720 -16.168 0.489 1.00 9.59 115 TYR B CA 1
ATOM 2425 C C . TYR B 1 115 ? 62.542 -17.118 0.282 1.00 11.11 115 TYR B C 1
ATOM 2426 O O . TYR B 1 115 ? 62.696 -18.198 -0.284 1.00 11.33 115 TYR B O 1
ATOM 2435 N N . ALA B 1 116 ? 61.359 -16.690 0.720 1.00 10.25 116 ALA B N 1
ATOM 2436 C CA . ALA B 1 116 ? 60.135 -17.473 0.566 1.00 9.59 116 ALA B CA 1
ATOM 2437 C C . ALA B 1 116 ? 58.912 -16.589 0.769 1.00 9.99 116 ALA B C 1
ATOM 2438 O O . ALA B 1 116 ? 58.980 -15.570 1.461 1.00 9.46 116 ALA B O 1
ATOM 2440 N N . ALA B 1 117 ? 57.795 -16.974 0.160 1.00 8.72 117 ALA B N 1
ATOM 2441 C CA . ALA B 1 117 ? 56.562 -16.214 0.293 1.00 9.58 117 ALA B CA 1
ATOM 2442 C C . ALA B 1 117 ? 55.341 -17.065 -0.034 1.00 9.50 117 ALA B C 1
ATOM 2443 O O . ALA B 1 117 ? 55.421 -18.020 -0.809 1.00 10.98 117 ALA B O 1
ATOM 2445 N N . TYR B 1 118 ? 54.216 -16.717 0.578 1.00 10.05 118 TYR B N 1
ATOM 2446 C CA . TYR B 1 118 ? 52.957 -17.410 0.347 1.00 9.30 118 TYR B CA 1
ATOM 2447 C C . TYR B 1 118 ? 51.948 -16.444 -0.259 1.00 9.79 118 TYR B C 1
ATOM 2448 O O . TYR B 1 118 ? 51.949 -15.254 0.062 1.00 10.04 118 TYR B O 1
ATOM 2457 N N . GLU B 1 119 ? 51.111 -16.960 -1.152 1.00 9.47 119 GLU B N 1
ATOM 2458 C CA . GLU B 1 119 ? 50.019 -16.192 -1.719 1.00 10.23 119 GLU B CA 1
ATOM 2459 C C . GLU B 1 119 ? 48.854 -16.807 -0.955 1.00 11.81 119 GLU B C 1
ATOM 2460 O O . GLU B 1 119 ? 48.702 -18.032 -0.932 1.00 12.02 119 GLU B O 1
ATOM 2466 N N . LEU B 1 120 ? 48.044 -15.973 -0.312 1.00 11.26 120 LEU B N 1
ATOM 2467 C CA . LEU B 1 120 ? 46.937 -16.486 0.482 1.00 9.77 120 LEU B CA 1
ATOM 2468 C C . LEU B 1 120 ? 45.567 -15.953 0.117 1.00 11.68 120 LEU B C 1
ATOM 2469 O O . LEU B 1 120 ? 45.422 -14.822 -0.352 1.00 11.80 120 LEU B O 1
ATOM 2474 N N . GLU B 1 121 ? 44.565 -16.797 0.338 1.00 12.28 121 GLU B N 1
ATOM 2475 C CA . GLU B 1 121 ? 43.175 -16.444 0.111 1.00 13.10 121 GLU B CA 1
ATOM 2476 C C . GLU B 1 121 ? 42.594 -16.307 1.518 1.00 11.78 121 GLU B C 1
ATOM 2477 O O . GLU B 1 121 ? 42.718 -17.220 2.333 1.00 12.64 121 GLU B O 1
ATOM 2483 N N . LEU B 1 122 ? 41.982 -15.167 1.817 1.00 12.64 122 LEU B N 1
ATOM 2484 C CA . LEU B 1 122 ? 41.412 -14.963 3.144 1.00 11.75 122 LEU B CA 1
ATOM 2485 C C . LEU B 1 122 ? 40.229 -15.896 3.374 1.00 16.13 122 LEU B C 1
ATOM 2486 O O . LEU B 1 122 ? 39.253 -15.876 2.624 1.00 16.99 122 LEU B O 1
ATOM 2491 N N . LEU B 1 123 ? 40.322 -16.703 4.427 1.00 12.97 123 LEU B N 1
ATOM 2492 C CA . LEU B 1 123 ? 39.284 -17.667 4.770 1.00 16.34 123 LEU B CA 1
ATOM 2493 C C . LEU B 1 123 ? 38.339 -17.150 5.849 1.00 14.07 123 LEU B C 1
ATOM 2494 O O . LEU B 1 123 ? 37.116 -17.197 5.698 1.00 16.68 123 LEU B O 1
ATOM 2499 N N . GLU B 1 124 ? 38.916 -16.658 6.940 1.00 13.02 124 GLU B N 1
ATOM 2500 C CA . GLU B 1 124 ? 38.139 -16.154 8.065 1.00 13.93 124 GLU B CA 1
ATOM 2501 C C . GLU B 1 124 ? 38.885 -15.039 8.784 1.00 11.30 124 GLU B C 1
ATOM 2502 O O . GLU B 1 124 ? 40.106 -14.911 8.660 1.00 11.51 124 GLU B O 1
ATOM 2508 N N . VAL B 1 125 ? 38.135 -14.241 9.536 1.00 12.16 125 VAL B N 1
ATOM 2509 C CA . VAL B 1 125 ? 38.696 -13.155 10.332 1.00 11.63 125 VAL B CA 1
ATOM 2510 C C . VAL B 1 125 ? 38.048 -13.255 11.711 1.00 13.82 125 VAL B C 1
ATOM 2511 O O . VAL B 1 125 ? 36.824 -13.363 11.825 1.00 14.90 125 VAL B O 1
ATOM 2515 N N . HIS B 1 126 ? 38.869 -13.237 12.756 1.00 11.03 126 HIS B N 1
ATOM 2516 C CA . HIS B 1 126 ? 38.367 -13.336 14.120 1.00 10.08 126 HIS B CA 1
ATOM 2517 C C . HIS B 1 126 ? 38.951 -12.256 15.015 1.00 10.99 126 HIS B C 1
ATOM 2518 O O . HIS B 1 126 ? 40.164 -12.046 15.044 1.00 10.97 126 HIS B O 1
ATOM 2525 N N . THR B 1 127 ? 38.082 -11.570 15.744 1.00 11.16 127 THR B N 1
ATOM 2526 C CA . THR B 1 127 ? 38.517 -10.521 16.647 1.00 11.05 127 THR B CA 1
ATOM 2527 C C . THR B 1 127 ? 38.921 -11.098 17.999 1.00 11.80 127 THR B C 1
ATOM 2528 O O . THR B 1 127 ? 38.162 -11.847 18.615 1.00 12.40 127 THR B O 1
ATOM 2532 N N . PHE B 1 128 ? 40.131 -10.761 18.438 1.00 10.38 128 PHE B N 1
ATOM 2533 C CA . PHE B 1 128 ? 40.642 -11.189 19.735 1.00 9.81 128 PHE B CA 1
ATOM 2534 C C . PHE B 1 128 ? 41.224 -9.932 20.365 1.00 9.63 128 PHE B C 1
ATOM 2535 O O . PHE B 1 128 ? 42.333 -9.517 20.034 1.00 10.50 128 PHE B O 1
ATOM 2543 N N . GLY B 1 129 ? 40.470 -9.309 21.263 1.00 10.68 129 GLY B N 1
ATOM 2544 C CA . GLY B 1 129 ? 40.972 -8.104 21.893 1.00 11.45 129 GLY B CA 1
ATOM 2545 C C . GLY B 1 129 ? 41.201 -6.977 20.900 1.00 12.05 129 GLY B C 1
ATOM 2546 O O . GLY B 1 129 ? 40.335 -6.696 20.067 1.00 14.35 129 GLY B O 1
ATOM 2547 N N . ASP B 1 130 ? 42.373 -6.348 20.960 1.00 11.14 130 ASP B N 1
ATOM 2548 C CA . ASP B 1 130 ? 42.663 -5.228 20.073 1.00 11.37 130 ASP B CA 1
ATOM 2549 C C . ASP B 1 130 ? 43.272 -5.536 18.706 1.00 9.49 130 ASP B C 1
ATOM 2550 O O . ASP B 1 130 ? 43.718 -4.628 18.012 1.00 10.21 130 ASP B O 1
ATOM 2555 N N . HIS B 1 131 ? 43.285 -6.808 18.316 1.00 9.46 131 HIS B N 1
ATOM 2556 C CA . HIS B 1 131 ? 43.795 -7.199 16.999 1.00 10.18 131 HIS B CA 1
ATOM 2557 C C . HIS B 1 131 ? 42.859 -8.230 16.376 1.00 8.69 131 HIS B C 1
ATOM 2558 O O . HIS B 1 131 ? 42.192 -8.988 17.083 1.00 10.77 131 HIS B O 1
ATOM 2565 N N . ASP B 1 132 ? 42.820 -8.259 15.050 1.00 8.65 132 ASP B N 1
ATOM 2566 C CA . ASP B 1 132 ? 41.996 -9.222 14.331 1.00 9.02 132 ASP B CA 1
ATOM 2567 C C . ASP B 1 132 ? 42.906 -10.246 13.669 1.00 8.28 132 ASP B C 1
ATOM 2568 O O . ASP B 1 132 ? 43.878 -9.884 13.005 1.00 9.72 132 ASP B O 1
ATOM 2573 N N . LEU B 1 133 ? 42.601 -11.524 13.860 1.00 8.81 133 LEU B N 1
ATOM 2574 C CA . LEU B 1 133 ? 43.395 -12.579 13.250 1.00 8.71 133 LEU B CA 1
ATOM 2575 C C . LEU B 1 133 ? 42.844 -12.886 11.863 1.00 8.84 133 LEU B C 1
ATOM 2576 O O . LEU B 1 133 ? 41.683 -13.275 11.718 1.00 9.71 133 LEU B O 1
ATOM 2581 N N . PHE B 1 134 ? 43.677 -12.687 10.847 1.00 7.86 134 PHE B N 1
ATOM 2582 C CA . PHE B 1 134 ? 43.309 -12.967 9.464 1.00 8.57 134 PHE B CA 1
ATOM 2583 C C . PHE B 1 134 ? 43.856 -14.350 9.132 1.00 10.12 134 PHE B C 1
ATOM 2584 O O . PHE B 1 134 ? 45.070 -14.556 9.107 1.00 9.82 134 PHE B O 1
ATOM 2592 N N . VAL B 1 135 ? 42.959 -15.299 8.889 1.00 9.76 135 VAL B N 1
ATOM 2593 C CA . VAL B 1 135 ? 43.360 -16.665 8.582 1.00 9.44 135 VAL B CA 1
ATOM 2594 C C . VAL B 1 135 ? 43.337 -16.880 7.080 1.00 10.76 135 VAL B C 1
ATOM 2595 O O . VAL B 1 135 ? 42.282 -16.798 6.448 1.00 11.90 135 VAL B O 1
ATOM 2599 N N . GLY B 1 136 ? 44.504 -17.147 6.510 1.00 9.34 136 GLY B N 1
ATOM 2600 C CA . GLY B 1 136 ? 44.578 -17.358 5.081 1.00 11.07 136 GLY B CA 1
ATOM 2601 C C . GLY B 1 136 ? 44.941 -18.774 4.688 1.00 11.42 136 GLY B C 1
ATOM 2602 O O . GLY B 1 136 ? 45.629 -19.485 5.419 1.00 11.84 136 GLY B O 1
ATOM 2603 N N . ARG B 1 137 ? 44.450 -19.190 3.527 1.00 10.58 137 ARG B N 1
ATOM 2604 C CA . ARG B 1 137 ? 44.743 -20.508 2.991 1.00 12.34 137 ARG B CA 1
ATOM 2605 C C . ARG B 1 137 ? 45.850 -20.303 1.962 1.00 10.42 137 ARG B C 1
ATOM 2606 O O . ARG B 1 137 ? 45.732 -19.448 1.082 1.00 10.74 137 ARG B O 1
ATOM 2614 N N . VAL B 1 138 ? 46.930 -21.065 2.079 1.00 9.79 138 VAL B N 1
ATOM 2615 C CA . VAL B 1 138 ? 48.036 -20.944 1.139 1.00 9.88 138 VAL B CA 1
ATOM 2616 C C . VAL B 1 138 ? 47.624 -21.516 -0.215 1.00 11.95 138 VAL B C 1
ATOM 2617 O O . VAL B 1 138 ? 47.294 -22.701 -0.317 1.00 12.54 138 VAL B O 1
ATOM 2621 N N . VAL B 1 139 ? 47.633 -20.677 -1.248 1.00 9.46 139 VAL B N 1
ATOM 2622 C CA . VAL B 1 139 ? 47.257 -21.129 -2.588 1.00 10.82 139 VAL B CA 1
ATOM 2623 C C . VAL B 1 139 ? 48.440 -21.183 -3.553 1.00 11.29 139 VAL B C 1
ATOM 2624 O O . VAL B 1 139 ? 48.354 -21.795 -4.617 1.00 12.76 139 VAL B O 1
ATOM 2628 N N . ALA B 1 140 ? 49.541 -20.537 -3.187 1.00 10.30 140 ALA B N 1
ATOM 2629 C CA . ALA B 1 140 ? 50.743 -20.549 -4.008 1.00 10.88 140 ALA B CA 1
ATOM 2630 C C . ALA B 1 140 ? 51.955 -20.311 -3.120 1.00 11.61 140 ALA B C 1
ATOM 2631 O O . ALA B 1 140 ? 51.873 -19.605 -2.109 1.00 11.07 140 ALA B O 1
ATOM 2633 N N . VAL B 1 141 ? 53.076 -20.906 -3.507 1.00 11.51 141 VAL B N 1
ATOM 2634 C CA . VAL B 1 141 ? 54.317 -20.806 -2.755 1.00 10.51 141 VAL B CA 1
ATOM 2635 C C . VAL B 1 141 ? 55.470 -20.338 -3.633 1.00 12.61 141 VAL B C 1
ATOM 2636 O O . VAL B 1 141 ? 55.624 -20.796 -4.762 1.00 11.22 141 VAL B O 1
ATOM 2640 N N . TRP B 1 142 ? 56.268 -19.417 -3.105 1.00 9.94 142 TRP B N 1
ATOM 2641 C CA . TRP B 1 142 ? 57.432 -18.893 -3.806 1.00 10.12 142 TRP B CA 1
ATOM 2642 C C . TRP B 1 142 ? 58.664 -19.206 -2.967 1.00 11.16 142 TRP B C 1
ATOM 2643 O O . TRP B 1 142 ? 58.639 -19.063 -1.744 1.00 10.19 142 TRP B O 1
ATOM 2654 N N . GLU B 1 143 ? 59.739 -19.636 -3.621 1.00 12.13 143 GLU B N 1
ATOM 2655 C CA . GLU B 1 143 ? 60.973 -19.974 -2.918 1.00 13.38 143 GLU B CA 1
ATOM 2656 C C . GLU B 1 143 ? 62.207 -19.530 -3.691 1.00 16.68 143 GLU B C 1
ATOM 2657 O O . GLU B 1 143 ? 62.250 -19.634 -4.918 1.00 16.73 143 GLU B O 1
ATOM 2663 N N . GLU B 1 144 ? 63.207 -19.034 -2.969 1.00 14.66 144 GLU B N 1
ATOM 2664 C CA . GLU B 1 144 ? 64.460 -18.623 -3.589 1.00 17.94 144 GLU B CA 1
ATOM 2665 C C . GLU B 1 144 ? 65.441 -19.750 -3.266 1.00 19.95 144 GLU B C 1
ATOM 2666 O O . GLU B 1 144 ? 66.084 -19.750 -2.215 1.00 20.58 144 GLU B O 1
ATOM 2672 N N . GLU B 1 145 ? 65.524 -20.716 -4.179 1.00 22.17 145 GLU B N 1
ATOM 2673 C CA . GLU B 1 145 ? 66.373 -21.900 -4.041 1.00 25.23 145 GLU B CA 1
ATOM 2674 C C . GLU B 1 145 ? 67.706 -21.737 -3.315 1.00 22.40 145 GLU B C 1
ATOM 2675 O O . GLU B 1 145 ? 67.994 -22.469 -2.369 1.00 24.30 145 GLU B O 1
ATOM 2681 N N . GLY B 1 146 ? 68.522 -20.790 -3.767 1.00 22.46 146 GLY B N 1
ATOM 2682 C CA . GLY B 1 146 ? 69.825 -20.584 -3.158 1.00 23.46 146 GLY B CA 1
ATOM 2683 C C . GLY B 1 146 ? 69.836 -20.043 -1.741 1.00 24.33 146 GLY B C 1
ATOM 2684 O O . GLY B 1 146 ? 70.897 -19.947 -1.123 1.00 24.70 146 GLY B O 1
ATOM 2685 N N . LEU B 1 147 ? 68.667 -19.694 -1.215 1.00 21.96 147 LEU B N 1
ATOM 2686 C CA . LEU B 1 147 ? 68.583 -19.152 0.137 1.00 21.68 147 LEU B CA 1
ATOM 2687 C C . LEU B 1 147 ? 67.868 -20.084 1.107 1.00 20.46 147 LEU B C 1
ATOM 2688 O O . LEU B 1 147 ? 67.689 -19.744 2.278 1.00 20.43 147 LEU B O 1
ATOM 2693 N N . LEU B 1 148 ? 67.472 -21.259 0.629 1.00 17.34 148 LEU B N 1
ATOM 2694 C CA . LEU B 1 148 ? 66.758 -22.218 1.467 1.00 16.70 148 LEU B CA 1
ATOM 2695 C C . LEU B 1 148 ? 67.486 -23.548 1.602 1.00 20.53 148 LEU B C 1
ATOM 2696 O O . LEU B 1 148 ? 68.298 -23.907 0.749 1.00 22.48 148 LEU B O 1
ATOM 2701 N N . ASP B 1 149 ? 67.193 -24.278 2.676 1.00 20.10 149 ASP B N 1
ATOM 2702 C CA . ASP B 1 149 ? 67.812 -25.580 2.878 1.00 20.98 149 ASP B CA 1
ATOM 2703 C C . ASP B 1 149 ? 66.908 -26.641 2.263 1.00 21.19 149 ASP B C 1
ATOM 2704 O O . ASP B 1 149 ? 65.881 -26.315 1.668 1.00 22.34 149 ASP B O 1
ATOM 2709 N N . GLU B 1 150 ? 67.286 -27.905 2.411 1.00 22.31 150 GLU B N 1
ATOM 2710 C CA . GLU B 1 150 ? 66.533 -29.013 1.834 1.00 25.88 150 GLU B CA 1
ATOM 2711 C C . GLU B 1 150 ? 65.051 -29.080 2.202 1.00 26.50 150 GLU B C 1
ATOM 2712 O O . GLU B 1 150 ? 64.248 -29.618 1.440 1.00 26.48 150 GLU B O 1
ATOM 2718 N N . LYS B 1 151 ? 64.678 -28.537 3.356 1.00 23.14 151 LYS B N 1
ATOM 2719 C CA . LYS B 1 151 ? 63.281 -28.585 3.780 1.00 22.93 151 LYS B CA 1
ATOM 2720 C C . LYS B 1 151 ? 62.499 -27.289 3.584 1.00 21.13 151 LYS B C 1
ATOM 2721 O O . LYS B 1 151 ? 61.374 -27.159 4.063 1.00 25.47 151 LYS B O 1
ATOM 2727 N N . GLY B 1 152 ? 63.094 -26.332 2.880 1.00 19.63 152 GLY B N 1
ATOM 2728 C CA . GLY B 1 152 ? 62.407 -25.078 2.627 1.00 22.58 152 GLY B CA 1
ATOM 2729 C C . GLY B 1 152 ? 62.534 -24.030 3.716 1.00 23.85 152 GLY B C 1
ATOM 2730 O O . GLY B 1 152 ? 61.738 -23.094 3.777 1.00 22.40 152 GLY B O 1
ATOM 2731 N N . ARG B 1 153 ? 63.528 -24.186 4.582 1.00 20.73 153 ARG B N 1
ATOM 2732 C CA . ARG B 1 153 ? 63.759 -23.226 5.655 1.00 19.47 153 ARG B CA 1
ATOM 2733 C C . ARG B 1 153 ? 64.879 -22.289 5.236 1.00 18.79 153 ARG B C 1
ATOM 2734 O O . ARG B 1 153 ? 65.727 -22.651 4.422 1.00 17.77 153 ARG B O 1
ATOM 2742 N N . PRO B 1 154 ? 64.892 -21.061 5.771 1.00 14.85 154 PRO B N 1
ATOM 2743 C CA . PRO B 1 154 ? 65.972 -20.153 5.384 1.00 15.36 154 PRO B CA 1
ATOM 2744 C C . PRO B 1 154 ? 67.308 -20.780 5.778 1.00 16.59 154 PRO B C 1
ATOM 2745 O O . PRO B 1 154 ? 67.393 -21.460 6.801 1.00 18.70 154 PRO B O 1
ATOM 2749 N N . LYS B 1 155 ? 68.337 -20.570 4.961 1.00 19.33 155 LYS B N 1
ATOM 2750 C CA . LYS B 1 155 ? 69.662 -21.117 5.250 1.00 23.68 155 LYS B CA 1
ATOM 2751 C C . LYS B 1 155 ? 70.141 -20.636 6.619 1.00 23.81 155 LYS B C 1
ATOM 2752 O O . LYS B 1 155 ? 69.715 -19.586 7.101 1.00 23.28 155 LYS B O 1
ATOM 2758 N N . PRO B 1 156 ? 71.043 -21.397 7.258 1.00 24.40 156 PRO B N 1
ATOM 2759 C CA . PRO B 1 156 ? 71.580 -21.051 8.579 1.00 24.68 156 PRO B CA 1
ATOM 2760 C C . PRO B 1 156 ? 71.942 -19.579 8.785 1.00 20.72 156 PRO B C 1
ATOM 2761 O O . PRO B 1 156 ? 72.775 -19.025 8.065 1.00 28.06 156 PRO B O 1
ATOM 2765 N N . GLY B 1 157 ? 71.297 -18.959 9.771 1.00 22.62 157 GLY B N 1
ATOM 2766 C CA . GLY B 1 157 ? 71.558 -17.566 10.101 1.00 19.60 157 GLY B CA 1
ATOM 2767 C C . GLY B 1 157 ? 71.040 -16.509 9.144 1.00 17.17 157 GLY B C 1
ATOM 2768 O O . GLY B 1 157 ? 71.428 -15.346 9.242 1.00 18.69 157 GLY B O 1
ATOM 2769 N N . LEU B 1 158 ? 70.148 -16.889 8.236 1.00 14.45 158 LEU B N 1
ATOM 2770 C CA . LEU B 1 158 ? 69.622 -15.939 7.260 1.00 14.01 158 LEU B CA 1
ATOM 2771 C C . LEU B 1 158 ? 68.346 -15.207 7.678 1.00 12.92 158 LEU B C 1
ATOM 2772 O O . LEU B 1 158 ? 68.145 -14.049 7.318 1.00 13.30 158 LEU B O 1
ATOM 2777 N N . ALA B 1 159 ? 67.489 -15.878 8.434 1.00 11.67 159 ALA B N 1
ATOM 2778 C CA . ALA B 1 159 ? 66.219 -15.287 8.844 1.00 10.19 159 ALA B CA 1
ATOM 2779 C C . ALA B 1 159 ? 66.324 -13.995 9.642 1.00 10.32 159 ALA B C 1
ATOM 2780 O O . ALA B 1 159 ? 67.207 -13.833 10.481 1.00 11.53 159 ALA B O 1
ATOM 2782 N N . LEU B 1 160 ? 65.413 -13.069 9.365 1.00 10.40 160 LEU B N 1
ATOM 2783 C CA . LEU B 1 160 ? 65.362 -11.816 10.102 1.00 9.03 160 LEU B CA 1
ATOM 2784 C C . LEU B 1 160 ? 64.520 -12.096 11.345 1.00 9.76 160 LEU B C 1
ATOM 2785 O O . LEU B 1 160 ? 63.429 -12.660 11.243 1.00 11.67 160 LEU B O 1
ATOM 2790 N N . LEU B 1 161 ? 65.037 -11.728 12.511 1.00 7.74 161 LEU B N 1
ATOM 2791 C CA . LEU B 1 161 ? 64.315 -11.921 13.764 1.00 8.84 161 LEU B CA 1
ATOM 2792 C C . LEU B 1 161 ? 63.953 -10.561 14.345 1.00 9.94 161 LEU B C 1
ATOM 2793 O O . LEU B 1 161 ? 64.729 -9.610 14.243 1.00 10.52 161 LEU B O 1
ATOM 2798 N N . TYR B 1 162 ? 62.769 -10.469 14.942 1.00 7.94 162 TYR B N 1
ATOM 2799 C CA . TYR B 1 162 ? 62.319 -9.230 15.558 1.00 6.99 162 TYR B CA 1
ATOM 2800 C C . TYR B 1 162 ? 62.121 -9.465 17.047 1.00 8.77 162 TYR B C 1
ATOM 2801 O O . TYR B 1 162 ? 61.419 -10.397 17.447 1.00 8.59 162 TYR B O 1
ATOM 2810 N N . TYR B 1 163 ? 62.751 -8.617 17.856 1.00 8.18 163 TYR B N 1
ATOM 2811 C CA . TYR B 1 163 ? 62.680 -8.700 19.312 1.00 9.51 163 TYR B CA 1
ATOM 2812 C C . TYR B 1 163 ? 61.633 -7.771 19.911 1.00 9.33 163 TYR B C 1
ATOM 2813 O O . TYR B 1 163 ? 61.361 -7.834 21.110 1.00 10.61 163 TYR B O 1
ATOM 2822 N N . GLY B 1 164 ? 61.063 -6.899 19.086 1.00 8.69 164 GLY B N 1
ATOM 2823 C CA . GLY B 1 164 ? 60.077 -5.957 19.581 1.00 9.70 164 GLY B CA 1
ATOM 2824 C C . GLY B 1 164 ? 60.684 -4.575 19.744 1.00 10.48 164 GLY B C 1
ATOM 2825 O O . GLY B 1 164 ? 61.899 -4.429 19.892 1.00 10.21 164 GLY B O 1
ATOM 2826 N N . LYS B 1 165 ? 59.831 -3.558 19.713 1.00 10.00 165 LYS B N 1
ATOM 2827 C CA . LYS B 1 165 ? 60.252 -2.169 19.855 1.00 11.50 165 LYS B CA 1
ATOM 2828 C C . LYS B 1 165 ? 61.460 -1.765 19.010 1.00 12.03 165 LYS B C 1
ATOM 2829 O O . LYS B 1 165 ? 62.417 -1.167 19.506 1.00 12.18 165 LYS B O 1
ATOM 2835 N N . GLY B 1 166 ? 61.404 -2.107 17.726 1.00 11.23 166 GLY B N 1
ATOM 2836 C CA . GLY B 1 166 ? 62.457 -1.738 16.793 1.00 10.52 166 GLY B CA 1
ATOM 2837 C C . GLY B 1 166 ? 63.805 -2.426 16.881 1.00 10.41 166 GLY B C 1
ATOM 2838 O O . GLY B 1 166 ? 64.778 -1.957 16.281 1.00 12.90 166 GLY B O 1
ATOM 2839 N N . LEU B 1 167 ? 63.884 -3.527 17.619 1.00 9.31 167 LEU B N 1
ATOM 2840 C CA . LEU B 1 167 ? 65.145 -4.246 17.744 1.00 9.68 167 LEU B CA 1
ATOM 2841 C C . LEU B 1 167 ? 65.069 -5.539 16.937 1.00 9.18 167 LEU B C 1
ATOM 2842 O O . LEU B 1 167 ? 64.108 -6.301 17.063 1.00 9.72 167 LEU B O 1
ATOM 2847 N N . TYR B 1 168 ? 66.080 -5.778 16.104 1.00 8.84 168 TYR B N 1
ATOM 2848 C CA . TYR B 1 168 ? 66.125 -6.972 15.261 1.00 8.22 168 TYR B CA 1
ATOM 2849 C C . TYR B 1 168 ? 67.391 -7.783 15.483 1.00 9.50 168 TYR B C 1
ATOM 2850 O O . TYR B 1 168 ? 68.347 -7.319 16.106 1.00 11.05 168 TYR B O 1
ATOM 2859 N N . GLY B 1 169 ? 67.386 -9.003 14.959 1.00 8.54 169 GLY B N 1
ATOM 2860 C CA . GLY B 1 169 ? 68.537 -9.875 15.079 1.00 9.67 169 GLY B CA 1
ATOM 2861 C C . GLY B 1 169 ? 68.494 -10.937 13.999 1.00 9.15 169 GLY B C 1
ATOM 2862 O O . GLY B 1 169 ? 67.807 -10.785 12.991 1.00 8.24 169 GLY B O 1
ATOM 2863 N N . ARG B 1 170 ? 69.232 -12.017 14.212 1.00 9.76 170 ARG B N 1
ATOM 2864 C CA . ARG B 1 170 ? 69.281 -13.113 13.256 1.00 9.32 170 ARG B CA 1
ATOM 2865 C C . ARG B 1 170 ? 69.682 -14.366 14.011 1.00 10.83 170 ARG B C 1
ATOM 2866 O O . ARG B 1 170 ? 70.219 -14.287 15.112 1.00 10.11 170 ARG B O 1
ATOM 2874 N N . PRO B 1 171 ? 69.415 -15.544 13.436 1.00 11.93 171 PRO B N 1
ATOM 2875 C CA . PRO B 1 171 ? 69.782 -16.783 14.126 1.00 11.90 171 PRO B CA 1
ATOM 2876 C C . PRO B 1 171 ? 71.279 -17.047 14.050 1.00 12.16 171 PRO B C 1
ATOM 2877 O O . PRO B 1 171 ? 71.950 -16.593 13.120 1.00 14.82 171 PRO B O 1
ATOM 2881 N N . ALA B 1 172 ? 71.802 -17.769 15.034 1.00 11.99 172 ALA B N 1
ATOM 2882 C CA . ALA B 1 172 ? 73.209 -18.141 15.010 1.00 15.27 172 ALA B CA 1
ATOM 2883 C C . ALA B 1 172 ? 73.259 -19.175 13.883 1.00 17.80 172 ALA B C 1
ATOM 2884 O O . ALA B 1 172 ? 72.256 -19.829 13.601 1.00 18.65 172 ALA B O 1
ATOM 2886 N N . GLU B 1 173 ? 74.404 -19.328 13.230 1.00 20.93 173 GLU B N 1
ATOM 2887 C CA . GLU B 1 173 ? 74.491 -20.290 12.138 1.00 29.23 173 GLU B CA 1
ATOM 2888 C C . GLU B 1 173 ? 74.579 -21.736 12.613 1.00 32.22 173 GLU B C 1
ATOM 2889 O O . GLU B 1 173 ? 74.577 -22.662 11.802 1.00 35.57 173 GLU B O 1
ATOM 2895 N N . GLU B 1 174 ? 74.639 -21.926 13.926 1.00 33.11 174 GLU B N 1
ATOM 2896 C CA . GLU B 1 174 ? 74.734 -23.263 14.503 1.00 38.72 174 GLU B CA 1
ATOM 2897 C C . GLU B 1 174 ? 73.355 -23.868 14.765 1.00 38.73 174 GLU B C 1
ATOM 2898 O O . GLU B 1 174 ? 72.501 -23.236 15.388 1.00 40.35 174 GLU B O 1
ATOM 2904 N N . THR B 1 175 ? 73.143 -25.092 14.286 1.00 38.49 175 THR B N 1
ATOM 2905 C CA . THR B 1 175 ? 71.874 -25.791 14.485 1.00 37.86 175 THR B CA 1
ATOM 2906 C C . THR B 1 175 ? 72.130 -27.113 15.202 1.00 37.04 175 THR B C 1
ATOM 2907 O O . THR B 1 175 ? 73.197 -27.710 15.053 1.00 33.72 175 THR B O 1
ATOM 2911 N N . PHE B 1 176 ? 71.150 -27.569 15.977 1.00 34.76 176 PHE B N 1
ATOM 2912 C CA . PHE B 1 176 ? 71.296 -28.806 16.737 1.00 35.95 176 PHE B CA 1
ATOM 2913 C C . PHE B 1 176 ? 70.076 -29.715 16.605 1.00 35.31 176 PHE B C 1
ATOM 2914 O O . PHE B 1 176 ? 68.941 -29.245 16.535 1.00 26.33 176 PHE B O 1
ATOM 2922 N N . ALA B 1 177 ? 70.317 -31.022 16.582 1.00 37.63 177 ALA B N 1
ATOM 2923 C CA . ALA B 1 177 ? 69.239 -31.998 16.461 1.00 41.54 177 ALA B CA 1
ATOM 2924 C C . ALA B 1 177 ? 69.299 -33.025 17.590 1.00 43.54 177 ALA B C 1
ATOM 2925 O O . ALA B 1 177 ? 70.036 -34.008 17.509 1.00 44.60 177 ALA B O 1
ATOM 2927 N N . PRO B 1 178 ? 68.520 -32.806 18.663 1.00 45.38 178 PRO B N 1
ATOM 2928 C CA . PRO B 1 178 ? 68.477 -33.709 19.818 1.00 47.14 178 PRO B CA 1
ATOM 2929 C C . PRO B 1 178 ? 68.166 -35.151 19.425 1.00 49.45 178 PRO B C 1
ATOM 2930 O O . PRO B 1 178 ? 68.973 -36.041 19.767 1.00 52.67 178 PRO B O 1
#

Secondary structure (DSSP, 8-state):
-EEEE--SS-S---TT--BPPEEEEEEETTEEEEEEESSEEEEETTTTEEEEEE-TTSHHHHHHHHH-EEEEEE-BGGGHHHHHHHTSS-TTTS-GGGSSEEE-TTS-EEETT-SEEEEEEEEEEEEETTEEEEEEEEEEEEE-TTSB-TTSPBPTT-B-EEEETTEEE-B-S--B--/-EEEE--SS-S---TT--BPPEEEEEEETTEEEEEEESSEEEEETTTTEEEEEE-TTSHHHHHHHHH-EEEEEE-BGGGHHHHHHHTSS-TTTS-GGGSSEEE-TTS-EEETT-SEEEEEEEEEEEEETTEEEEEEEEEEEEE-GGGB-TTSPBPTT-B-EEEETTEEE-B-S--B--

B-factor: mean 16.23, std 9.42, range [5.78, 52.88]

Foldseek 3Di:
DDDDDDPDDDPDDQPPDKAFWWWKWFDDPHAIAIATARQKDWDDVVQTKIKGWAFPPAPVVVRCVRRQKIKTFFAWQVCLVVNVVSHPDGCVPDRNVPQDWDADPVGTTDHPHGQKMFIWGFDDWDDDPRIIMTMTGGPDMDGNVVQADPVRHGAFQTGWIDRDPSDIGTDHRDDDDD/DDDDDDPDDDPDDQPPDKAFWWWKWFDDPHAIAIATARQKDFDDVVQTKIKGWAFPPAPVNVRCVRRQKIKTFFAFQVCLVVNVVSHPDGCVPDRNVVQDWDADPVRTTDHPHGQKMFIWGFDDWDDDPRIIMTMTGGDDMDHNVVQADPVRHGQQFTTWIDRDPSDIGTHHSDDDDD

InterPro domains:
  IPR002563 Flavin reductase like domain [PF01613] (17-167)
  IPR002563 Flavin reductase like domain [SM00903] (14-169)
  IPR012349 FMN-binding split barrel [G3DSA:2.30.110.10] (1-178)
  IPR052174 Flavoredoxin [PTHR43567] (20-168)

Solvent-accessible surface area: 13836 Å² total; per-residue (Å²): 74,120,38,40,132,27,167,25,74,17,124,14,15,33,1,16,13,2,15,7,6,0,1,0,0,0,84,37,134,157,78,10,1,0,14,32,7,32,26,17,6,0,0,0,37,83,38,2,6,0,0,0,6,5,4,76,163,116,58,2,20,27,12,0,78,146,27,109,89,0,1,0,0,0,4,23,21,74,40,27,97,51,1,38,94,1,48,59,90,26,4,146,156,51,61,6,8,141,12,86,57,53,96,10,86,46,16,4,0,0,1,80,47,4,0,0,0,0,0,0,62,12,75,72,46,44,92,3,36,50,25,14,1,0,1,0,103,1,31,1,0,29,21,67,156,53,57,24,37,187,95,13,23,2,103,43,6,37,1,2,0,44,7,1,119,14,33,8,0,86,3,20,147,88,50,39,86,75,77,130,37,34,130,31,164,26,75,18,108,6,16,37,0,16,12,2,15,8,6,0,0,0,0,0,82,32,140,143,66,11,1,0,14,31,7,34,24,15,4,0,0,0,37,84,34,0,2,0,0,0,6,5,5,76,161,116,59,2,20,42,20,0,61,152,28,116,98,0,0,0,0,0,4,20,47,57,38,48,86,48,0,41,97,1,48,58,91,25,6,143,137,48,60,4,6,142,12,82,51,59,94,10,88,36,18,4,0,0,1,80,44,3,0,0,0,0,0,0,77,16,91,67,47,44,93,4,36,48,24,13,1,0,0,0,93,1,31,0,0,30,20,59,100,68,56,19,36,180,86,10,14,4,83,62,1,32,1,2,0,41,1,0,107,16,26,8,0,45,2,15,110,100,55,70,80,82

Nearest PDB structures (foldseek):
  3zoh-assembly1_C  TM=1.002E+00  e=2.516E-33  Thermus thermophilus HB27
  3zoe-assembly1_A  TM=1.001E+00  e=1.739E-32  Thermus thermophilus HB27
  3zoe-assembly1_B  TM=1.002E+00  e=2.156E-32  Thermus thermophilus HB27
  2r0x-assembly1_A-2  TM=8.895E-01  e=2.643E-10  Histophilus somni 129PT
  8ct0-assembly2_B  TM=7.673E-01  e=1.387E-10  Kitasatospora aureofaciens

Sequence (356 aa):
MRSYRAQGPLPGFYHYYPGVPAVVGVRVEERVNFCCPAVWNTGLSADPPLFGVSISPKRFTHGLLLKARRFSASFHPFGQKDLVHWLGSHSGREVDKGQAPHFLGHTGVPILEEGAYAAYELELLEVHTFGDHDLFVGRVVAVWEEEEGGLLLLDDEEKKGGRRPPKKPPGGLALLYYGKGLYGRPAEETFAPMRSYRAQGPLPGFYHYYPGVPAVVGVRVEERVNFCCPAVWNTGLSADPPLFGVSISPKRFTHGLLLKARRFSASFHPFGQKDLVHWLGSHSGREVDKGQAPHFLGHTGVPILEGAYAAYELELLEVHTFGDHDLFVGRVVAVWEEEGLLDEKGRPKPGLALLYYGKGLYGRPAEETFAP